Protein 3N5O (pdb70)

B-factor: mean 15.89, std 8.26, range [3.25, 47.75]

Organism: Coccidioides immitis (strain RS) (NCBI:txid246410)

Solvent-accessible surface area: 18265 Å² total; per-residue (Å²): 140,20,88,10,57,6,44,9,18,6,68,12,21,14,1,0,6,0,11,0,0,0,40,10,7,97,18,116,34,90,100,27,69,10,47,30,141,156,21,78,11,117,54,86,106,9,36,102,60,4,35,27,43,42,10,6,1,0,12,0,29,98,41,111,8,60,26,25,109,122,44,90,34,9,45,1,8,14,7,18,0,0,2,12,4,0,26,20,20,29,110,132,35,106,88,84,0,14,19,87,107,99,37,27,10,7,26,1,10,0,11,7,0,7,5,7,2,2,6,50,8,37,3,3,25,36,62,81,1,41,109,47,0,51,84,49,139,16,79,34,54,68,10,0,92,70,2,2,29,98,6,0,18,40,0,12,138,36,2,108,102,10,29,24,123,4,0,16,30,99,137,9,7,7,0,0,0,0,0,0,1,8,0,26,40,4,86,142,16,45,11,78,12,64,161,12,85,36,0,70,112,0,10,77,28,0,51,155,37,122,13,0,55,106,0,24,39,63,115,5,87,39,3,64,146,107,55,136,135,48,89,15,34,5,63,9,57,8,69,23,17,16,0,0,6,1,11,0,1,1,38,10,9,97,15,117,35,58,102,69,62,44,85,130,135,149,71,55,7,47,0,37,0,9,90,40,118,4,64,28,26,111,125,41,61,42,18,53,2,20,24,9,18,0,0,2,12,7,0,24,18,32,65,112,133,31,108,84,86,0,14,18,93,105,100,37,26,6,6,30,1,6,0,8,4,0,4,7,2,1,2,6,31,8,41,3,3,23,40,102,75,1,42,131,55,0,104,91,60,122,5,78,28,54,65,9,0,79,59,1,2,26,88,6,0,30,0,0,12,30,20,1,116,110,13,27,26,121,4,0,15,32,95,134,8,6,5,0,0,0,0,0,0,1,9,0,24,43,3,86,146,14,47,10,78,14,61,153,10,83,33,0,74,117,0,12,83,31,0,48,155,34,70,14,0,51,124,0,20,38,37,118,10,89,41,2,58,152,116,49,132,130

InterPro domains:
  IPR004045 Glutathione S-transferase, N-terminal [PF13409] (14-90)
  IPR004045 Glutathione S-transferase, N-terminal [PS50404] (4-96)
  IPR004046 Glutathione S-transferase, C-terminal [PF00043] (156-210)
  IPR005955 Glutathione S-transferases, class Zeta [TIGR01262] (8-225)
  IPR010987 Glutathione S-transferase, C-terminal-like [PS50405] (105-227)
  IPR034330 Glutathione S-transferases, class Zeta , C-terminal [cd03191] (106-222)
  IPR036249 Thioredoxin-like superfamily [SSF52833] (5-99)
  IPR036282 Glutathione S-transferase, C-terminal domain superfamily [SSF47616] (98-226)
  IPR040079 Glutathione transferase family [SFLDS00019] (7-210)

Structure (mmCIF, N/CA/C/O backbone):
data_3N5O
#
_entry.id   3N5O
#
_cell.length_a   49.610
_cell.length_b   110.930
_cell.length_c   168.490
_cell.angle_alpha   90.00
_cell.angle_beta   90.00
_cell.angle_gamma   90.00
#
_symmetry.space_group_name_H-M   'C 2 2 21'
#
loop_
_entity.id
_entity.type
_entity.pdbx_description
1 polymer 'glutathione transferase'
2 non-polymer GLUTATHIONE
3 non-polymer 'SULFATE ION'
4 water water
#
loop_
_atom_site.group_PDB
_atom_site.id
_atom_site.type_symbol
_atom_site.label_atom_id
_atom_site.label_alt_id
_atom_site.label_comp_id
_atom_site.label_asym_id
_atom_site.label_entity_id
_atom_site.label_seq_id
_atom_site.pdbx_PDB_ins_code
_atom_site.Cartn_x
_atom_site.Cartn_y
_atom_site.Cartn_z
_atom_site.occupancy
_atom_site.B_iso_or_equiv
_atom_site.auth_seq_id
_atom_site.auth_comp_id
_atom_site.auth_asym_id
_atom_site.auth_atom_id
_atom_site.pdbx_PDB_model_num
ATOM 1 N N . THR A 1 7 ? 12.311 36.538 36.306 1.00 33.70 3 THR A N 1
ATOM 2 C CA . THR A 1 7 ? 11.402 36.005 35.230 1.00 33.10 3 THR A CA 1
ATOM 3 C C . THR A 1 7 ? 12.122 35.978 33.873 1.00 31.53 3 THR A C 1
ATOM 4 O O . THR A 1 7 ? 12.839 36.929 33.529 1.00 31.92 3 THR A O 1
ATOM 8 N N . PRO A 1 8 ? 11.916 34.899 33.089 1.00 30.08 4 PRO A N 1
ATOM 9 C CA . PRO A 1 8 ? 12.591 34.707 31.800 1.00 28.58 4 PRO A CA 1
ATOM 10 C C . PRO A 1 8 ? 12.182 35.739 30.761 1.00 27.17 4 PRO A C 1
ATOM 11 O O . PRO A 1 8 ? 11.094 36.287 30.840 1.00 27.06 4 PRO A O 1
ATOM 15 N N . ASN A 1 9 ? 13.048 35.975 29.785 1.00 25.67 5 ASN A N 1
ATOM 16 C CA . ASN A 1 9 ? 12.691 36.732 28.599 1.00 24.50 5 ASN A CA 1
ATOM 17 C C . ASN A 1 9 ? 12.608 35.790 27.384 1.00 22.29 5 ASN A C 1
ATOM 18 O O . ASN A 1 9 ? 13.320 34.788 27.329 1.00 21.34 5 ASN A O 1
ATOM 23 N N . PHE A 1 10 ? 11.716 36.114 26.451 1.00 20.20 6 PHE A N 1
ATOM 24 C CA . PHE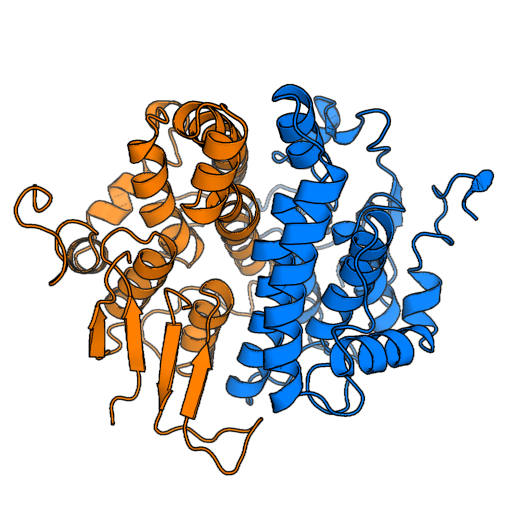 A 1 10 ? 11.329 35.219 25.353 1.00 18.15 6 PHE A CA 1
ATOM 25 C C . PHE A 1 10 ? 11.444 35.892 24.002 1.00 17.77 6 PHE A C 1
ATOM 26 O O . PHE A 1 10 ? 10.975 37.013 23.818 1.00 17.57 6 PHE A O 1
ATOM 34 N N . GLU A 1 11 ? 12.099 35.207 23.075 1.00 16.66 7 GLU A N 1
ATOM 35 C CA A GLU A 1 11 ? 12.121 35.622 21.682 0.50 17.03 7 GLU A CA 1
ATOM 36 C CA B GLU A 1 11 ? 12.166 35.618 21.669 0.50 17.03 7 GLU A CA 1
ATOM 37 C C . GLU A 1 11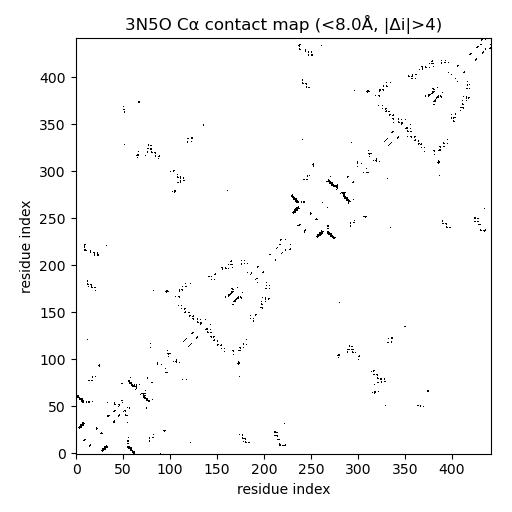 ? 11.671 34.437 20.825 1.00 16.42 7 GLU A C 1
ATOM 38 O O . GLU A 1 11 ? 12.181 33.338 20.961 1.00 16.39 7 GLU A O 1
ATOM 49 N N . LEU A 1 12 ? 10.698 34.684 19.960 1.00 16.39 8 LEU A N 1
ATOM 50 C CA . LEU A 1 12 ? 10.129 33.629 19.127 1.00 16.13 8 LEU A CA 1
ATOM 51 C C . LEU A 1 12 ? 10.536 33.799 17.672 1.00 16.74 8 LEU A C 1
ATOM 52 O O . LEU A 1 12 ? 10.167 34.790 17.033 1.00 17.12 8 LEU A O 1
ATOM 57 N N . TYR A 1 13 ? 11.306 32.830 17.157 1.00 17.31 9 TYR A N 1
ATOM 58 C CA . TYR A 1 13 ? 11.511 32.729 15.717 1.00 17.69 9 TYR A CA 1
ATOM 59 C C . TYR A 1 13 ? 10.286 32.021 15.177 1.00 17.04 9 TYR A C 1
ATOM 60 O O . TYR A 1 13 ? 10.029 30.847 15.488 1.00 16.60 9 TYR A O 1
ATOM 69 N N . GLY A 1 14 ? 9.513 32.744 14.378 1.00 16.87 10 GLY A N 1
ATOM 70 C CA . GLY A 1 14 ? 8.243 32.244 13.901 1.00 16.87 10 GLY A CA 1
ATOM 71 C C . GLY A 1 14 ? 7.956 32.636 12.463 1.00 16.87 10 GLY A C 1
ATOM 72 O O . GLY A 1 14 ? 8.771 33.291 11.808 1.00 17.15 10 GLY A O 1
ATOM 73 N N . TYR A 1 15 ? 6.789 32.230 11.981 1.00 14.98 11 TYR A N 1
ATOM 74 C CA . TYR A 1 15 ? 6.367 32.537 10.635 1.00 15.18 11 TYR A CA 1
ATOM 75 C C . TYR A 1 15 ? 4.864 32.680 10.667 1.00 15.67 11 TYR A C 1
ATOM 76 O O . TYR A 1 15 ? 4.165 31.880 11.305 1.00 15.16 11 TYR A O 1
ATOM 85 N N . PHE A 1 16 ? 4.352 33.688 9.976 1.00 14.90 12 PHE A N 1
ATOM 86 C CA . PHE A 1 16 ? 2.931 34.020 10.124 1.00 15.08 12 PHE A CA 1
ATOM 87 C C . PHE A 1 16 ? 2.022 32.809 9.883 1.00 14.30 12 PHE A C 1
ATOM 88 O O . PHE A 1 16 ? 1.028 32.620 10.586 1.00 13.92 12 PHE A O 1
ATOM 96 N N . ARG A 1 17 ? 2.366 32.001 8.890 1.00 14.19 13 ARG A N 1
ATOM 97 C CA . ARG A 1 17 ? 1.459 30.950 8.438 1.00 14.89 13 ARG A CA 1
ATOM 98 C C . ARG A 1 17 ? 1.873 29.587 8.963 1.00 14.35 13 ARG A C 1
ATOM 99 O O . ARG A 1 17 ? 1.345 28.562 8.512 1.00 16.40 13 ARG A O 1
ATOM 107 N N . SER A 1 18 ? 2.823 29.567 9.888 1.00 13.01 14 SER A N 1
ATOM 108 C CA . SER A 1 18 ? 3.280 28.318 10.484 1.00 11.72 14 SER A CA 1
ATOM 109 C C . SER A 1 18 ? 2.291 27.935 11.585 1.00 11.36 14 SER A C 1
ATOM 110 O O . SER A 1 18 ? 2.058 28.734 12.520 1.00 9.56 14 SER A O 1
ATOM 113 N N . SER A 1 19 ? 1.694 26.740 11.497 1.00 10.62 15 SER A N 1
ATOM 114 C CA . SER A 1 19 ? 0.722 26.360 12.548 1.00 11.37 15 SER A CA 1
ATOM 115 C C . SER A 1 19 ? 1.438 26.149 13.884 1.00 10.81 15 SER A C 1
ATOM 116 O O . SER A 1 19 ? 0.922 26.553 14.925 1.00 11.14 15 SER A O 1
ATOM 119 N N . CYS A 1 20 ? 2.645 25.568 13.849 1.00 11.10 16 CYS A N 1
ATOM 120 C CA . CYS A 1 20 ? 3.378 25.311 15.087 1.00 10.81 16 CYS A CA 1
ATOM 121 C C . CYS A 1 20 ? 3.768 26.614 15.782 1.00 11.26 16 CYS A C 1
ATOM 122 O O . CYS A 1 20 ? 3.752 26.687 17.019 1.00 9.72 16 CYS A O 1
ATOM 125 N N . SER A 1 21 ? 4.139 27.623 14.980 1.00 10.15 17 SER A N 1
ATOM 126 C CA . SER A 1 21 ? 4.333 29.000 15.478 1.00 11.03 17 SER A CA 1
ATOM 127 C C . SER A 1 21 ? 3.100 29.594 16.102 1.00 10.10 17 SER A C 1
ATOM 128 O O . SER A 1 21 ? 3.187 30.234 17.145 1.00 10.68 17 SER A O 1
ATOM 131 N N . GLY A 1 22 ? 1.961 29.395 15.457 1.00 9.42 18 GLY A N 1
ATOM 132 C CA . GLY A 1 22 ? 0.693 29.883 15.969 1.00 8.95 18 GLY A CA 1
ATOM 133 C C . GLY A 1 22 ? 0.289 29.326 17.320 1.00 8.79 18 GLY A C 1
ATOM 134 O O . GLY A 1 22 ? -0.324 30.019 18.135 1.00 8.72 18 GLY A O 1
ATOM 135 N N . ARG A 1 23 ? 0.674 28.083 17.579 1.00 8.02 19 ARG A N 1
ATOM 136 C CA . ARG A 1 23 ? 0.418 27.482 18.891 1.00 7.99 19 ARG A CA 1
ATOM 137 C C . ARG A 1 23 ? 1.086 28.366 19.949 1.00 8.86 19 ARG A C 1
ATOM 138 O O . ARG A 1 23 ? 0.495 28.717 20.963 1.00 8.35 19 ARG A O 1
ATOM 146 N N . LEU A 1 24 ? 2.346 28.734 19.700 1.00 9.67 20 LEU A N 1
ATOM 147 C CA . LEU A 1 24 ? 3.040 29.570 20.687 1.00 9.43 20 LEU A CA 1
ATOM 148 C C . LEU A 1 24 ? 2.457 30.988 20.758 1.00 9.98 20 LEU A C 1
ATOM 149 O O . LEU A 1 24 ? 2.296 31.539 21.846 1.00 9.03 20 LEU A O 1
ATOM 154 N N . ARG A 1 25 ? 2.141 31.572 19.599 1.00 10.08 21 ARG A N 1
ATOM 155 C CA . ARG A 1 25 ? 1.509 32.887 19.565 1.00 10.70 21 ARG A CA 1
ATOM 156 C C . ARG A 1 25 ? 0.253 32.893 20.429 1.00 10.33 21 ARG A C 1
ATOM 157 O O . ARG A 1 25 ? 0.052 33.807 21.239 1.00 9.79 21 ARG A O 1
ATOM 165 N N . ILE A 1 26 ? -0.597 31.889 20.251 1.00 9.77 22 ILE A N 1
ATOM 166 C CA . ILE A 1 26 ? -1.824 31.805 21.055 1.00 10.45 22 ILE A CA 1
ATOM 167 C C . ILE A 1 26 ? -1.511 31.722 22.563 1.00 10.78 22 ILE A C 1
ATOM 168 O O . ILE A 1 26 ? -2.118 32.429 23.374 1.00 10.76 22 ILE A O 1
ATOM 173 N N . ALA A 1 27 ? -0.585 30.840 22.929 1.00 11.36 23 ALA A N 1
ATOM 174 C CA . ALA A 1 27 ? -0.262 30.649 24.347 1.00 11.02 23 ALA A CA 1
ATOM 175 C C . ALA A 1 27 ? 0.316 31.907 24.990 1.00 11.72 23 ALA A C 1
ATOM 176 O O . ALA A 1 27 ? -0.063 32.240 26.106 1.00 11.34 23 ALA A O 1
ATOM 178 N N . PHE A 1 28 ? 1.255 32.573 24.318 1.00 12.33 24 PHE A N 1
ATOM 179 C CA . PHE A 1 28 ? 1.783 33.847 24.819 1.00 13.92 24 PHE A CA 1
ATOM 180 C C . PHE A 1 28 ? 0.682 34.876 25.095 1.00 13.93 24 PHE A C 1
ATOM 181 O O . PHE A 1 28 ? 0.648 35.464 26.183 1.00 14.63 24 PHE A O 1
ATOM 189 N N . HIS A 1 29 ? -0.214 35.090 24.132 1.00 13.97 25 HIS A N 1
ATOM 190 C CA . HIS A 1 29 ? -1.292 36.055 24.349 1.00 14.05 25 HIS A CA 1
ATOM 191 C C . HIS A 1 29 ? -2.255 35.652 25.477 1.00 13.74 25 HIS A C 1
ATOM 192 O O . HIS A 1 29 ? -2.604 36.492 26.325 1.00 12.94 25 HIS A O 1
ATOM 199 N N . LEU A 1 30 ? -2.643 34.363 25.522 1.00 12.96 26 LEU A N 1
ATOM 200 C CA . LEU A 1 30 ? -3.550 33.878 26.583 1.00 12.20 26 LEU A CA 1
ATOM 201 C C . LEU A 1 30 ? -2.982 34.091 27.967 1.00 12.27 26 LEU A C 1
ATOM 202 O O . LEU A 1 30 ? -3.731 34.341 28.916 1.00 12.62 26 LEU A O 1
ATOM 207 N N . LYS A 1 31 ? -1.663 33.955 28.094 1.00 11.84 27 LYS A N 1
ATOM 208 C CA . LYS A 1 31 ? -1.014 33.947 29.402 1.00 12.69 27 LYS A CA 1
ATOM 209 C C . LYS A 1 31 ? -0.453 35.341 29.706 1.00 13.67 27 LYS A C 1
ATOM 210 O O . LYS A 1 31 ? 0.227 35.554 30.724 1.00 15.16 27 LYS A O 1
ATOM 216 N N . SER A 1 32 ? -0.707 36.279 28.794 1.00 14.23 28 SER A N 1
ATOM 217 C CA . SER A 1 32 ? -0.207 37.652 28.928 1.00 15.18 28 SER A CA 1
ATOM 218 C C . SER A 1 32 ? 1.329 37.730 29.099 1.00 15.69 28 SER A C 1
ATOM 219 O O . SER A 1 32 ? 1.841 38.548 29.891 1.00 13.48 28 SER A O 1
ATOM 222 N N . ILE A 1 33 ? 2.055 36.890 28.357 1.00 14.03 29 ILE A N 1
ATOM 223 C CA . ILE A 1 33 ? 3.507 36.872 28.436 1.00 15.82 29 ILE A CA 1
ATOM 224 C C . ILE A 1 33 ? 4.055 37.654 27.256 1.00 16.98 29 ILE A C 1
ATOM 225 O O . ILE A 1 33 ? 3.843 37.274 26.081 1.00 17.68 29 ILE A O 1
ATOM 230 N N . PRO A 1 34 ? 4.765 38.755 27.541 1.00 17.97 30 PRO A N 1
ATOM 231 C CA . PRO A 1 34 ? 5.357 39.484 26.420 1.00 18.14 30 PRO A CA 1
ATOM 232 C C . PRO A 1 34 ? 6.498 38.687 25.760 1.00 18.10 30 PRO A C 1
ATOM 233 O O . PRO A 1 34 ? 7.168 37.882 26.428 1.00 17.81 30 PRO A O 1
ATOM 237 N N . TYR A 1 35 ? 6.714 38.904 24.466 1.00 18.03 31 TYR A N 1
ATOM 238 C CA . TYR A 1 35 ? 7.816 38.241 23.761 1.00 18.32 31 TYR A CA 1
ATOM 239 C C . TYR A 1 35 ? 8.258 39.057 22.553 1.00 18.88 31 TYR A C 1
ATOM 240 O O . TYR A 1 35 ? 7.459 39.808 21.963 1.00 18.12 31 TYR A O 1
ATOM 249 N N . THR A 1 36 ? 9.527 38.883 22.182 1.00 19.25 32 THR A N 1
ATOM 250 C CA . THR A 1 36 ? 10.109 39.520 21.014 1.00 20.28 32 THR A CA 1
ATOM 251 C C . THR A 1 36 ? 9.923 38.618 19.808 1.00 20.48 32 THR A C 1
ATOM 252 O O . THR A 1 36 ? 10.230 37.429 19.877 1.00 18.64 32 THR A O 1
ATOM 256 N N . ARG A 1 37 ? 9.449 39.213 18.708 1.00 21.26 33 ARG A N 1
ATOM 257 C CA . ARG A 1 37 ? 9.197 38.523 17.444 1.00 22.87 33 ARG A CA 1
ATOM 258 C C . ARG A 1 37 ? 10.373 38.545 16.460 1.00 23.32 33 ARG A C 1
ATOM 259 O O . ARG A 1 37 ? 10.934 39.604 16.180 1.00 23.12 33 ARG A O 1
ATOM 267 N N . HIS A 1 38 ? 10.741 37.371 15.955 1.00 23.43 34 HIS A N 1
ATOM 268 C CA . HIS A 1 38 ? 11.766 37.229 14.922 1.00 24.17 34 HIS A CA 1
ATOM 269 C C . HIS A 1 38 ? 11.222 36.370 13.764 1.00 23.99 34 HIS A C 1
ATOM 270 O O . HIS A 1 38 ? 11.311 35.153 13.803 1.00 23.62 34 HIS A O 1
ATOM 272 N N . PRO A 1 39 ? 10.651 37.006 12.722 1.00 24.50 35 PRO A N 1
ATOM 273 C CA . PRO A 1 39 ? 10.112 36.269 11.559 1.00 24.43 35 PRO A CA 1
ATOM 274 C C . PRO A 1 39 ? 11.151 35.497 10.727 1.00 24.26 35 PRO A C 1
ATOM 275 O O . PRO A 1 39 ? 12.225 36.014 10.446 1.00 24.33 35 PRO A O 1
ATOM 279 N N . VAL A 1 40 ? 10.833 34.258 10.358 1.00 23.36 36 VAL A N 1
ATOM 280 C CA . VAL A 1 40 ? 11.674 33.482 9.469 1.00 23.21 36 VAL A CA 1
ATOM 281 C C . VAL A 1 40 ? 10.843 33.096 8.237 1.00 23.73 36 VAL A C 1
ATOM 282 O O . VAL A 1 40 ? 9.945 32.241 8.330 1.00 22.65 36 VAL A O 1
ATOM 286 N N . ASN A 1 41 ? 11.151 33.697 7.083 1.00 24.41 37 ASN A N 1
ATOM 287 C CA . ASN A 1 41 ? 10.386 33.425 5.861 1.00 24.41 37 ASN A CA 1
ATOM 288 C C . ASN A 1 41 ? 10.578 32.021 5.262 1.00 24.93 37 ASN A C 1
ATOM 289 O O . ASN A 1 41 ? 11.583 31.745 4.568 1.00 24.15 37 ASN A O 1
ATOM 294 N N . LEU A 1 42 ? 9.587 31.159 5.505 1.00 24.81 38 LEU A N 1
ATOM 295 C CA . LEU A 1 42 ? 9.629 29.748 5.092 1.00 25.39 38 LEU A CA 1
ATOM 296 C C . LEU A 1 42 ? 9.508 29.532 3.579 1.00 26.75 38 LEU A C 1
ATOM 297 O O . LEU A 1 42 ? 10.039 28.543 3.030 1.00 26.22 38 LEU A O 1
ATOM 302 N N . LEU A 1 43 ? 8.788 30.438 2.916 1.00 27.54 39 LEU A N 1
ATOM 303 C CA . LEU A 1 43 ? 8.608 30.376 1.459 1.00 28.83 39 LEU A CA 1
ATOM 304 C C . LEU A 1 43 ? 9.885 30.751 0.722 1.00 28.84 39 LEU A C 1
ATOM 305 O O . LEU A 1 43 ? 10.082 30.364 -0.431 1.00 29.49 39 LEU A O 1
ATOM 310 N N . LYS A 1 44 ? 10.748 31.502 1.399 1.00 28.60 40 LYS A N 1
ATOM 311 C CA . LYS A 1 44 ? 12.046 31.904 0.855 1.00 28.51 40 LYS A CA 1
ATOM 312 C C . LYS A 1 44 ? 13.146 30.941 1.285 1.00 28.46 40 LYS A C 1
ATOM 313 O O . LYS A 1 44 ? 14.314 31.099 0.904 1.00 28.47 40 LYS A O 1
ATOM 319 N N . GLY A 1 45 ? 12.773 29.947 2.091 1.00 28.31 41 GLY A N 1
ATOM 320 C CA . GLY A 1 45 ? 13.718 28.926 2.551 1.00 27.86 41 GLY A CA 1
ATOM 321 C C . GLY A 1 45 ? 14.718 29.433 3.579 1.00 27.68 41 GLY A C 1
ATOM 322 O O . GLY A 1 45 ? 15.794 28.847 3.752 1.00 27.06 41 GLY A O 1
ATOM 323 N N . GLU A 1 46 ? 14.359 30.512 4.274 1.00 27.93 42 GLU A N 1
ATOM 324 C CA . GLU A 1 46 ? 15.197 31.051 5.358 1.00 28.45 42 GLU A CA 1
ATOM 325 C C . GLU A 1 46 ? 15.418 30.068 6.519 1.00 29.06 42 GLU A C 1
ATOM 326 O O . GLU A 1 46 ? 16.450 30.162 7.216 1.00 29.07 42 GLU A O 1
ATOM 332 N N . GLN A 1 47 ? 14.471 29.135 6.710 1.00 29.07 43 GLN A N 1
ATOM 333 C CA . GLN A 1 47 ? 14.648 27.987 7.627 1.00 30.11 43 GLN A CA 1
ATOM 334 C C . GLN A 1 47 ? 15.837 27.073 7.263 1.00 31.46 43 GLN A C 1
ATOM 335 O O . GLN A 1 47 ? 16.332 26.328 8.124 1.00 31.47 43 GLN A O 1
ATOM 341 N N . HIS A 1 48 ? 16.278 27.136 5.996 1.00 33.22 44 HIS A N 1
ATOM 342 C CA . HIS A 1 48 ? 17.347 26.262 5.464 1.00 34.79 44 HIS A CA 1
ATOM 343 C C . HIS A 1 48 ? 18.761 26.828 5.578 1.00 35.82 44 HIS A C 1
ATOM 344 O O . HIS A 1 48 ? 19.733 26.072 5.467 1.00 36.48 44 HIS A O 1
ATOM 351 N N . SER A 1 49 ? 18.890 28.138 5.781 1.00 36.72 45 SER A N 1
ATOM 352 C CA . SER A 1 49 ? 20.213 28.751 5.909 1.00 37.90 45 SER A CA 1
ATOM 353 C C . SER A 1 49 ? 21.035 28.061 7.006 1.00 38.47 45 SER A C 1
ATOM 354 O O . SER A 1 49 ? 20.468 27.508 7.967 1.00 38.34 45 SER A O 1
ATOM 357 N N . ASP A 1 50 ? 22.363 28.076 6.855 1.00 39.35 46 ASP A N 1
ATOM 358 C CA . ASP A 1 50 ? 23.270 27.522 7.879 1.00 39.65 46 ASP A CA 1
ATOM 359 C C . ASP A 1 50 ? 23.094 28.251 9.232 1.00 39.49 46 ASP A C 1
ATOM 360 O O . ASP A 1 50 ? 23.059 27.605 10.290 1.00 38.94 46 ASP A O 1
ATOM 362 N N . THR A 1 51 ? 22.958 29.586 9.179 1.00 39.67 47 THR A N 1
ATOM 363 C CA . THR A 1 51 ? 22.739 30.416 10.379 1.00 39.47 47 THR A CA 1
ATOM 364 C C . THR A 1 51 ? 21.496 29.998 11.178 1.00 38.66 47 THR A C 1
ATOM 365 O O . THR A 1 51 ? 21.522 30.023 12.414 1.00 38.68 47 THR A O 1
ATOM 369 N N . TYR A 1 52 ? 20.423 29.619 10.477 1.00 37.39 48 TYR A N 1
ATOM 370 C CA . TYR A 1 52 ? 19.203 29.156 11.159 1.00 36.39 48 TYR A CA 1
ATOM 371 C C . TYR A 1 52 ? 19.307 27.692 11.642 1.00 35.82 48 TYR A C 1
ATOM 372 O O . TYR A 1 52 ? 18.758 27.343 12.703 1.00 35.83 48 TYR A O 1
ATOM 381 N N . LYS A 1 53 ? 20.018 26.848 10.886 1.00 35.44 49 LYS A N 1
ATOM 382 C CA . LYS A 1 53 ? 20.309 25.461 11.324 1.00 35.00 49 LYS A CA 1
ATOM 383 C C . LYS A 1 53 ? 21.080 25.442 12.657 1.00 34.70 49 LYS A C 1
ATOM 384 O O . LYS A 1 53 ? 20.832 24.568 13.516 1.00 34.11 49 LYS A O 1
ATOM 386 N N . SER A 1 54 ? 21.989 26.418 12.818 1.00 34.47 50 SER A N 1
ATOM 387 C CA . SER A 1 54 ? 22.693 26.696 14.100 1.00 34.44 50 SER A CA 1
ATOM 388 C C . SER A 1 54 ? 21.752 27.024 15.259 1.00 33.82 50 SER A C 1
ATOM 389 O O . SER A 1 54 ? 22.050 26.704 16.406 1.00 33.77 50 SER A O 1
ATOM 392 N N . LEU A 1 55 ? 20.637 27.690 14.955 1.00 32.96 51 LEU A N 1
ATOM 393 C CA . LEU A 1 55 ? 19.649 28.055 15.976 1.00 31.95 51 LEU A CA 1
ATOM 394 C C . LEU A 1 55 ? 18.720 26.877 16.256 1.00 31.19 51 LEU A C 1
ATOM 395 O O . LEU A 1 55 ? 18.555 26.479 17.424 1.00 30.65 51 LEU A O 1
ATOM 400 N N . ASN A 1 56 ? 18.128 26.319 15.191 1.00 30.34 52 ASN A N 1
ATOM 401 C CA . ASN A 1 56 ? 17.301 25.111 15.293 1.00 29.30 52 ASN A CA 1
ATOM 402 C C . ASN A 1 56 ? 17.740 24.028 14.275 1.00 28.97 52 ASN A C 1
ATOM 403 O O . ASN A 1 56 ? 17.594 24.208 13.053 1.00 28.55 52 ASN A O 1
ATOM 408 N N . PRO A 1 57 ? 18.271 22.901 14.783 1.00 28.07 53 PRO A N 1
ATOM 409 C CA . PRO A 1 57 ? 18.888 21.870 13.946 1.00 27.81 53 PRO A CA 1
ATOM 410 C C . PRO A 1 57 ? 17.889 21.054 13.117 1.00 27.09 53 PRO A C 1
ATOM 411 O O . PRO A 1 57 ? 18.296 20.244 12.261 1.00 26.47 53 PRO A O 1
ATOM 415 N N . THR A 1 58 ? 16.598 21.253 13.370 1.00 25.72 54 THR A N 1
ATOM 416 C CA . THR A 1 58 ? 15.542 20.633 12.551 1.00 25.41 54 THR A CA 1
ATOM 417 C C . THR A 1 58 ? 15.164 21.528 11.364 1.00 26.18 54 THR A C 1
ATOM 418 O O . THR A 1 58 ? 14.353 21.127 10.516 1.00 27.11 54 THR A O 1
ATOM 422 N N . ASN A 1 59 ? 15.734 22.738 11.315 1.00 26.02 55 ASN A N 1
ATOM 423 C CA . ASN A 1 59 ? 15.371 23.751 10.306 1.00 26.18 55 ASN A CA 1
ATOM 424 C C . ASN A 1 59 ? 13.869 24.004 10.275 1.00 25.62 55 ASN A C 1
ATOM 425 O O . ASN A 1 59 ? 13.237 23.999 9.202 1.00 25.61 55 ASN A O 1
ATOM 430 N N . THR A 1 60 ? 13.288 24.166 11.463 1.00 24.75 56 THR A N 1
ATOM 431 C CA . THR A 1 60 ? 11.849 24.406 11.589 1.00 23.54 56 THR A CA 1
ATOM 432 C C . THR A 1 60 ? 11.589 25.643 12.463 1.00 22.98 56 THR A C 1
ATOM 433 O O . THR A 1 60 ? 12.452 26.088 13.229 1.00 22.52 56 THR A O 1
ATOM 437 N N . VAL A 1 61 ? 10.386 26.187 12.326 1.00 22.93 57 VAL A N 1
ATOM 438 C CA . VAL A 1 61 ? 9.879 27.164 13.265 1.00 22.58 57 VAL A CA 1
ATOM 439 C C . VAL A 1 61 ? 8.686 26.457 13.850 1.00 20.54 57 VAL A C 1
ATOM 440 O O . VAL A 1 61 ? 8.043 25.656 13.154 1.00 22.22 57 VAL A O 1
ATOM 444 N N . PRO A 1 62 ? 8.375 26.746 15.111 1.00 18.26 58 PRO A N 1
ATOM 445 C CA . PRO A 1 62 ? 9.062 27.795 15.860 1.00 17.14 58 PRO A CA 1
ATOM 446 C C . PRO A 1 62 ? 10.388 27.389 16.537 1.00 15.94 58 PRO A C 1
ATOM 447 O O . PRO A 1 62 ? 10.685 26.200 16.717 1.00 15.16 58 PRO A O 1
ATOM 451 N N . LEU A 1 63 ? 11.159 28.397 16.925 1.00 14.91 59 LEU A N 1
ATOM 452 C CA . LEU A 1 63 ? 12.233 28.206 17.874 1.00 15.05 59 LEU A CA 1
ATOM 453 C C . LEU A 1 63 ? 12.036 29.230 18.981 1.00 14.91 59 LEU A C 1
ATOM 454 O O . LEU A 1 63 ? 11.987 30.425 18.710 1.00 14.79 59 LEU A O 1
ATOM 459 N N . LEU A 1 64 ? 11.958 28.766 20.222 1.00 13.46 60 LEU A N 1
ATOM 460 C CA . LEU A 1 64 ? 11.827 29.680 21.342 1.00 13.42 60 LEU A CA 1
ATOM 461 C C . LEU A 1 64 ? 13.161 29.846 22.020 1.00 13.73 60 LEU A C 1
ATOM 462 O O . LEU A 1 64 ? 13.759 28.860 22.453 1.00 12.72 60 LEU A O 1
ATOM 467 N N . VAL A 1 65 ? 13.629 31.096 22.102 1.00 13.15 61 VAL A N 1
ATOM 468 C CA . VAL A 1 65 ? 14.907 31.366 22.781 1.00 14.23 61 VAL A CA 1
ATOM 469 C C . VAL A 1 65 ? 14.576 32.039 24.085 1.00 14.63 61 VAL A C 1
ATOM 470 O O . VAL A 1 65 ? 13.920 33.082 24.108 1.00 15.62 61 VAL A O 1
ATOM 474 N N . VAL A 1 66 ? 14.997 31.413 25.177 1.00 15.32 62 VAL A N 1
ATOM 475 C CA . VAL A 1 66 ? 14.673 31.878 26.527 1.00 15.47 62 VAL A CA 1
ATOM 476 C C . VAL A 1 66 ? 15.946 32.436 27.153 1.00 16.71 62 VAL A C 1
ATOM 477 O O . VAL A 1 66 ? 17.010 31.790 27.123 1.00 16.13 62 VAL A O 1
ATOM 481 N N . SER A 1 67 ? 15.851 33.632 27.720 1.00 17.44 63 SER A N 1
ATOM 482 C CA . SER A 1 67 ? 17.032 34.234 28.326 1.00 19.99 63 SER A CA 1
ATOM 483 C C . SER A 1 67 ? 16.670 34.824 29.681 1.00 20.54 63 SER A C 1
ATOM 484 O O . SER A 1 67 ? 15.513 34.750 30.111 1.00 19.83 63 SER A O 1
ATOM 487 N N . ASN A 1 68 ? 17.664 35.410 30.346 1.00 22.03 64 ASN A N 1
ATOM 488 C CA . ASN A 1 68 ? 17.534 35.809 31.744 1.00 23.41 64 ASN A CA 1
ATOM 489 C C . ASN A 1 68 ? 17.204 34.621 32.636 1.00 23.59 64 ASN A C 1
ATOM 490 O O . ASN A 1 68 ? 16.422 34.719 33.587 1.00 24.32 64 ASN A O 1
ATOM 495 N N . ILE A 1 69 ? 17.788 33.477 32.320 1.00 23.36 65 ILE A N 1
ATOM 496 C CA . ILE A 1 69 ? 17.546 32.288 33.115 1.00 24.29 65 ILE A CA 1
ATOM 497 C C . ILE A 1 69 ? 18.840 31.550 33.376 1.00 25.07 65 ILE A C 1
ATOM 498 O O . ILE A 1 69 ? 19.873 31.813 32.745 1.00 26.28 65 ILE A O 1
ATOM 503 N N . ASN A 1 70 ? 18.778 30.617 34.308 1.00 25.86 66 ASN A N 1
ATOM 504 C CA . ASN A 1 70 ? 19.872 29.690 34.520 1.00 27.24 66 ASN A CA 1
ATOM 505 C C . ASN A 1 70 ? 19.730 28.523 33.540 1.00 26.41 66 ASN A C 1
ATOM 506 O O . ASN A 1 70 ? 18.792 27.732 33.653 1.00 25.13 66 ASN A O 1
ATOM 511 N N . ASN A 1 71 ? 20.651 28.431 32.581 1.00 25.94 67 ASN A N 1
ATOM 512 C CA . ASN A 1 71 ? 20.649 27.323 31.646 1.00 25.56 67 ASN A CA 1
ATOM 513 C C . ASN A 1 71 ? 21.338 26.120 32.285 1.00 26.09 67 ASN A C 1
ATOM 514 O O . ASN A 1 71 ? 22.570 26.004 32.260 1.00 26.27 67 ASN A O 1
ATOM 519 N N . THR A 1 72 ? 20.527 25.238 32.871 1.00 25.76 68 THR A N 1
ATOM 520 C CA . THR A 1 72 ? 21.029 24.095 33.627 1.00 25.88 68 THR A CA 1
ATOM 521 C C . THR A 1 72 ? 21.647 23.036 32.715 1.00 26.76 68 THR A C 1
ATOM 522 O O . THR A 1 72 ? 22.330 22.126 33.195 1.00 26.80 68 THR A O 1
ATOM 526 N N . VAL A 1 73 ? 21.412 23.152 31.408 1.00 26.98 69 VAL A N 1
ATOM 527 C CA . VAL A 1 73 ? 21.979 22.196 30.455 1.00 27.69 69 VAL A CA 1
ATOM 528 C C . VAL A 1 73 ? 23.355 22.672 29.945 1.00 28.50 69 VAL A C 1
ATOM 529 O O . VAL A 1 73 ? 24.305 21.894 29.884 1.00 28.59 69 VAL A O 1
ATOM 533 N N . SER A 1 74 ? 23.454 23.953 29.592 1.00 28.93 70 SER A N 1
ATOM 534 C CA . SER A 1 74 ? 24.745 24.561 29.257 1.00 29.74 70 SER A CA 1
ATOM 535 C C . SER A 1 74 ? 24.879 25.805 30.115 1.00 29.92 70 SER A C 1
ATOM 536 O O . SER A 1 74 ? 24.429 26.868 29.713 1.00 29.33 70 SER A O 1
ATOM 539 N N . PRO A 1 75 ? 25.464 25.660 31.318 1.00 30.83 71 PRO A N 1
ATOM 540 C CA . PRO A 1 75 ? 25.605 26.746 32.293 1.00 31.74 71 PRO A CA 1
ATOM 541 C C . PRO A 1 75 ? 26.324 27.984 31.772 1.00 32.30 71 PRO A C 1
ATOM 542 O O . PRO A 1 75 ? 26.012 29.092 32.203 1.00 33.06 71 PRO A O 1
ATOM 546 N N . SER A 1 76 ? 27.275 27.800 30.860 1.00 32.67 72 SER A N 1
ATOM 547 C CA . SER A 1 76 ? 28.010 28.922 30.263 1.00 32.75 72 SER A CA 1
ATOM 548 C C . SER A 1 76 ? 27.212 29.705 29.194 1.00 32.60 72 SER A C 1
ATOM 549 O O . SER A 1 76 ? 27.647 30.762 28.743 1.00 32.01 72 SER A O 1
ATOM 552 N N . SER A 1 77 ? 26.045 29.191 28.796 1.00 31.70 73 SER A N 1
ATOM 553 C CA . SER A 1 77 ? 25.220 29.851 27.795 1.00 31.75 73 SER A CA 1
ATOM 554 C C . SER A 1 77 ? 24.286 30.898 28.412 1.00 31.49 73 SER A C 1
ATOM 555 O O . SER A 1 77 ? 23.675 30.665 29.464 1.00 31.52 73 SER A O 1
ATOM 558 N N . ALA A 1 78 ? 24.209 32.061 27.767 1.00 30.89 74 ALA A N 1
ATOM 559 C CA . ALA A 1 78 ? 23.331 33.150 28.227 1.00 30.58 74 ALA A CA 1
ATOM 560 C C . ALA A 1 78 ? 21.855 32.826 27.986 1.00 29.52 74 ALA A C 1
ATOM 561 O O . ALA A 1 78 ? 20.966 33.378 28.650 1.00 31.35 74 ALA A O 1
ATOM 563 N N . SER A 1 79 ? 21.586 31.919 27.054 1.00 27.43 75 SER A N 1
ATOM 564 C CA . SER A 1 79 ? 20.208 31.573 26.743 1.00 25.04 75 SER A CA 1
ATOM 565 C C . SER A 1 79 ? 20.010 30.056 26.663 1.00 23.40 75 SER A C 1
ATOM 566 O O . SER A 1 79 ? 20.973 29.291 26.749 1.00 23.55 75 SER A O 1
ATOM 569 N N . PHE A 1 80 ? 18.749 29.651 26.519 1.00 21.57 76 PHE A N 1
ATOM 570 C CA . PHE A 1 80 ? 18.340 28.264 26.298 1.00 19.35 76 PHE A CA 1
ATOM 571 C C . PHE A 1 80 ? 17.339 28.261 25.133 1.00 17.45 76 PHE A C 1
ATOM 572 O O . PHE A 1 80 ? 16.403 29.063 25.135 1.00 16.91 76 PHE A O 1
ATOM 580 N N . SER A 1 81 ? 17.519 27.354 24.170 1.00 15.73 77 SER A N 1
ATOM 581 C CA A SER A 1 81 ? 16.680 27.252 22.970 0.70 15.23 77 SER A CA 1
ATOM 582 C CA B SER A 1 81 ? 16.604 27.309 23.036 0.30 14.62 77 SER A CA 1
ATOM 583 C C . SER A 1 81 ? 15.739 26.054 23.038 1.00 14.16 77 SER A C 1
ATOM 584 O O . SER A 1 81 ? 16.172 24.967 23.435 1.00 13.29 77 SER A O 1
ATOM 589 N N . ILE A 1 82 ? 14.487 26.235 22.618 1.00 12.53 78 ILE A N 1
ATOM 590 C CA . ILE A 1 82 ? 13.526 25.114 22.616 1.00 11.43 78 ILE A CA 1
ATOM 591 C C . ILE A 1 82 ? 12.972 25.024 21.205 1.00 10.73 78 ILE A C 1
ATOM 592 O O . ILE A 1 82 ? 12.214 25.901 20.773 1.00 11.34 78 ILE A O 1
ATOM 597 N N . GLY A 1 83 ? 13.388 23.989 20.473 1.00 9.69 79 GLY A N 1
ATOM 598 C CA . GLY A 1 83 ? 13.058 23.857 19.039 1.00 10.16 79 GLY A CA 1
ATOM 599 C C . GLY A 1 83 ? 11.810 23.050 18.687 1.00 10.32 79 GLY A C 1
ATOM 600 O O . GLY A 1 83 ? 11.543 22.818 17.503 1.00 11.02 79 GLY A O 1
ATOM 601 N N . GLN A 1 84 ? 11.039 22.625 19.687 1.00 9.46 80 GLN A N 1
ATOM 602 C CA . GLN A 1 84 ? 9.798 21.900 19.419 1.00 7.92 80 GLN A CA 1
ATOM 603 C C . GLN A 1 84 ? 8.663 22.558 20.164 1.00 8.23 80 GLN A C 1
ATOM 604 O O . GLN A 1 84 ? 8.780 22.823 21.366 1.00 6.17 80 GLN A O 1
ATOM 610 N N . SER A 1 85 ? 7.561 22.839 19.465 1.00 8.51 81 SER A N 1
ATOM 611 C CA . SER A 1 85 ? 6.467 23.610 20.090 1.00 8.22 81 SER A CA 1
ATOM 612 C C . SER A 1 85 ? 5.841 22.991 21.327 1.00 8.20 81 SER A C 1
ATOM 613 O O . SER A 1 85 ? 5.496 23.728 22.222 1.00 8.40 81 SER A O 1
ATOM 616 N N . LEU A 1 86 ? 5.657 21.664 21.395 1.00 7.24 82 LEU A N 1
ATOM 617 C CA . LEU A 1 86 ? 4.991 21.101 22.606 1.00 7.92 82 LEU A CA 1
ATOM 618 C C . LEU A 1 86 ? 5.907 21.215 23.811 1.00 7.76 82 LEU A C 1
ATOM 619 O O . LEU A 1 86 ? 5.468 21.535 24.917 1.00 6.78 82 LEU A O 1
ATOM 624 N N . ALA A 1 87 ? 7.199 21.002 23.584 1.00 6.94 83 ALA A N 1
ATOM 625 C CA . ALA A 1 87 ? 8.160 21.181 24.674 1.00 6.81 83 ALA A CA 1
ATOM 626 C C . ALA A 1 87 ? 8.133 22.644 25.128 1.00 6.85 83 ALA A C 1
ATOM 627 O O . ALA A 1 87 ? 8.175 22.914 26.333 1.00 7.43 83 ALA A O 1
ATOM 629 N N . ALA A 1 88 ? 8.062 23.585 24.184 1.00 7.63 84 ALA A N 1
ATOM 630 C CA . ALA A 1 88 ? 8.007 25.018 24.533 1.00 8.12 84 ALA A CA 1
ATOM 631 C C . ALA A 1 88 ? 6.746 25.375 25.316 1.00 8.10 84 ALA A C 1
ATOM 632 O O . ALA A 1 88 ? 6.840 26.097 26.315 1.00 8.88 84 ALA A O 1
ATOM 634 N N . LEU A 1 89 ? 5.584 24.891 24.863 1.00 7.56 85 LEU A N 1
ATOM 635 C CA . LEU A 1 89 ? 4.314 25.084 25.596 1.00 8.41 85 LEU A CA 1
ATOM 636 C C . LEU A 1 89 ? 4.382 24.580 27.046 1.00 8.29 85 LEU A C 1
ATOM 637 O O . LEU A 1 89 ? 3.968 25.295 27.980 1.00 7.35 85 LEU A O 1
ATOM 642 N N . GLU A 1 90 ? 4.890 23.363 27.254 1.00 7.18 86 GLU A N 1
ATOM 643 C CA . GLU A 1 90 ? 5.021 22.849 28.617 1.00 7.83 86 GLU A CA 1
ATOM 644 C C . GLU A 1 90 ? 6.024 23.659 29.430 1.00 8.57 86 GLU A C 1
ATOM 645 O O . GLU A 1 90 ? 5.832 23.828 30.649 1.00 8.23 86 GLU A O 1
ATOM 651 N N . TYR A 1 91 ? 7.053 24.195 28.766 1.00 8.89 87 TYR A N 1
ATOM 652 C CA . TYR A 1 91 ? 8.037 25.025 29.469 1.00 9.90 87 TYR A CA 1
ATOM 653 C C . TYR A 1 91 ? 7.358 26.299 30.004 1.00 10.84 87 TYR A C 1
ATOM 654 O O . TYR A 1 91 ? 7.600 26.686 31.146 1.00 11.65 87 TYR A O 1
ATOM 663 N N . LEU A 1 92 ? 6.519 26.950 29.190 1.00 10.76 88 LEU A N 1
ATOM 664 C CA . LEU A 1 92 ? 5.769 28.114 29.682 1.00 11.90 88 LEU A CA 1
ATOM 665 C C . LEU A 1 92 ? 5.003 27.796 30.965 1.00 12.54 88 LEU A C 1
ATOM 666 O O . LEU A 1 92 ? 4.963 28.613 31.910 1.00 12.53 88 LEU A O 1
ATOM 671 N N . GLU A 1 93 ? 4.438 26.588 31.007 1.00 12.33 89 GLU A N 1
ATOM 672 C CA . GLU A 1 93 ? 3.658 26.101 32.161 1.00 12.79 89 GLU A CA 1
ATOM 673 C C . GLU A 1 93 ? 4.545 25.861 33.377 1.00 13.91 89 GLU A C 1
ATOM 674 O O . GLU A 1 93 ? 4.165 26.214 34.509 1.00 14.45 89 GLU A O 1
ATOM 680 N N . GLU A 1 94 ? 5.717 25.271 33.150 1.00 13.67 90 GLU A N 1
ATOM 681 C CA . GLU A 1 94 ? 6.590 24.876 34.249 1.00 14.10 90 GLU A CA 1
ATOM 682 C C . GLU A 1 94 ? 7.513 25.987 34.726 1.00 15.75 90 GLU A C 1
ATOM 683 O O . GLU A 1 94 ? 7.887 26.036 35.894 1.00 15.92 90 GLU A O 1
ATOM 689 N N . ALA A 1 95 ? 7.866 26.903 33.837 1.00 15.71 91 ALA A N 1
ATOM 690 C CA . ALA A 1 95 ? 8.837 27.931 34.204 1.00 17.07 91 ALA A CA 1
ATOM 691 C C . ALA A 1 95 ? 8.156 29.128 34.803 1.00 17.61 91 ALA A C 1
ATOM 692 O O . ALA A 1 95 ? 8.829 29.984 35.359 1.00 18.45 91 ALA A O 1
ATOM 694 N N . LEU A 1 96 ? 6.835 29.211 34.649 1.00 18.12 92 LEU A N 1
ATOM 695 C CA . LEU A 1 96 ? 6.056 30.369 35.130 1.00 19.45 92 LEU A CA 1
ATOM 696 C C . LEU A 1 96 ? 4.866 29.873 35.962 1.00 19.89 92 LEU A C 1
ATOM 697 O O . LEU A 1 96 ? 3.699 30.138 35.631 1.00 19.42 92 LEU A O 1
ATOM 702 N N . PRO A 1 97 ? 5.162 29.132 37.049 1.00 21.26 93 PRO A N 1
ATOM 703 C CA . PRO A 1 97 ? 4.122 28.485 37.847 1.00 21.88 93 PRO A CA 1
ATOM 704 C C . PRO A 1 97 ? 3.125 29.426 38.523 1.00 22.84 93 PRO A C 1
ATOM 705 O O . PRO A 1 97 ? 2.042 28.975 38.943 1.00 23.38 93 PRO A O 1
ATOM 709 N N . THR A 1 98 ? 3.470 30.706 38.654 1.00 22.87 94 THR A N 1
ATOM 710 C CA . THR A 1 98 ? 2.541 31.661 39.265 1.00 23.85 94 THR A CA 1
ATOM 711 C C . THR A 1 98 ? 1.710 32.427 38.226 1.00 23.68 94 THR A C 1
ATOM 712 O O . THR A 1 98 ? 0.818 33.227 38.590 1.00 24.07 94 THR A O 1
ATOM 716 N N . ASN A 1 99 ? 1.988 32.196 36.940 1.00 22.52 95 ASN A N 1
ATOM 717 C CA . ASN A 1 99 ? 1.176 32.807 35.889 1.00 21.90 95 ASN A CA 1
ATOM 718 C C . ASN A 1 99 ? -0.309 32.595 36.180 1.00 22.46 95 ASN A C 1
ATOM 719 O O . ASN A 1 99 ? -0.720 31.500 36.541 1.00 23.18 95 ASN A O 1
ATOM 724 N N . ALA A 1 100 ? -1.108 33.641 36.007 1.00 21.83 96 ALA A N 1
ATOM 725 C CA . ALA A 1 100 ? -2.512 33.588 36.375 1.00 21.48 96 ALA A CA 1
ATOM 726 C C . ALA A 1 100 ? -3.362 32.686 35.482 1.00 20.70 96 ALA A C 1
ATOM 727 O O . ALA A 1 100 ? -4.486 32.378 35.847 1.00 19.88 96 ALA A O 1
ATOM 729 N N . ARG A 1 101 ? -2.852 32.260 34.319 1.00 18.98 97 ARG A N 1
ATOM 730 C CA . ARG A 1 101 ? -3.663 31.403 33.471 1.00 17.94 97 ARG A CA 1
ATOM 731 C C . ARG A 1 101 ? -2.930 30.119 33.094 1.00 16.05 97 ARG A C 1
ATOM 732 O O . ARG A 1 101 ? -2.321 30.056 32.013 1.00 15.20 97 ARG A O 1
ATOM 740 N N . PRO A 1 102 ? -2.979 29.102 33.977 1.00 15.55 98 PRO A N 1
ATOM 741 C CA . PRO A 1 102 ? -2.462 27.785 33.599 1.00 14.42 98 PRO A CA 1
ATOM 742 C C . PRO A 1 102 ? -3.220 27.230 32.395 1.00 13.35 98 PRO A C 1
ATOM 743 O O . PRO A 1 102 ? -4.460 27.391 32.309 1.00 12.89 98 PRO A O 1
ATOM 747 N N . LEU A 1 103 ? -2.501 26.596 31.470 1.00 11.38 99 LEU A N 1
ATOM 748 C CA . LEU A 1 103 ? -3.125 26.034 30.269 1.00 10.49 99 LEU A CA 1
ATOM 749 C C . LEU A 1 103 ? -3.248 24.510 30.326 1.00 9.89 99 LEU A C 1
ATOM 750 O O . LEU A 1 103 ? -3.622 23.879 29.328 1.00 10.25 99 LEU A O 1
ATOM 755 N N . LEU A 1 104 ? -2.955 23.929 31.492 1.00 10.50 100 LEU A N 1
ATOM 756 C CA . LEU A 1 104 ? -3.299 22.534 31.779 1.00 11.09 100 LEU A CA 1
ATOM 757 C C . LEU A 1 104 ? -4.177 22.466 33.031 1.00 11.70 100 LEU A C 1
ATOM 758 O O . LEU A 1 104 ? -4.033 23.323 33.912 1.00 12.43 100 LEU A O 1
ATOM 763 N N . PRO A 1 105 ? -5.069 21.454 33.119 1.00 11.25 101 PRO A N 1
ATOM 764 C CA . PRO A 1 105 ? -5.639 21.097 34.428 1.00 11.81 101 PRO A CA 1
ATOM 765 C C . PRO A 1 105 ? -4.533 20.929 35.458 1.00 12.23 101 PRO A C 1
ATOM 766 O O . PRO A 1 105 ? -3.392 20.629 35.096 1.00 11.78 101 PRO A O 1
ATOM 770 N N . PRO A 1 106 ? -4.861 21.139 36.752 1.00 12.86 102 PRO A N 1
ATOM 771 C CA . PRO A 1 106 ? -3.866 21.012 37.812 1.00 12.77 102 PRO A CA 1
ATOM 772 C C . PRO A 1 106 ? -3.283 19.612 37.861 1.00 12.85 102 PRO A C 1
ATOM 773 O O . PRO A 1 106 ? -3.930 18.640 37.461 1.00 12.76 102 PRO A O 1
ATOM 777 N N . ILE A 1 107 ? -2.065 19.526 38.373 1.00 13.37 103 ILE A N 1
ATOM 778 C CA . ILE A 1 107 ? -1.345 18.267 38.482 1.00 14.45 103 ILE A CA 1
ATOM 779 C C . ILE A 1 107 ? -2.097 17.226 39.339 1.00 14.39 103 ILE A C 1
ATOM 780 O O . ILE A 1 107 ? -1.878 16.027 39.186 1.00 14.22 103 ILE A O 1
ATOM 785 N N . SER A 1 108 ? -3.030 17.677 40.173 1.00 14.81 104 SER A N 1
ATOM 786 C CA . SER A 1 108 ? -3.883 16.761 40.941 1.00 14.60 104 SER A CA 1
ATOM 787 C C . SER A 1 108 ? -4.933 16.075 40.058 1.00 14.44 104 SER A C 1
ATOM 788 O O . SER A 1 108 ? -5.711 15.263 40.550 1.00 14.87 104 SER A O 1
ATOM 791 N N . ASN A 1 109 ? -4.968 16.412 38.766 1.00 12.99 105 ASN A N 1
ATOM 792 C CA . ASN A 1 109 ? -5.934 15.797 37.856 1.00 11.01 105 ASN A CA 1
ATOM 793 C C . ASN A 1 109 ? -5.184 15.197 36.650 1.00 9.67 105 ASN A C 1
ATOM 794 O O . ASN A 1 109 ? -5.265 15.738 35.546 1.00 8.40 105 ASN A O 1
ATOM 799 N N . PRO A 1 110 ? -4.440 14.089 36.861 1.00 9.37 106 PRO A N 1
ATOM 800 C CA . PRO A 1 110 ? -3.633 13.552 35.749 1.00 9.08 106 PRO A CA 1
ATOM 801 C C . PRO A 1 110 ? -4.510 13.006 34.601 1.00 8.54 106 PRO A C 1
ATOM 802 O O . PRO A 1 110 ? -4.084 13.029 33.434 1.00 8.81 106 PRO A O 1
ATOM 806 N N . VAL A 1 111 ? -5.718 12.538 34.929 1.00 9.23 107 VAL A N 1
ATOM 807 C CA . VAL A 1 111 ? -6.623 12.027 33.893 1.00 8.44 107 VAL A CA 1
ATOM 808 C C . VAL A 1 111 ? -6.972 13.141 32.902 1.00 9.11 107 VAL A C 1
ATOM 809 O O . VAL A 1 111 ? -6.841 12.936 31.691 1.00 8.48 107 VAL A O 1
ATOM 813 N N . ALA A 1 112 ? -7.415 14.293 33.406 1.00 8.68 108 ALA A N 1
ATOM 814 C CA . ALA A 1 112 ? -7.750 15.427 32.511 1.00 9.22 108 ALA A CA 1
ATOM 815 C C . ALA A 1 112 ? -6.513 15.910 31.736 1.00 8.06 108 ALA A C 1
ATOM 816 O O . ALA A 1 112 ? -6.589 16.255 30.543 1.00 8.48 108 ALA A O 1
ATOM 818 N N . ARG A 1 113 ? -5.375 15.964 32.417 1.00 7.33 109 ARG A N 1
ATOM 819 C CA . ARG A 1 113 ? -4.125 16.328 31.730 1.00 7.90 109 ARG A CA 1
ATOM 820 C C . ARG A 1 113 ? -3.805 15.368 30.574 1.00 7.35 109 ARG A C 1
ATOM 821 O O . ARG A 1 113 ? -3.350 15.818 29.534 1.00 7.31 109 ARG A O 1
ATOM 829 N N . ALA A 1 114 ? -3.999 14.058 30.775 1.00 6.79 110 ALA A N 1
ATOM 830 C CA . ALA A 1 114 ? -3.756 13.085 29.723 1.00 7.14 110 ALA A CA 1
ATOM 831 C C . ALA A 1 114 ? -4.700 13.276 28.526 1.00 7.19 110 ALA A C 1
ATOM 832 O O . ALA A 1 114 ? -4.271 13.133 27.374 1.00 6.41 110 ALA A O 1
ATOM 834 N N . HIS A 1 115 ? -5.969 13.607 28.791 1.00 7.63 111 HIS A N 1
ATOM 835 C CA . HIS A 1 115 ? -6.911 13.905 27.711 1.00 8.84 111 HIS A CA 1
ATOM 836 C C . HIS A 1 115 ? -6.426 15.121 26.921 1.00 8.05 111 HIS A C 1
ATOM 837 O O . HIS A 1 115 ? -6.435 15.119 25.665 1.00 7.22 111 HIS A O 1
ATOM 844 N N . VAL A 1 116 ? -6.016 16.167 27.637 1.00 7.12 112 VAL A N 1
ATOM 845 C CA . VAL A 1 116 ? -5.500 17.362 26.939 1.00 6.43 112 VAL A CA 1
ATOM 846 C C . VAL A 1 116 ? -4.282 17.002 26.063 1.00 6.75 112 VAL A C 1
ATOM 847 O O . VAL A 1 116 ? -4.218 17.366 24.877 1.00 6.01 112 VAL A O 1
ATOM 851 N N . ARG A 1 117 ? -3.308 16.319 26.655 1.00 5.74 113 ARG A N 1
ATOM 852 C CA . ARG A 1 117 ? -2.091 15.931 25.906 1.00 5.81 113 ARG A CA 1
ATOM 853 C C . ARG A 1 117 ? -2.409 15.008 24.736 1.00 5.95 113 ARG A C 1
ATOM 854 O O . ARG A 1 117 ? -1.766 15.127 23.673 1.00 5.27 113 ARG A O 1
ATOM 862 N N . THR A 1 118 ? -3.406 14.127 24.890 1.00 6.20 114 THR A N 1
ATOM 863 C CA . THR A 1 118 ? -3.732 13.220 23.781 1.00 6.50 114 THR A CA 1
ATOM 864 C C . THR A 1 118 ? -4.188 14.048 22.581 1.00 6.46 114 THR A C 1
ATOM 865 O O . THR A 1 118 ? -3.781 13.792 21.459 1.00 5.57 114 THR A O 1
ATOM 869 N N . ILE A 1 119 ? -5.071 15.019 22.811 1.00 6.04 115 ILE A N 1
ATOM 870 C CA . ILE A 1 119 ? -5.496 15.892 21.708 1.00 6.02 115 ILE A CA 1
ATOM 871 C C . ILE A 1 119 ? -4.302 16.639 21.085 1.00 6.49 115 ILE A C 1
ATOM 872 O O . ILE A 1 119 ? -4.184 16.699 19.852 1.00 7.27 115 ILE A O 1
ATOM 877 N N . CYS A 1 120 ? -3.438 17.227 21.924 1.00 6.25 116 CYS A N 1
ATOM 878 C CA . CYS A 1 120 ? -2.242 17.909 21.410 1.00 6.22 116 CYS A CA 1
ATOM 879 C C . CYS A 1 120 ? -1.399 16.968 20.535 1.00 5.70 116 CYS A C 1
ATOM 880 O O . CYS A 1 120 ? -0.860 17.398 19.503 1.00 5.72 116 CYS A O 1
ATOM 883 N N . ASN A 1 121 ? -1.272 15.718 20.968 1.00 5.82 117 ASN A N 1
ATOM 884 C CA . ASN A 1 121 ? -0.401 14.735 20.262 1.00 6.13 117 ASN A CA 1
ATOM 885 C C . ASN A 1 121 ? -1.038 14.293 18.945 1.00 5.61 117 ASN A C 1
ATOM 886 O O . ASN A 1 121 ? -0.356 14.127 17.944 1.00 5.08 117 ASN A O 1
ATOM 891 N N . ILE A 1 122 ? -2.351 14.123 18.908 1.00 5.30 118 ILE A N 1
ATOM 892 C CA . ILE A 1 122 ? -2.970 13.759 17.618 1.00 5.18 118 ILE A CA 1
ATOM 893 C C . ILE A 1 122 ? -2.616 14.833 16.588 1.00 5.56 118 ILE A C 1
ATOM 894 O O . ILE A 1 122 ? -2.224 14.523 15.454 1.00 4.92 118 ILE A O 1
ATOM 899 N N . ILE A 1 123 ? -2.749 16.093 16.986 1.00 4.81 119 ILE A N 1
ATOM 900 C CA . ILE A 1 123 ? -2.482 17.204 16.072 1.00 5.39 119 ILE A CA 1
ATOM 901 C C . ILE A 1 123 ? -0.976 17.309 15.751 1.00 6.03 119 ILE A C 1
ATOM 902 O O . ILE A 1 123 ? -0.551 17.421 14.578 1.00 6.45 119 ILE A O 1
ATOM 907 N N . ALA A 1 124 ? -0.160 17.310 16.799 1.00 6.69 120 ALA A N 1
ATOM 908 C CA . ALA A 1 124 ? 1.281 17.579 16.642 1.00 7.31 120 ALA A CA 1
ATOM 909 C C . ALA A 1 124 ? 2.111 16.386 16.132 1.00 8.60 120 ALA A C 1
ATOM 910 O O . ALA A 1 124 ? 3.208 16.576 15.594 1.00 8.56 120 ALA A O 1
ATOM 912 N N . CYS A 1 125 ? 1.608 15.171 16.334 1.00 8.41 121 CYS A N 1
ATOM 913 C CA . CYS A 1 125 ? 2.265 13.973 15.835 1.00 10.07 121 CYS A CA 1
ATOM 914 C C . CYS A 1 125 ? 1.631 13.495 14.533 1.00 9.43 121 CYS A C 1
ATOM 915 O O . CYS A 1 125 ? 2.354 13.212 13.582 1.00 9.69 121 CYS A O 1
ATOM 918 N N . ASP A 1 126 ? 0.299 13.411 14.478 1.00 8.99 122 ASP A N 1
ATOM 919 C CA . ASP A 1 126 ? -0.357 12.671 13.381 1.00 9.05 122 ASP A CA 1
ATOM 920 C C . ASP A 1 126 ? -0.941 13.499 12.256 1.00 8.81 122 ASP A C 1
ATOM 921 O O . ASP A 1 126 ? -1.348 12.950 11.254 1.00 8.90 122 ASP A O 1
ATOM 926 N N . VAL A 1 127 ? -1.028 14.814 12.448 1.00 7.85 123 VAL A N 1
ATOM 927 C CA . VAL A 1 127 ? -1.559 15.697 11.421 1.00 8.08 123 VAL A CA 1
ATOM 928 C C . VAL A 1 127 ? -0.488 16.649 10.920 1.00 8.38 123 VAL A C 1
ATOM 929 O O . VAL A 1 127 ? -0.179 16.619 9.729 1.00 7.88 123 VAL A O 1
ATOM 933 N N . GLN A 1 128 ? 0.063 17.493 11.799 1.00 7.59 124 GLN A N 1
ATOM 934 C CA . GLN A 1 128 ? 0.983 18.545 11.316 1.00 7.64 124 GLN A CA 1
ATOM 935 C C . GLN A 1 128 ? 2.210 17.990 10.575 1.00 7.31 124 GLN A C 1
ATOM 936 O O . GLN A 1 128 ? 2.507 18.462 9.469 1.00 6.62 124 GLN A O 1
ATOM 942 N N . PRO A 1 129 ? 2.919 16.999 11.157 1.00 7.09 125 PRO A N 1
ATOM 943 C CA . PRO A 1 129 ? 4.180 16.600 10.530 1.00 8.25 125 PRO A CA 1
ATOM 944 C C . PRO A 1 129 ? 3.995 15.986 9.160 1.00 9.67 125 PRO A C 1
ATOM 945 O O . PRO A 1 129 ? 4.871 16.165 8.310 1.00 10.89 125 PRO A O 1
ATOM 949 N N . VAL A 1 130 ? 2.855 15.335 8.920 1.00 9.36 126 VAL A N 1
ATOM 950 C CA . VAL A 1 130 ? 2.680 14.660 7.624 1.00 9.64 126 VAL A CA 1
ATOM 951 C C . VAL A 1 130 ? 2.043 15.578 6.573 1.00 9.92 126 VAL A C 1
ATOM 952 O O . VAL A 1 130 ? 1.853 15.192 5.431 1.00 10.52 126 VAL A O 1
ATOM 956 N N . THR A 1 131 ? 1.728 16.811 6.965 1.00 11.12 127 THR A N 1
ATOM 957 C CA . THR A 1 131 ? 1.070 17.729 6.051 1.00 11.45 127 THR A CA 1
ATOM 958 C C . THR A 1 131 ? 1.823 19.061 5.993 1.00 12.30 127 THR A C 1
ATOM 959 O O . THR A 1 131 ? 1.281 20.033 5.491 1.00 12.66 127 THR A O 1
ATOM 963 N N . ASN A 1 132 ? 3.054 19.114 6.493 1.00 12.58 128 ASN A N 1
ATOM 964 C CA . ASN A 1 132 ? 3.800 20.356 6.432 1.00 14.47 128 ASN A CA 1
ATOM 965 C C . ASN A 1 132 ? 4.451 20.607 5.073 1.00 14.34 128 ASN A C 1
ATOM 966 O O . ASN A 1 132 ? 4.370 19.785 4.159 1.00 14.54 128 ASN A O 1
ATOM 971 N N . LEU A 1 133 ? 5.117 21.738 4.949 1.00 13.73 129 LEU A N 1
ATOM 972 C CA . LEU A 1 133 ? 5.724 22.069 3.673 1.00 13.37 129 LEU A CA 1
ATOM 973 C C . LEU A 1 133 ? 6.750 21.025 3.235 1.00 12.25 129 LEU A C 1
ATOM 974 O O . LEU A 1 133 ? 6.730 20.619 2.072 1.00 12.44 129 LEU A O 1
ATOM 979 N N . LYS A 1 134 ? 7.633 20.608 4.139 1.00 11.13 130 LYS A N 1
ATOM 980 C CA . LYS A 1 134 ? 8.692 19.654 3.774 1.00 11.57 130 LYS A CA 1
ATOM 981 C C . LYS A 1 134 ? 8.069 18.382 3.191 1.00 11.19 130 LYS A C 1
ATOM 982 O O . LYS A 1 134 ? 8.549 17.829 2.174 1.00 11.28 130 LYS A O 1
ATOM 988 N N . ILE A 1 135 ? 7.021 17.897 3.841 1.00 10.02 131 ILE A N 1
ATOM 989 C CA . ILE A 1 135 ? 6.439 16.621 3.387 1.00 10.61 131 ILE A CA 1
ATOM 990 C C . ILE A 1 135 ? 5.648 16.832 2.095 1.00 10.93 131 ILE A C 1
ATOM 991 O O . ILE A 1 135 ? 5.726 16.003 1.167 1.00 10.64 131 ILE A O 1
ATOM 996 N N . GLN A 1 136 ? 4.940 17.966 1.997 1.00 9.67 132 GLN A N 1
ATOM 997 C CA . GLN A 1 136 ? 4.211 18.277 0.768 1.00 10.82 132 GLN A CA 1
ATOM 998 C C . GLN A 1 136 ? 5.185 18.344 -0.435 1.00 11.41 132 GLN A C 1
ATOM 999 O O . GLN A 1 136 ? 4.879 17.848 -1.520 1.00 11.56 132 GLN A O 1
ATOM 1005 N N . LYS A 1 137 ? 6.356 18.926 -0.225 1.00 11.69 133 LYS A N 1
ATOM 1006 C CA . LYS A 1 137 ? 7.390 18.945 -1.280 1.00 12.68 133 LYS A CA 1
ATOM 1007 C C . LYS A 1 137 ? 7.890 17.543 -1.676 1.00 12.52 133 LYS A C 1
ATOM 1008 O O . LYS A 1 137 ? 8.066 17.252 -2.868 1.00 12.12 133 LYS A O 1
ATOM 1014 N N . LYS A 1 138 ? 8.116 16.678 -0.689 1.00 11.82 134 LYS A N 1
ATOM 1015 C CA . LYS A 1 138 ? 8.489 15.272 -0.946 1.00 12.48 134 LYS A CA 1
ATOM 1016 C C . LYS A 1 138 ? 7.421 14.546 -1.742 1.00 12.21 134 LYS A C 1
ATOM 1017 O O . LYS A 1 138 ? 7.733 13.722 -2.605 1.00 12.09 134 LYS A O 1
ATOM 1023 N N . VAL A 1 139 ? 6.155 14.813 -1.424 1.00 11.67 135 VAL A N 1
ATOM 1024 C CA . VAL A 1 139 ? 5.045 14.243 -2.170 1.00 10.27 135 VAL A CA 1
ATOM 1025 C C . VAL A 1 139 ? 5.032 14.751 -3.609 1.00 12.00 135 VAL A C 1
ATOM 1026 O O . VAL A 1 139 ? 4.889 13.966 -4.548 1.00 11.94 135 VAL A O 1
ATOM 1030 N N . LYS A 1 140 ? 5.171 16.065 -3.785 1.00 12.57 136 LYS A N 1
ATOM 1031 C CA . LYS A 1 140 ? 5.245 16.653 -5.131 1.00 13.91 136 LYS A CA 1
ATOM 1032 C C . LYS A 1 140 ? 6.408 16.056 -5.926 1.00 14.83 136 LYS A C 1
ATOM 1033 O O . LYS A 1 140 ? 6.279 15.847 -7.132 1.00 15.65 136 LYS A O 1
ATOM 1035 N N . ALA A 1 141 ? 7.516 15.755 -5.252 1.00 15.06 137 ALA A N 1
ATOM 1036 C CA . ALA A 1 141 ? 8.727 15.233 -5.922 1.00 16.30 137 ALA A CA 1
ATOM 1037 C C . ALA A 1 141 ? 8.501 13.803 -6.423 1.00 16.83 137 ALA A C 1
ATOM 1038 O O . ALA A 1 141 ? 9.218 13.331 -7.310 1.00 17.59 137 ALA A O 1
ATOM 1040 N N . LEU A 1 142 ? 7.507 13.133 -5.842 1.00 15.22 138 LEU A N 1
ATOM 1041 C CA . LEU A 1 142 ? 7.068 11.804 -6.286 1.00 15.78 138 LEU A CA 1
ATOM 1042 C C . LEU A 1 142 ? 5.989 11.889 -7.353 1.00 15.87 138 LEU A C 1
ATOM 1043 O O . LEU A 1 142 ? 5.501 10.860 -7.815 1.00 16.82 138 LEU A O 1
ATOM 1048 N N . ASP A 1 143 ? 5.606 13.107 -7.722 1.00 15.63 139 ASP A N 1
ATOM 1049 C CA . ASP A 1 143 ? 4.534 13.329 -8.688 1.00 16.62 139 ASP A CA 1
ATOM 1050 C C . ASP A 1 143 ? 3.145 13.012 -8.149 1.00 15.57 139 ASP A C 1
ATOM 1051 O O . ASP A 1 143 ? 2.205 12.735 -8.917 1.00 15.42 139 ASP A O 1
ATOM 1056 N N . GLY A 1 144 ? 3.012 13.033 -6.825 1.00 13.80 140 GLY A N 1
ATOM 1057 C CA . GLY A 1 144 ? 1.694 12.999 -6.201 1.00 14.61 140 GLY A CA 1
ATOM 1058 C C . GLY A 1 144 ? 1.128 14.395 -5.977 1.00 14.77 140 GLY A C 1
ATOM 1059 O O . GLY A 1 144 ? 1.799 15.398 -6.222 1.00 16.08 140 GLY A O 1
ATOM 1060 N N . ASP A 1 145 ? -0.105 14.447 -5.497 1.00 14.62 141 ASP A N 1
ATOM 1061 C CA . ASP A 1 145 ? -0.803 15.702 -5.248 1.00 14.34 141 ASP A CA 1
ATOM 1062 C C . ASP A 1 145 ? -0.687 15.972 -3.747 1.00 12.71 141 ASP A C 1
ATOM 1063 O O . ASP A 1 145 ? -1.361 15.313 -2.948 1.00 11.51 141 ASP A O 1
ATOM 1068 N N . PRO A 1 146 ? 0.150 16.944 -3.366 1.00 13.19 142 PRO A N 1
ATOM 1069 C CA . PRO A 1 146 ? 0.335 17.280 -1.937 1.00 12.76 142 PRO A CA 1
ATOM 1070 C C . PRO A 1 146 ? -0.937 17.771 -1.237 1.00 12.88 142 PRO A C 1
ATOM 1071 O O . PRO A 1 146 ? -1.073 17.610 -0.013 1.00 12.76 142 PRO A O 1
ATOM 1075 N N . THR A 1 147 ? -1.863 18.366 -1.989 1.00 12.85 143 THR A N 1
ATOM 1076 C CA . THR A 1 147 ? -3.104 18.907 -1.431 1.00 12.86 143 THR A CA 1
ATOM 1077 C C . THR A 1 147 ? -4.070 17.785 -1.037 1.00 12.65 143 THR A C 1
ATOM 1078 O O . THR A 1 147 ? -4.608 17.783 0.069 1.00 12.06 143 THR A O 1
ATOM 1082 N N . VAL A 1 148 ? -4.252 16.812 -1.924 1.00 11.63 144 VAL A N 1
ATOM 1083 C CA . VAL A 1 148 ? -5.096 15.663 -1.603 1.00 12.16 144 VAL A CA 1
ATOM 1084 C C . VAL A 1 148 ? -4.479 14.789 -0.491 1.00 10.52 144 VAL A C 1
ATOM 1085 O O . VAL A 1 148 ? -5.163 14.386 0.454 1.00 8.84 144 VAL A O 1
ATOM 1089 N N . TRP A 1 149 ? -3.182 14.513 -0.616 1.00 10.38 145 TRP A N 1
ATOM 1090 C CA . TRP A 1 149 ? -2.423 13.840 0.454 1.00 10.18 145 TRP A CA 1
ATOM 1091 C C . TRP A 1 149 ? -2.707 14.528 1.791 1.00 10.28 145 TRP A C 1
ATOM 1092 O O . TRP A 1 149 ? -3.082 13.855 2.772 1.00 9.87 145 TRP A O 1
ATOM 1103 N N . SER A 1 150 ? -2.547 15.859 1.839 1.00 9.10 146 SER A N 1
ATOM 1104 C CA . SER A 1 150 ? -2.708 16.572 3.110 1.00 9.83 146 SER A CA 1
ATOM 1105 C C . SER A 1 150 ? -4.142 16.597 3.589 1.00 10.33 146 SER A C 1
ATOM 1106 O O . SER A 1 150 ? -4.392 16.388 4.770 1.00 10.90 146 SER A O 1
ATOM 1109 N N . ARG A 1 151 ? -5.084 16.815 2.675 1.00 10.56 147 ARG A N 1
ATOM 1110 C CA . ARG A 1 151 ? -6.506 16.804 3.033 1.00 11.09 147 ARG A CA 1
ATOM 1111 C C . ARG A 1 151 ? -6.905 15.453 3.623 1.00 10.72 147 ARG A C 1
ATOM 1112 O O . ARG A 1 151 ? -7.551 15.405 4.664 1.00 11.59 147 ARG A O 1
ATOM 1120 N N . ASP A 1 152 ? -6.514 14.352 2.978 1.00 10.70 148 ASP A N 1
ATOM 1121 C CA . ASP A 1 152 ? -6.870 13.026 3.469 1.00 10.60 148 ASP A CA 1
ATOM 1122 C C . ASP A 1 152 ? -6.321 12.793 4.884 1.00 9.87 148 ASP A C 1
ATOM 1123 O O . ASP A 1 152 ? -7.040 12.295 5.748 1.00 9.95 148 ASP A O 1
ATOM 1128 N N . LEU A 1 153 ? -5.062 13.159 5.113 1.00 8.07 149 LEU A N 1
ATOM 1129 C CA . LEU A 1 153 ? -4.449 12.925 6.427 1.00 8.48 149 LEU A CA 1
ATOM 1130 C C . LEU A 1 153 ? -4.997 13.845 7.501 1.00 7.87 149 LEU A C 1
ATOM 1131 O O . LEU A 1 153 ? -5.201 13.413 8.631 1.00 7.67 149 LEU A O 1
ATOM 1136 N N . ALA A 1 154 ? -5.244 15.116 7.160 1.00 7.59 150 ALA A N 1
ATOM 1137 C CA . ALA A 1 154 ? -5.895 15.998 8.138 1.00 7.33 150 ALA A CA 1
ATOM 1138 C C . ALA A 1 154 ? -7.301 15.507 8.467 1.00 7.65 150 ALA A C 1
ATOM 1139 O O . ALA A 1 154 ? -7.681 15.456 9.626 1.00 6.81 150 ALA A O 1
ATOM 1141 N N . THR A 1 155 ? -8.073 15.101 7.447 1.00 8.50 151 THR A N 1
ATOM 1142 C CA . THR A 1 155 ? -9.406 14.584 7.709 1.00 9.94 151 THR A CA 1
ATOM 1143 C C . THR A 1 155 ? -9.380 13.416 8.692 1.00 10.95 151 THR A C 1
ATOM 1144 O O . THR A 1 155 ? -10.192 13.328 9.616 1.00 10.24 151 THR A O 1
ATOM 1148 N N . GLN A 1 156 ? -8.430 12.517 8.480 1.00 11.60 152 GLN A N 1
ATOM 1149 C CA . GLN A 1 156 ? -8.321 11.323 9.301 1.00 11.85 152 GLN A CA 1
ATOM 1150 C C . GLN A 1 156 ? -7.966 11.697 10.750 1.00 11.21 152 GLN A C 1
ATOM 1151 O O . GLN A 1 156 ? -8.594 11.221 11.729 1.00 10.35 152 GLN A O 1
ATOM 1157 N N . GLY A 1 157 ? -6.962 12.557 10.882 1.00 9.91 153 GLY A N 1
ATOM 1158 C CA . GLY A 1 157 ? -6.545 13.073 12.188 1.00 8.83 153 GLY A CA 1
ATOM 1159 C C . GLY A 1 157 ? -7.657 13.843 12.894 1.00 8.24 153 GLY A C 1
ATOM 1160 O O . GLY A 1 157 ? -7.879 13.635 14.068 1.00 6.94 153 GLY A O 1
ATOM 1161 N N . PHE A 1 158 ? -8.368 14.723 12.197 1.00 7.25 154 PHE A N 1
ATOM 1162 C CA . PHE A 1 158 ? -9.487 15.432 12.870 1.00 8.22 154 PHE A CA 1
ATOM 1163 C C . PHE A 1 158 ? -10.588 14.478 13.339 1.00 8.53 154 PHE A C 1
ATOM 1164 O O . PHE A 1 158 ? -11.296 14.741 14.327 1.00 8.82 154 PHE A O 1
ATOM 1172 N N . GLY A 1 159 ? -10.725 13.358 12.629 1.00 8.88 155 GLY A N 1
ATOM 1173 C CA . GLY A 1 159 ? -11.593 12.257 13.078 1.00 9.68 155 GLY A CA 1
ATOM 1174 C C . GLY A 1 159 ? -11.227 11.789 14.478 1.00 10.18 155 GLY A C 1
ATOM 1175 O O . GLY A 1 159 ? -12.113 11.592 15.326 1.00 9.43 155 GLY A O 1
ATOM 1176 N N . ALA A 1 160 ? -9.924 11.565 14.722 1.00 9.29 156 ALA A N 1
ATOM 1177 C CA . ALA A 1 160 ? -9.474 11.193 16.061 1.00 8.87 156 ALA A CA 1
ATOM 1178 C C . ALA A 1 160 ? -9.710 12.287 17.127 1.00 9.36 156 ALA A C 1
ATOM 1179 O O . ALA A 1 160 ? -10.108 11.979 18.276 1.00 8.08 156 ALA A O 1
ATOM 1181 N N . VAL A 1 161 ? -9.450 13.545 16.755 1.00 7.82 157 VAL A N 1
ATOM 1182 C CA . VAL A 1 161 ? -9.699 14.691 17.660 1.00 8.03 157 VAL A CA 1
ATOM 1183 C C . VAL A 1 161 ? -11.207 14.722 18.025 1.00 8.46 157 VAL A C 1
ATOM 1184 O O . VAL A 1 161 ? -11.572 14.838 19.200 1.00 8.81 157 VAL A O 1
ATOM 1188 N N . GLU A 1 162 ? -12.050 14.541 17.027 1.00 8.35 158 GLU A N 1
ATOM 1189 C CA . GLU A 1 162 ? -13.506 14.646 17.234 1.00 9.29 158 GLU A CA 1
ATOM 1190 C C . GLU A 1 162 ? -13.958 13.571 18.215 1.00 9.59 158 GLU A C 1
ATOM 1191 O O . GLU A 1 162 ? -14.762 13.849 19.127 1.00 9.25 158 GLU A O 1
ATOM 1197 N N . LYS A 1 163 ? -13.418 12.358 18.065 1.00 9.40 159 LYS A N 1
ATOM 1198 C CA . LYS A 1 163 ? -13.802 11.273 18.977 1.00 11.17 159 LYS A CA 1
ATOM 1199 C C . LYS A 1 163 ? -13.419 11.590 20.417 1.00 11.45 159 LYS A C 1
ATOM 1200 O O . LYS A 1 163 ? -14.138 11.252 21.365 1.00 11.63 159 LYS A O 1
ATOM 1206 N N . LEU A 1 164 ? -12.263 12.215 20.602 1.00 11.53 160 LEU A N 1
ATOM 1207 C CA . LEU A 1 164 ? -11.877 12.636 2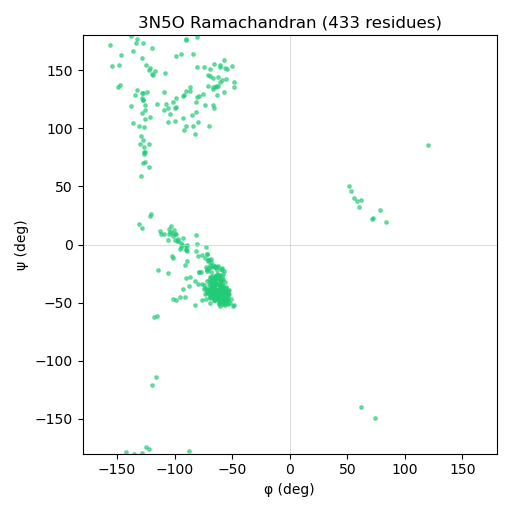1.941 1.00 11.52 160 LEU A CA 1
ATOM 1208 C C . LEU A 1 164 ? -12.787 13.728 22.504 1.00 12.14 160 LEU A C 1
ATOM 1209 O O . LEU A 1 164 ? -13.151 13.695 23.692 1.00 11.42 160 LEU A O 1
ATOM 1214 N N . LEU A 1 165 ? -13.162 14.704 21.669 1.00 10.59 161 LEU A N 1
ATOM 1215 C CA . LEU A 1 165 ? -13.993 15.791 22.142 1.00 10.83 161 LEU A CA 1
ATOM 1216 C C . LEU A 1 165 ? -15.408 15.315 22.478 1.00 11.10 161 LEU A C 1
ATOM 1217 O O . LEU A 1 165 ? -16.085 15.914 23.315 1.00 11.89 161 LEU A O 1
ATOM 1222 N N . GLU A 1 166 ? -15.824 14.208 21.878 1.00 10.22 162 GLU A N 1
ATOM 1223 C CA . GLU A 1 166 ? -17.135 13.610 22.209 1.00 11.97 162 GLU A CA 1
ATOM 1224 C C . GLU A 1 166 ? -17.192 13.197 23.671 1.00 12.85 162 GLU A C 1
ATOM 1225 O O . GLU A 1 166 ? -18.264 13.134 24.247 1.00 13.32 162 GLU A O 1
ATOM 1231 N N . LEU A 1 167 ? -16.032 12.918 24.261 1.00 12.99 163 LEU A N 1
ATOM 1232 C CA . LEU A 1 167 ? -15.958 12.605 25.691 1.00 14.01 163 LEU A CA 1
ATOM 1233 C C . LEU A 1 167 ? -15.685 13.832 26.549 1.00 14.13 163 LEU A C 1
ATOM 1234 O O . LEU A 1 167 ? -16.183 13.934 27.657 1.00 14.45 163 LEU A O 1
ATOM 1239 N N . SER A 1 168 ? -14.842 14.745 26.067 1.00 15.54 164 SER A N 1
ATOM 1240 C CA . SER A 1 168 ? -14.277 15.772 26.959 1.00 14.81 164 SER A CA 1
ATOM 1241 C C . SER A 1 168 ? -14.802 17.182 26.840 1.00 15.61 164 SER A C 1
ATOM 1242 O O . SER A 1 168 ? -14.674 17.951 27.787 1.00 15.19 164 SER A O 1
ATOM 1245 N N . ALA A 1 169 ? -15.339 17.550 25.672 1.00 14.54 165 ALA A N 1
ATOM 1246 C CA . ALA A 1 169 ? -15.647 18.943 25.374 1.00 15.31 165 ALA A CA 1
ATOM 1247 C C . ALA A 1 169 ? -16.831 19.536 26.142 1.00 16.02 165 ALA A C 1
ATOM 1248 O O . ALA A 1 169 ? -17.860 18.902 26.313 1.00 16.93 165 ALA A O 1
ATOM 1250 N N . GLY A 1 170 ? -16.630 20.751 26.622 1.00 15.96 166 GLY A N 1
ATOM 1251 C CA . GLY A 1 170 ? -17.686 21.553 27.186 1.00 15.79 166 GLY A CA 1
ATOM 1252 C C . GLY A 1 170 ? -17.684 22.746 26.283 1.00 14.78 166 GLY A C 1
ATOM 1253 O O . GLY A 1 170 ? -17.853 22.627 25.067 1.00 14.91 166 GLY A O 1
ATOM 1254 N N . ARG A 1 171 ? -17.466 23.902 26.873 1.00 14.47 167 ARG A N 1
ATOM 1255 C CA . ARG A 1 171 ? -17.254 25.103 26.105 1.00 14.12 167 ARG A CA 1
ATOM 1256 C C . ARG A 1 171 ? -16.019 24.948 25.200 1.00 13.01 167 ARG A C 1
ATOM 1257 O O . ARG A 1 171 ? -16.004 25.427 24.063 1.00 12.62 167 ARG A O 1
ATOM 1265 N N . PHE A 1 172 ? -14.994 24.281 25.723 1.00 12.68 168 PHE A N 1
ATOM 1266 C CA . PHE A 1 172 ? -13.697 24.131 25.013 1.00 11.21 168 PHE A CA 1
ATOM 1267 C C . PHE A 1 172 ? -13.354 22.630 24.891 1.00 11.24 168 PHE A C 1
ATOM 1268 O O . PHE A 1 172 ? -14.189 21.781 25.238 1.00 11.21 168 PHE A O 1
ATOM 1276 N N . CYS A 1 173 ? -12.158 22.303 24.381 1.00 10.55 169 CYS A N 1
ATOM 1277 C CA . CYS A 1 173 ? -11.766 20.895 24.121 1.00 10.27 169 CYS A CA 1
ATOM 1278 C C . CYS A 1 173 ? -11.982 19.968 25.326 1.00 11.04 169 CYS A C 1
ATOM 1279 O O . CYS A 1 173 ? -12.496 18.845 25.195 1.00 10.43 169 CYS A O 1
ATOM 1282 N N . VAL A 1 174 ? -11.533 20.436 26.485 1.00 11.72 170 VAL A N 1
ATOM 1283 C CA . VAL A 1 174 ? -11.624 19.654 27.703 1.00 12.96 170 VAL A CA 1
ATOM 1284 C C . VAL A 1 174 ? -12.322 20.522 28.765 1.00 14.50 170 VAL A C 1
ATOM 1285 O O . VAL A 1 174 ? -11.703 21.431 29.338 1.00 16.38 170 VAL A O 1
ATOM 1289 N N . GLY A 1 175 ? -13.614 20.260 28.981 1.00 15.12 171 GLY A N 1
ATOM 1290 C CA . GLY A 1 175 ? -14.465 21.043 29.897 1.00 15.97 171 GLY A CA 1
ATOM 1291 C C . GLY A 1 175 ? -14.616 22.506 29.502 1.00 17.03 171 GLY A C 1
ATOM 1292 O O . GLY A 1 175 ? -14.712 22.837 28.308 1.00 17.65 171 GLY A O 1
ATOM 1293 N N . ASP A 1 176 ? -14.602 23.410 30.483 1.00 17.02 172 ASP A N 1
ATOM 1294 C CA . ASP A 1 176 ? -15.034 24.777 30.202 1.00 17.33 172 ASP A CA 1
ATOM 1295 C C . ASP A 1 176 ? -13.923 25.821 30.253 1.00 16.94 172 ASP A C 1
ATOM 1296 O O . ASP A 1 176 ? -14.181 27.021 30.166 1.00 16.46 172 ASP A O 1
ATOM 1301 N N . GLU A 1 177 ? -12.674 25.364 30.352 1.00 15.96 173 GLU A N 1
ATOM 1302 C CA . GLU A 1 177 ? -11.536 26.278 30.376 1.00 15.39 173 GLU A CA 1
ATOM 1303 C C . GLU A 1 177 ? -10.627 25.987 29.194 1.00 13.71 173 GLU A C 1
ATOM 1304 O O . GLU A 1 177 ? -10.523 24.834 28.757 1.00 12.85 173 GLU A O 1
ATOM 1310 N N . ILE A 1 178 ? -9.999 27.036 28.680 1.00 11.97 174 ILE A N 1
ATOM 1311 C CA . ILE A 1 178 ? -9.014 26.899 27.604 1.00 10.63 174 ILE A CA 1
ATOM 1312 C C . ILE A 1 178 ? -7.784 26.143 28.126 1.00 9.97 174 ILE A C 1
ATOM 1313 O O . ILE A 1 178 ? -7.292 26.389 29.253 1.00 10.07 174 ILE A O 1
ATOM 1318 N N . THR A 1 179 ? -7.341 25.183 27.318 1.00 9.17 175 THR A N 1
ATOM 1319 C CA . THR A 1 179 ? -6.163 24.377 27.626 1.00 8.19 175 THR A CA 1
ATOM 1320 C C . THR A 1 179 ? -5.252 24.308 26.405 1.00 7.33 175 THR A C 1
ATOM 1321 O O . THR A 1 179 ? -5.579 24.805 25.329 1.00 7.37 175 THR A O 1
ATOM 1325 N N . LEU A 1 180 ? -4.107 23.646 26.572 1.00 8.51 176 LEU A N 1
ATOM 1326 C CA . LEU A 1 180 ? -3.187 23.440 25.466 1.00 7.23 176 LEU A CA 1
ATOM 1327 C C . LEU A 1 180 ? -3.830 22.703 24.294 1.00 7.64 176 LEU A C 1
ATOM 1328 O O . LEU A 1 180 ? -3.386 22.906 23.174 1.00 7.95 176 LEU A O 1
ATOM 1333 N N . ALA A 1 181 ? -4.874 21.898 24.543 1.00 7.40 177 ALA A N 1
ATOM 1334 C CA . ALA A 1 181 ? -5.630 21.262 23.449 1.00 7.42 177 ALA A CA 1
ATOM 1335 C C . ALA A 1 181 ? -6.210 22.299 22.465 1.00 8.12 177 ALA A C 1
ATOM 1336 O O . ALA A 1 181 ? -6.131 22.126 21.258 1.00 6.65 177 ALA A O 1
ATOM 1338 N N . ASP A 1 182 ? -6.847 23.343 23.010 1.00 7.79 178 ASP A N 1
ATOM 1339 C CA . ASP A 1 182 ? -7.421 24.425 22.185 1.00 8.18 178 ASP A CA 1
ATOM 1340 C C . ASP A 1 182 ? -6.329 25.214 21.472 1.00 7.60 178 ASP A C 1
ATOM 1341 O O . ASP A 1 182 ? -6.521 25.637 20.346 1.00 8.12 178 ASP A O 1
ATOM 1346 N N . VAL A 1 183 ? -5.215 25.438 22.161 1.00 8.24 179 VAL A N 1
ATOM 1347 C CA . VAL A 1 183 ? -4.029 26.093 21.590 1.00 7.82 179 VAL A CA 1
ATOM 1348 C C . VAL A 1 183 ? -3.550 25.349 20.350 1.00 7.37 179 VAL A C 1
ATOM 1349 O O . VAL A 1 183 ? -3.173 25.982 19.357 1.00 7.75 179 VAL A O 1
ATOM 1353 N N . CYS A 1 184 ? -3.587 24.017 20.378 1.00 7.88 180 CYS A N 1
ATOM 1354 C CA . CYS A 1 184 ? -3.115 23.217 19.226 1.00 8.18 180 CYS A CA 1
ATOM 1355 C C . CYS A 1 184 ? -4.212 23.109 18.164 1.00 8.78 180 CYS A C 1
ATOM 1356 O O . CYS A 1 184 ? -3.945 23.042 16.936 1.00 9.24 180 CYS A O 1
ATOM 1359 N N . LEU A 1 185 ? -5.456 23.114 18.617 1.00 9.18 181 LEU A N 1
ATOM 1360 C CA . LEU A 1 185 ? -6.559 22.924 17.681 1.00 9.50 181 LEU A CA 1
ATOM 1361 C C . LEU A 1 185 ? -6.682 24.070 16.708 1.00 9.83 181 LEU A C 1
ATOM 1362 O O . LEU A 1 185 ? -6.843 23.858 15.500 1.00 9.68 181 LEU A O 1
ATOM 1367 N N . VAL A 1 186 ? -6.643 25.295 17.231 1.00 9.45 182 VAL A N 1
ATOM 1368 C CA . VAL A 1 186 ? -6.902 26.472 16.392 1.00 9.37 182 VAL A CA 1
ATOM 1369 C C . VAL A 1 186 ? -5.965 26.595 15.182 1.00 8.70 182 VAL A C 1
ATOM 1370 O O . VAL A 1 186 ? -6.454 26.728 14.044 1.00 7.19 182 VAL A O 1
ATOM 1374 N N . PRO A 1 187 ? -4.637 26.520 15.400 1.00 8.22 183 PRO A N 1
ATOM 1375 C CA . PRO A 1 187 ? -3.789 26.647 14.224 1.00 9.04 183 PRO A CA 1
ATOM 1376 C C . PRO A 1 187 ? -3.898 25.467 13.256 1.00 8.80 183 PRO A C 1
ATOM 1377 O O . PRO A 1 187 ? -3.692 25.647 12.068 1.00 9.07 183 PRO A O 1
ATOM 1381 N N . ALA A 1 188 ? -4.224 24.282 13.769 1.00 8.56 184 ALA A N 1
ATOM 1382 C CA . ALA A 1 188 ? -4.445 23.104 12.909 1.00 8.05 184 ALA A CA 1
ATOM 1383 C C . ALA A 1 188 ? -5.681 23.248 12.041 1.00 7.98 184 ALA A C 1
ATOM 1384 O O . ALA A 1 188 ? -5.713 22.798 10.882 1.00 8.31 184 ALA A O 1
ATOM 1386 N N . VAL A 1 189 ? -6.708 23.888 12.576 1.00 7.99 185 VAL A N 1
ATOM 1387 C CA . VAL A 1 189 ? -7.866 24.169 11.752 1.00 8.84 185 VAL A CA 1
ATOM 1388 C C . VAL A 1 189 ? -7.482 25.175 10.647 1.00 9.22 185 VAL A C 1
ATOM 1389 O O . VAL A 1 189 ? -7.856 24.986 9.486 1.00 9.82 185 VAL A O 1
ATOM 1393 N N . TRP A 1 190 ? -6.754 26.234 10.991 1.00 9.65 186 TRP A N 1
ATOM 1394 C CA . TRP A 1 190 ? -6.311 27.194 9.938 1.00 11.41 186 TRP A CA 1
ATOM 1395 C C . TRP A 1 190 ? -5.534 26.477 8.837 1.00 12.19 186 TRP A C 1
ATOM 1396 O O . TRP A 1 190 ? -5.733 26.722 7.616 1.00 12.25 186 TRP A O 1
ATOM 1407 N N . ALA A 1 191 ? -4.677 25.548 9.261 1.00 11.82 187 ALA A N 1
ATOM 1408 C CA . ALA A 1 191 ? -3.889 24.769 8.313 1.00 12.41 187 ALA A CA 1
ATOM 1409 C C . ALA A 1 191 ? -4.739 23.836 7.440 1.00 12.82 187 ALA A C 1
ATOM 1410 O O . ALA A 1 191 ? -4.534 23.768 6.202 1.00 13.15 187 ALA A O 1
ATOM 1412 N N . ALA A 1 192 ? -5.699 23.150 8.060 1.00 12.38 188 ALA A N 1
ATOM 1413 C CA . ALA A 1 192 ? -6.505 22.146 7.373 1.00 13.88 188 ALA A CA 1
ATOM 1414 C C . ALA A 1 192 ? -7.401 22.826 6.354 1.00 14.98 188 ALA A C 1
ATOM 1415 O O . ALA A 1 192 ? -7.711 22.260 5.295 1.00 14.33 188 ALA A O 1
ATOM 1417 N N . GLU A 1 193 ? -7.801 24.058 6.655 1.00 16.50 189 GLU A N 1
ATOM 1418 C CA . GLU A 1 193 ? -8.624 24.800 5.699 1.00 18.06 189 GLU A CA 1
ATOM 1419 C C . GLU A 1 193 ? -7.880 25.169 4.412 1.00 18.66 189 GLU A C 1
ATOM 1420 O O . GLU A 1 193 ? -8.511 25.206 3.350 1.00 18.46 189 GLU A O 1
ATOM 1426 N N . ARG A 1 194 ? -6.548 25.363 4.496 1.00 17.38 190 ARG A N 1
ATOM 1427 C CA . ARG A 1 194 ? -5.711 25.653 3.323 1.00 17.73 190 ARG A CA 1
ATOM 1428 C C . ARG A 1 194 ? -5.787 24.515 2.310 1.00 17.72 190 ARG A C 1
ATOM 1429 O O . ARG A 1 194 ? -5.625 24.743 1.112 1.00 17.66 190 ARG A O 1
ATOM 1437 N N . VAL A 1 195 ? -5.992 23.287 2.792 1.00 15.91 191 VAL A N 1
ATOM 1438 C CA . VAL A 1 195 ? -6.023 22.125 1.895 1.00 15.66 191 VAL A CA 1
ATOM 1439 C C . VAL A 1 195 ? -7.435 21.588 1.626 1.00 15.99 191 VAL A C 1
ATOM 1440 O O . VAL A 1 195 ? -7.591 20.489 1.065 1.00 16.69 191 VAL A O 1
ATOM 1444 N N . GLY A 1 196 ? -8.439 22.363 2.037 1.00 15.48 192 GLY A N 1
ATOM 1445 C CA . GLY A 1 196 ? -9.849 22.084 1.724 1.00 15.67 192 GLY A CA 1
ATOM 1446 C C . GLY A 1 196 ? -10.500 21.003 2.562 1.00 15.48 192 GLY A C 1
ATOM 1447 O O . GLY A 1 196 ? -11.417 20.302 2.099 1.00 15.32 192 GLY A O 1
ATOM 1448 N N . MET A 1 197 ? -10.042 20.857 3.804 1.00 14.46 193 MET A N 1
ATOM 1449 C CA . MET A 1 197 ? -10.714 19.946 4.707 1.00 13.88 193 MET A CA 1
ATOM 1450 C C . MET A 1 197 ? -12.095 20.478 5.025 1.00 14.89 193 MET A C 1
ATOM 1451 O O . MET A 1 197 ? -12.274 21.677 5.200 1.00 14.50 193 MET A O 1
ATOM 1456 N N . ASP A 1 198 ? -13.069 19.579 5.153 1.00 16.00 194 ASP A N 1
ATOM 1457 C CA . ASP A 1 198 ? -14.419 20.011 5.522 1.00 17.04 194 ASP A CA 1
ATOM 1458 C C . ASP A 1 198 ? -14.595 19.961 7.052 1.00 15.59 194 ASP A C 1
ATOM 1459 O O . ASP A 1 198 ? -14.861 18.900 7.622 1.00 16.12 194 ASP A O 1
ATOM 1464 N N . LEU A 1 199 ? -14.456 21.116 7.692 1.00 15.64 195 LEU A N 1
ATOM 1465 C CA . LEU A 1 199 ? -14.509 21.214 9.158 1.00 15.20 195 LEU A CA 1
ATOM 1466 C C . LEU A 1 199 ? -15.880 20.807 9.731 1.00 15.75 195 LEU A C 1
ATOM 1467 O O . LEU A 1 199 ? -15.978 20.354 10.886 1.00 14.31 195 LEU A O 1
ATOM 1472 N N . ALA A 1 200 ? -16.935 20.951 8.915 1.00 16.34 196 ALA A N 1
ATOM 1473 C CA . ALA A 1 200 ? -18.287 20.593 9.364 1.00 16.97 196 ALA A CA 1
ATOM 1474 C C . ALA A 1 200 ? -18.477 19.099 9.566 1.00 16.78 196 ALA A C 1
ATOM 1475 O O . ALA A 1 200 ? -19.444 18.678 10.203 1.00 17.10 196 ALA A O 1
ATOM 1477 N N . ARG A 1 201 ? -17.563 18.285 9.034 1.00 15.99 197 ARG A N 1
ATOM 1478 C CA A ARG A 1 201 ? -17.600 16.860 9.291 0.70 15.63 197 ARG A CA 1
ATOM 1479 C CA B ARG A 1 201 ? -17.571 16.843 9.295 0.30 15.22 197 ARG A CA 1
ATOM 1480 C C . ARG A 1 201 ? -17.272 16.590 10.773 1.00 14.76 197 ARG A C 1
ATOM 1481 O O . ARG A 1 201 ? -17.475 15.485 11.272 1.00 14.61 197 ARG A O 1
ATOM 1496 N N . PHE A 1 202 ? -16.777 17.627 11.462 1.00 12.73 198 PHE A N 1
ATOM 1497 C CA . PHE A 1 202 ? -16.303 17.526 12.859 1.00 11.50 198 PHE A CA 1
ATOM 1498 C C . PHE A 1 202 ? -17.018 18.559 13.741 1.00 11.27 198 PHE A C 1
ATOM 1499 O O . PHE A 1 202 ? -16.454 19.634 14.063 1.00 10.37 198 PHE A O 1
ATOM 1507 N N . PRO A 1 203 ? -18.264 18.236 14.140 1.00 10.29 199 PRO A N 1
ATOM 1508 C CA . PRO A 1 203 ? -19.122 19.319 14.663 1.00 11.17 199 PRO A CA 1
ATOM 1509 C C . PRO A 1 203 ? -18.680 19.860 16.006 1.00 11.19 199 PRO A C 1
ATOM 1510 O O . PRO A 1 203 ? -18.788 21.061 16.244 1.00 11.68 199 PRO A O 1
ATOM 1514 N N . ILE A 1 204 ? -18.207 18.988 16.889 1.00 10.43 200 ILE A N 1
ATOM 1515 C CA . ILE A 1 204 ? -17.720 19.486 18.171 1.00 10.84 200 ILE A CA 1
ATOM 1516 C C . ILE A 1 204 ? -16.429 20.280 18.005 1.00 10.30 200 ILE A C 1
ATOM 1517 O O . ILE A 1 204 ? -16.252 21.357 18.602 1.00 10.34 200 ILE A O 1
ATOM 1522 N N . THR A 1 205 ? -15.522 19.748 17.202 1.00 10.18 201 THR A N 1
ATOM 1523 C CA . THR A 1 205 ? -14.275 20.446 16.916 1.00 11.05 201 THR A CA 1
ATOM 1524 C C . THR A 1 205 ? -14.600 21.852 16.365 1.00 11.71 201 THR A C 1
ATOM 1525 O O . THR A 1 205 ? -14.010 22.856 16.784 1.00 10.61 201 THR A O 1
ATOM 1529 N N . LYS A 1 206 ? -15.566 21.914 15.455 1.00 10.43 202 LYS A N 1
ATOM 1530 C CA . LYS A 1 206 ? -15.967 23.185 14.860 1.00 11.58 202 LYS A CA 1
ATOM 1531 C C . LYS A 1 206 ? -16.549 24.156 15.873 1.00 11.34 202 LYS A C 1
ATOM 1532 O O . LYS A 1 206 ? -16.214 25.361 15.872 1.00 12.03 202 LYS A O 1
ATOM 1538 N N . ARG A 1 207 ? -17.399 23.646 16.761 1.00 12.02 203 ARG A N 1
ATOM 1539 C CA . ARG A 1 207 ? -17.978 24.495 17.824 1.00 12.42 203 ARG A CA 1
ATOM 1540 C C . ARG A 1 207 ? -16.884 25.110 18.696 1.00 12.01 203 ARG A C 1
ATOM 1541 O O . ARG A 1 207 ? -16.854 26.339 18.944 1.00 12.25 203 ARG A O 1
ATOM 1549 N N . VAL A 1 208 ? -15.951 24.260 19.128 1.00 11.39 204 VAL A N 1
ATOM 1550 C CA . VAL A 1 208 ? -14.846 24.695 19.983 1.00 10.35 204 VAL A CA 1
ATOM 1551 C C . VAL A 1 208 ? -13.926 25.681 19.242 1.00 11.00 204 VAL A C 1
ATOM 1552 O O . VAL A 1 208 ? -13.512 26.689 19.824 1.00 11.73 204 VAL A O 1
ATOM 1556 N N . PHE A 1 209 ? -13.611 25.398 17.975 1.00 10.77 205 PHE A N 1
ATOM 1557 C CA . PHE A 1 209 ? -12.796 26.326 17.186 1.00 11.85 205 PHE A CA 1
ATOM 1558 C C . PHE A 1 209 ? -13.492 27.689 17.127 1.00 12.35 205 PHE A C 1
ATOM 1559 O O . PHE A 1 209 ? -12.840 28.724 17.312 1.00 13.48 205 PHE A O 1
ATOM 1567 N N . GLU A 1 210 ? -14.809 27.692 16.889 1.00 12.24 206 GLU A N 1
ATOM 1568 C CA . GLU A 1 210 ? -15.538 28.948 16.775 1.00 13.12 206 GLU A CA 1
ATOM 1569 C C . GLU A 1 210 ? -15.580 29.670 18.104 1.00 12.62 206 GLU A C 1
ATOM 1570 O O . GLU A 1 210 ? -15.541 30.904 18.136 1.00 12.76 206 GLU A O 1
ATOM 1576 N N . GLU A 1 211 ? -15.628 28.905 19.196 1.00 10.74 207 GLU A N 1
ATOM 1577 C CA . GLU A 1 211 ? -15.599 29.488 20.536 1.00 12.65 207 GLU A CA 1
ATOM 1578 C C . GLU A 1 211 ? -14.239 30.163 20.755 1.00 12.23 207 GLU A C 1
ATOM 1579 O O . GLU A 1 211 ? -14.176 31.280 21.311 1.00 13.06 207 GLU A O 1
ATOM 1585 N N . MET A 1 212 ? -13.165 29.512 20.304 1.00 11.38 208 MET A N 1
ATOM 1586 C CA . MET A 1 212 ? -11.840 30.107 20.453 1.00 11.63 208 MET A CA 1
ATOM 1587 C C . MET A 1 212 ? -11.677 31.401 19.656 1.00 11.71 208 MET A C 1
ATOM 1588 O O . MET A 1 212 ? -10.883 32.243 20.055 1.00 12.24 208 MET A O 1
ATOM 1593 N N . LEU A 1 213 ? -12.331 31.498 18.497 1.00 12.14 209 LEU A N 1
ATOM 1594 C CA . LEU A 1 213 ? -12.179 32.673 17.607 1.00 12.38 209 LEU A CA 1
ATOM 1595 C C . LEU A 1 213 ? -12.719 33.948 18.232 1.00 12.84 209 LEU A C 1
ATOM 1596 O O . LEU A 1 213 ? -12.358 35.047 17.800 1.00 14.25 209 LEU A O 1
ATOM 1601 N N . LYS A 1 214 ? -13.574 33.803 19.249 1.00 13.68 210 LYS A N 1
ATOM 1602 C CA . LYS A 1 214 ? -14.097 34.954 19.998 1.00 14.44 210 LYS A CA 1
ATOM 1603 C C . LYS A 1 214 ? -13.028 35.566 20.897 1.00 14.39 210 LYS A C 1
ATOM 1604 O O . LYS A 1 214 ? -13.158 36.721 21.347 1.00 13.72 210 LYS A O 1
ATOM 1610 N N . GLU A 1 215 ? -11.981 34.793 21.178 1.00 14.25 211 GLU A N 1
ATOM 1611 C CA . GLU A 1 215 ? -10.962 35.215 22.142 1.00 14.06 211 GLU A CA 1
ATOM 1612 C C . GLU A 1 215 ? -10.046 36.279 21.541 1.00 14.53 211 GLU A C 1
ATOM 1613 O O . GLU A 1 215 ? -9.506 36.085 20.448 1.00 12.04 211 GLU A O 1
ATOM 1619 N N . GLU A 1 216 ? -9.857 37.390 22.265 1.00 14.65 212 GLU A N 1
ATOM 1620 C CA . GLU A 1 216 ? -8.903 38.409 21.844 1.00 16.14 212 GLU A CA 1
ATOM 1621 C C . GLU A 1 216 ? -7.507 37.810 21.650 1.00 15.48 212 GLU A C 1
ATOM 1622 O O . GLU A 1 216 ? -6.794 38.152 20.714 1.00 14.69 212 GLU A O 1
ATOM 1628 N N . ALA A 1 217 ? -7.125 36.907 22.551 1.00 15.25 213 ALA A N 1
ATOM 1629 C CA . ALA A 1 217 ? -5.805 36.286 22.498 1.00 14.79 213 ALA A CA 1
ATOM 1630 C C . ALA A 1 217 ? -5.593 35.538 21.189 1.00 14.55 213 ALA A C 1
ATOM 1631 O O . ALA A 1 217 ? -4.499 35.596 20.612 1.00 14.50 213 ALA A O 1
ATOM 1633 N N . VAL A 1 218 ? -6.645 34.874 20.692 1.00 14.26 214 VAL A N 1
ATOM 1634 C CA . VAL A 1 218 ? -6.584 34.113 19.435 1.00 13.86 214 VAL A CA 1
ATOM 1635 C C . VAL A 1 218 ? -6.511 35.050 18.224 1.00 14.35 214 VAL A C 1
ATOM 1636 O O . VAL A 1 218 ? -5.738 34.820 17.293 1.00 13.71 214 VAL A O 1
ATOM 1640 N N . GLN A 1 219 ? -7.300 36.129 18.254 1.00 13.60 215 GLN A N 1
ATOM 1641 C CA . GLN A 1 219 ? -7.226 37.120 17.186 1.00 14.06 215 GLN A CA 1
ATOM 1642 C C . GLN A 1 219 ? -5.865 37.812 17.108 1.00 14.26 215 GLN A C 1
ATOM 1643 O O . GLN A 1 219 ? -5.353 38.005 16.002 1.00 15.43 215 GLN A O 1
ATOM 1649 N N . LYS A 1 220 ? -5.268 38.144 18.257 1.00 14.12 216 LYS A N 1
ATOM 1650 C CA . LYS A 1 220 ? -3.906 38.716 18.297 1.00 14.72 216 LYS A CA 1
ATOM 1651 C C . LYS A 1 220 ? -2.909 37.756 17.646 1.00 14.45 216 LYS A C 1
ATOM 1652 O O . LYS A 1 220 ? -1.906 38.166 17.019 1.00 13.57 216 LYS A O 1
ATOM 1658 N N . ALA A 1 221 ? -3.239 36.472 17.763 1.00 12.89 217 ALA A N 1
ATOM 1659 C CA . ALA A 1 221 ? -2.419 35.394 17.264 1.00 13.68 217 ALA A CA 1
ATOM 1660 C C . ALA A 1 221 ? -2.728 34.988 15.838 1.00 13.36 217 ALA A C 1
ATOM 1661 O O . ALA A 1 221 ? -2.066 34.100 15.324 1.00 13.98 217 ALA A O 1
ATOM 1663 N N . HIS A 1 222 ? -3.753 35.587 15.218 1.00 13.83 218 HIS A N 1
ATOM 1664 C CA . HIS A 1 222 ? -4.232 35.129 13.923 1.00 13.95 218 HIS A CA 1
ATOM 1665 C C . HIS A 1 222 ? -3.130 35.169 12.863 1.00 14.87 218 HIS A C 1
ATOM 1666 O O . HIS A 1 222 ? -2.344 36.115 12.831 1.00 14.46 218 HIS A O 1
ATOM 1673 N N . TRP A 1 223 ? -3.093 34.170 11.975 1.00 14.10 219 TRP A N 1
ATOM 1674 C CA . TRP A 1 223 ? -2.081 34.139 10.905 1.00 15.79 219 TRP A CA 1
ATOM 1675 C C . TRP A 1 223 ? -2.196 35.356 9.962 1.00 16.81 219 TRP A C 1
ATOM 1676 O O . TRP A 1 223 ? -1.197 35.805 9.388 1.00 17.44 219 TRP A O 1
ATOM 1687 N N . GLN A 1 224 ? -3.407 35.905 9.845 1.00 16.51 220 GLN A N 1
ATOM 1688 C CA . GLN A 1 224 ? -3.647 37.075 8.996 1.00 17.59 220 GLN A CA 1
ATOM 1689 C C . GLN A 1 224 ? -3.283 38.395 9.657 1.00 17.81 220 GLN A C 1
ATOM 1690 O O . GLN A 1 224 ? -3.331 39.444 9.005 1.00 18.95 220 GLN A O 1
ATOM 1696 N N . LYS A 1 225 ? -2.908 38.354 10.938 1.00 16.92 221 LYS A N 1
ATOM 1697 C CA . LYS A 1 225 ? -2.636 39.592 11.694 1.00 16.73 221 LYS A CA 1
ATOM 1698 C C . LYS A 1 225 ? -1.230 39.717 12.263 1.00 16.15 221 LYS A C 1
ATOM 1699 O O . LYS A 1 225 ? -1.032 40.401 13.274 1.00 15.11 221 LYS A O 1
ATOM 1705 N N . GLN A 1 226 ? -0.259 39.057 11.630 1.00 15.55 222 GLN A N 1
ATOM 1706 C CA . GLN A 1 226 ? 1.136 39.157 12.083 1.00 16.53 222 GLN A CA 1
ATOM 1707 C C . GLN A 1 226 ? 1.945 40.157 11.270 1.00 18.50 222 GLN A C 1
ATOM 1708 O O . GLN A 1 226 ? 1.560 40.525 10.150 1.00 18.89 222 GLN A O 1
ATOM 1714 N N . GLU A 1 227 ? 3.075 40.575 11.828 1.00 19.39 223 GLU A N 1
ATOM 1715 C CA . GLU A 1 227 ? 3.922 41.588 11.193 1.00 20.99 223 GLU A CA 1
ATOM 1716 C C . GLU A 1 227 ? 4.498 41.085 9.853 1.00 21.39 223 GLU A C 1
ATOM 1717 O O . GLU A 1 227 ? 4.730 41.873 8.936 1.00 21.34 223 GLU A O 1
ATOM 1723 N N . ASP A 1 228 ? 4.669 39.770 9.726 1.00 19.51 224 ASP A N 1
ATOM 1724 C CA . ASP A 1 228 ? 5.174 39.188 8.478 1.00 19.85 224 ASP A CA 1
ATOM 1725 C C . ASP A 1 228 ? 4.079 38.630 7.562 1.00 19.49 224 ASP A C 1
ATOM 1726 O O . ASP A 1 228 ? 4.389 37.957 6.569 1.00 19.58 224 ASP A O 1
ATOM 1731 N N . THR A 1 229 ? 2.810 38.893 7.886 1.00 19.19 225 THR A N 1
ATOM 1732 C CA . THR A 1 229 ? 1.713 38.589 6.967 1.00 19.86 225 THR A CA 1
ATOM 1733 C C . THR A 1 229 ? 1.849 39.503 5.730 1.00 20.78 225 THR A C 1
ATOM 1734 O O . THR A 1 229 ? 1.814 40.718 5.872 1.00 20.34 225 THR A O 1
ATOM 1738 N N . PRO A 1 230 ? 1.997 38.918 4.530 1.00 21.94 226 PRO A N 1
ATOM 1739 C CA . PRO A 1 230 ? 2.076 39.759 3.330 1.00 23.91 226 PRO A CA 1
ATOM 1740 C C . PRO A 1 230 ? 0.799 40.579 3.178 1.00 25.66 226 PRO A C 1
ATOM 1741 O O . PRO A 1 230 ? -0.254 40.164 3.660 1.00 24.87 226 PRO A O 1
ATOM 1745 N N . GLU A 1 231 ? 0.897 41.743 2.522 1.00 28.24 227 GLU A N 1
ATOM 1746 C CA . GLU A 1 231 ? -0.239 42.642 2.388 1.00 30.12 227 GLU A CA 1
ATOM 1747 C C . GLU A 1 231 ? -1.465 41.947 1.809 1.00 30.31 227 GLU A C 1
ATOM 1748 O O . GLU A 1 231 ? -2.575 42.119 2.309 1.00 29.58 227 GLU A O 1
ATOM 1754 N N . ASP A 1 232 ? -1.243 41.147 0.772 1.00 31.52 228 ASP A N 1
ATOM 1755 C CA . ASP A 1 232 ? -2.318 40.498 0.033 1.00 33.01 228 ASP A CA 1
ATOM 1756 C C . ASP A 1 232 ? -3.120 39.515 0.898 1.00 33.55 228 ASP A C 1
ATOM 1757 O O . ASP A 1 232 ? -4.269 39.185 0.570 1.00 34.26 228 ASP A O 1
ATOM 1759 N N . LEU A 1 233 ? -2.528 39.088 2.017 1.00 33.52 229 LEU A N 1
ATOM 1760 C CA . LEU A 1 233 ? -3.157 38.122 2.930 1.00 33.30 229 LEU A CA 1
ATOM 1761 C C . LEU A 1 233 ? -3.697 38.711 4.239 1.00 33.50 229 LEU A C 1
ATOM 1762 O O . LEU A 1 233 ? -4.192 37.965 5.080 1.00 34.03 229 LEU A O 1
ATOM 1767 N N . ARG A 1 234 ? -3.633 40.033 4.401 1.00 34.18 230 ARG A N 1
ATOM 1768 C CA . ARG A 1 234 ? -3.979 40.685 5.674 1.00 34.74 230 ARG A CA 1
ATOM 1769 C C . ARG A 1 234 ? -5.477 40.814 5.997 1.00 35.35 230 ARG A C 1
ATOM 1770 O O . ARG A 1 234 ? -6.331 40.849 5.106 1.00 36.22 230 ARG A O 1
ATOM 1778 N N . THR B 1 7 ? -9.830 -6.676 36.713 1.00 20.99 3 THR B N 1
ATOM 1779 C CA . THR B 1 7 ? -9.429 -5.701 35.646 1.00 20.05 3 THR B CA 1
ATOM 1780 C C . THR B 1 7 ? -8.054 -5.091 35.973 1.00 18.12 3 THR B C 1
ATOM 1781 O O . THR B 1 7 ? -7.860 -4.579 37.060 1.00 17.56 3 THR B O 1
ATOM 1785 N N . PRO B 1 8 ? -7.086 -5.187 35.028 1.00 16.61 4 PRO B N 1
ATOM 1786 C CA . PRO B 1 8 ? -5.738 -4.674 35.308 1.00 15.07 4 PRO B CA 1
ATOM 1787 C C . PRO B 1 8 ? -5.702 -3.138 35.356 1.00 14.24 4 PRO B C 1
ATOM 1788 O O . PRO B 1 8 ? -6.438 -2.487 34.607 1.00 13.76 4 PRO B O 1
ATOM 1792 N N . ASN B 1 9 ? -4.849 -2.576 36.221 1.00 12.82 5 ASN B N 1
ATOM 1793 C CA . ASN B 1 9 ? -4.630 -1.129 36.241 1.00 12.09 5 ASN B CA 1
ATOM 1794 C C . ASN B 1 9 ? -4.222 -0.652 34.848 1.00 11.06 5 ASN B C 1
ATOM 1795 O O . ASN B 1 9 ? -4.707 0.374 34.380 1.00 11.10 5 ASN B O 1
ATOM 1800 N N . PHE B 1 10 ? -3.362 -1.424 34.178 1.00 10.56 6 PHE B N 1
ATOM 1801 C CA . PHE B 1 10 ? -2.875 -1.036 32.864 1.00 10.39 6 PHE B CA 1
ATOM 1802 C C . PHE B 1 10 ? -2.917 -2.182 31.905 1.00 9.92 6 PHE B C 1
ATOM 1803 O O . PHE B 1 10 ? -2.365 -3.239 32.183 1.00 10.87 6 PHE B O 1
ATOM 1811 N N . GLU B 1 11 ? -3.526 -1.958 30.749 1.00 9.48 7 GLU B N 1
ATOM 1812 C CA . GLU B 1 11 ? -3.464 -2.971 29.710 1.00 10.31 7 GLU B CA 1
ATOM 1813 C C . GLU B 1 11 ? -2.967 -2.328 28.427 1.00 10.01 7 GLU B C 1
ATOM 1814 O O . GLU B 1 11 ? -3.552 -1.378 27.951 1.00 10.88 7 GLU B O 1
ATOM 1820 N N . LEU B 1 12 ? -1.890 -2.871 27.876 1.00 10.45 8 LEU B N 1
ATOM 1821 C CA . LEU B 1 12 ? -1.296 -2.290 26.666 1.00 10.17 8 LEU B CA 1
ATOM 1822 C C . LEU B 1 12 ? -1.626 -3.096 25.434 1.00 10.02 8 LEU B C 1
ATOM 1823 O O . LEU B 1 12 ? -1.167 -4.231 25.278 1.00 11.29 8 LEU B O 1
ATOM 1828 N N . TYR B 1 13 ? -2.417 -2.505 24.557 1.00 10.79 9 TYR B N 1
ATOM 1829 C CA . TYR B 1 13 ? -2.660 -3.062 23.232 1.00 11.82 9 TYR B CA 1
ATOM 1830 C C . TYR B 1 13 ? -1.448 -2.680 22.398 1.00 11.18 9 TYR B C 1
ATOM 1831 O O . TYR B 1 13 ? -1.269 -1.516 22.019 1.00 12.55 9 TYR B O 1
ATOM 1840 N N . GLY B 1 14 ? -0.582 -3.645 22.130 1.00 11.69 10 GLY B N 1
ATOM 1841 C CA . GLY B 1 14 ? 0.722 -3.301 21.567 1.00 11.26 10 GLY B CA 1
ATOM 1842 C C . GLY B 1 14 ? 1.110 -4.275 20.470 1.00 11.84 10 GLY B C 1
ATOM 1843 O O . GLY B 1 14 ? 0.389 -5.226 20.159 1.00 12.15 10 GLY B O 1
ATOM 1844 N N . TYR B 1 15 ? 2.272 -4.048 19.890 1.00 10.38 11 TYR B N 1
ATOM 1845 C CA . TYR B 1 15 ? 2.736 -4.890 18.811 1.00 10.25 11 TYR B CA 1
ATOM 1846 C C . TYR B 1 15 ? 4.248 -4.899 18.913 1.00 9.96 11 TYR B C 1
ATOM 1847 O O . TYR B 1 15 ? 4.858 -3.847 19.153 1.00 9.26 11 TYR B O 1
ATOM 1856 N N . PHE B 1 16 ? 4.849 -6.086 18.776 1.00 10.23 12 PHE B N 1
ATOM 1857 C CA . PHE B 1 16 ? 6.282 -6.223 19.071 1.00 10.03 12 PH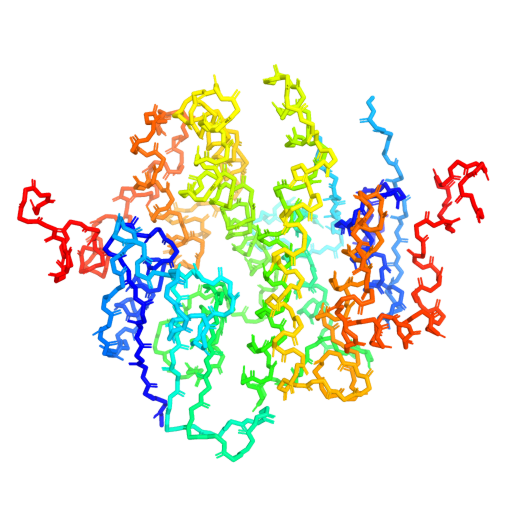E B CA 1
ATOM 1858 C C . PHE B 1 16 ? 7.112 -5.195 18.322 1.00 10.17 12 PHE B C 1
ATOM 1859 O O . PHE B 1 16 ? 8.018 -4.583 18.905 1.00 10.49 12 PHE B O 1
ATOM 1867 N N . ARG B 1 17 ? 6.802 -4.967 17.047 1.00 10.39 13 ARG B N 1
ATOM 1868 C CA . ARG B 1 17 ? 7.699 -4.133 16.252 1.00 10.56 13 ARG B CA 1
ATOM 1869 C C . ARG B 1 17 ? 7.252 -2.658 16.157 1.00 11.30 13 ARG B C 1
ATOM 1870 O O . ARG B 1 17 ? 7.862 -1.859 15.436 1.00 11.69 13 ARG B O 1
ATOM 1878 N N . SER B 1 18 ? 6.191 -2.305 16.880 1.00 11.24 14 SER B N 1
ATOM 1879 C CA . SER B 1 18 ? 5.715 -0.900 16.944 1.00 10.25 14 SER B CA 1
ATOM 1880 C C . SER B 1 18 ? 6.677 -0.065 17.812 1.00 9.90 14 SER B C 1
ATOM 1881 O O . SER B 1 18 ? 6.839 -0.335 19.010 1.00 7.97 14 SER B O 1
ATOM 1884 N N . SER B 1 19 ? 7.296 0.977 17.248 1.00 8.07 15 SER B N 1
ATOM 1885 C CA . SER B 1 19 ? 8.212 1.783 18.073 1.00 7.75 15 SER B CA 1
ATOM 1886 C C . SER B 1 19 ? 7.472 2.512 19.190 1.00 7.22 15 SER B C 1
ATOM 1887 O O . SER B 1 19 ? 7.999 2.628 20.322 1.00 7.73 15 SER B O 1
ATOM 1890 N N . CYS B 1 20 ? 6.266 2.994 18.902 1.00 6.39 16 CYS B N 1
ATOM 1891 C CA . CYS B 1 20 ? 5.502 3.713 19.932 1.00 7.58 16 CYS B CA 1
ATOM 1892 C C . CYS B 1 20 ? 5.111 2.759 21.058 1.00 7.54 16 CYS B C 1
ATOM 1893 O O . CYS B 1 20 ? 5.104 3.146 22.235 1.00 7.71 16 CYS B O 1
ATOM 1896 N N . SER B 1 21 ? 4.800 1.508 20.707 1.00 7.14 17 SER B N 1
ATOM 1897 C CA . SER B 1 21 ? 4.565 0.486 21.748 1.00 7.67 17 SER B CA 1
ATOM 1898 C C . SER B 1 21 ? 5.828 0.252 22.539 1.00 7.22 17 SER B C 1
ATOM 1899 O O . SER B 1 21 ? 5.781 0.048 23.753 1.00 8.04 17 SER B O 1
ATOM 1902 N N . GLY B 1 22 ? 6.954 0.214 21.834 1.00 5.71 18 GLY B N 1
ATOM 1903 C CA . GLY B 1 22 ? 8.249 -0.012 22.488 1.00 7.10 18 GLY B CA 1
ATOM 1904 C C . GLY B 1 22 ? 8.536 1.084 23.510 1.00 6.76 18 GLY B C 1
ATOM 1905 O O . GLY B 1 22 ? 9.134 0.808 24.550 1.00 6.14 18 GLY B O 1
ATOM 1906 N N . ARG B 1 23 ? 8.137 2.334 23.223 1.00 6.36 19 ARG B N 1
ATOM 1907 C CA . ARG B 1 23 ? 8.336 3.410 24.216 1.00 6.44 19 ARG B CA 1
ATOM 1908 C C . ARG B 1 23 ? 7.675 3.063 25.543 1.00 5.63 19 ARG B C 1
ATOM 1909 O O . ARG B 1 23 ? 8.265 3.209 26.618 1.00 6.18 19 ARG B O 1
ATOM 1917 N N . LEU B 1 24 ? 6.438 2.605 25.470 1.00 5.72 20 LEU B N 1
ATOM 1918 C CA . LEU B 1 24 ? 5.669 2.262 26.675 1.00 5.77 20 LEU B CA 1
ATOM 1919 C C . LEU B 1 24 ? 6.219 1.010 27.370 1.00 5.91 20 LEU B C 1
ATOM 1920 O O . LEU B 1 24 ? 6.272 0.949 28.602 1.00 5.17 20 LEU B O 1
ATOM 1925 N N . ARG B 1 25 ? 6.633 0.006 26.596 1.00 6.51 21 ARG B N 1
ATOM 1926 C CA . ARG B 1 25 ? 7.236 -1.190 27.226 1.00 7.37 21 ARG B CA 1
ATOM 1927 C C . ARG B 1 25 ? 8.467 -0.825 28.048 1.00 7.76 21 ARG B C 1
ATOM 1928 O O . ARG B 1 25 ? 8.658 -1.300 29.183 1.00 7.59 21 ARG B O 1
ATOM 1936 N N . ILE B 1 26 ? 9.329 0.007 27.464 1.00 7.31 22 ILE B N 1
ATOM 1937 C CA . ILE B 1 26 ? 10.521 0.446 28.173 1.00 7.38 22 ILE B CA 1
ATOM 1938 C C . ILE B 1 26 ? 10.142 1.222 29.437 1.00 7.15 22 ILE B C 1
ATOM 1939 O O . ILE B 1 26 ? 10.717 0.955 30.496 1.00 6.62 22 ILE B O 1
ATOM 1944 N N . ALA B 1 27 ? 9.176 2.148 29.343 1.00 6.84 23 ALA B N 1
ATOM 1945 C CA . ALA B 1 27 ? 8.766 2.895 30.527 1.00 8.12 23 ALA B CA 1
ATOM 1946 C C . ALA B 1 27 ? 8.214 2.017 31.630 1.00 8.00 23 ALA B C 1
ATOM 1947 O O . ALA B 1 27 ? 8.633 2.177 32.785 1.00 7.97 23 ALA B O 1
ATOM 1949 N N . PHE B 1 28 ? 7.291 1.104 31.290 1.00 7.00 24 PHE B N 1
ATOM 1950 C CA . PHE B 1 28 ? 6.706 0.245 32.304 1.00 8.32 24 PHE B CA 1
ATOM 1951 C C . PHE B 1 28 ? 7.797 -0.581 33.013 1.00 8.84 24 PHE B C 1
ATOM 1952 O O . PHE B 1 28 ? 7.785 -0.717 34.255 1.00 9.86 24 PHE B O 1
ATOM 1960 N N . HIS B 1 29 ? 8.735 -1.133 32.241 1.00 8.97 25 HIS B N 1
ATOM 1961 C CA . HIS B 1 29 ? 9.792 -1.946 32.857 1.00 9.62 25 HIS B CA 1
ATOM 1962 C C . HIS B 1 29 ? 10.737 -1.113 33.711 1.00 9.73 25 HIS B C 1
ATOM 1963 O O . HIS B 1 29 ? 11.093 -1.508 34.803 1.00 8.97 25 HIS B O 1
ATOM 1970 N N . LEU B 1 30 ? 11.157 0.037 33.205 1.00 10.04 26 LEU B N 1
ATOM 1971 C CA . LEU B 1 30 ? 12.032 0.939 33.962 1.00 9.84 26 LEU B CA 1
ATOM 1972 C C . LEU B 1 30 ? 11.410 1.421 35.268 1.00 9.77 26 LEU B C 1
ATOM 1973 O O . LEU B 1 30 ? 12.135 1.652 36.240 1.00 10.02 26 LEU B O 1
ATOM 1978 N N . LYS B 1 31 ? 10.098 1.645 35.254 1.00 8.24 27 LYS B N 1
ATOM 1979 C CA . LYS B 1 31 ? 9.394 2.157 36.451 1.00 9.11 27 LYS B CA 1
ATOM 1980 C C . LYS B 1 31 ? 8.816 1.014 37.292 1.00 9.35 27 LYS B C 1
ATOM 1981 O O . LYS B 1 31 ? 8.199 1.253 38.359 1.00 8.91 27 LYS B O 1
ATOM 1987 N N . SER B 1 32 ? 9.027 -0.229 36.832 1.00 9.70 28 SER B N 1
ATOM 1988 C CA . SER B 1 32 ? 8.488 -1.413 37.529 1.00 11.81 28 SER B CA 1
ATOM 1989 C C . SER B 1 32 ? 6.984 -1.278 37.800 1.00 12.14 28 SER B C 1
ATOM 1990 O O . SER B 1 32 ? 6.526 -1.493 38.930 1.00 13.38 28 SER B O 1
ATOM 1993 N N . ILE B 1 33 ? 6.213 -0.930 36.767 1.00 11.11 29 ILE B N 1
ATOM 1994 C CA . ILE B 1 33 ? 4.758 -0.789 36.886 1.00 10.54 29 ILE B CA 1
ATOM 1995 C C . ILE B 1 33 ? 4.226 -2.013 36.180 1.00 11.64 29 ILE B C 1
ATOM 1996 O O . ILE B 1 33 ? 4.524 -2.202 34.993 1.00 11.14 29 ILE B O 1
ATOM 2001 N N . PRO B 1 34 ? 3.521 -2.896 36.906 1.00 11.71 30 PRO B N 1
ATOM 2002 C CA . PRO B 1 34 ? 2.952 -4.085 36.233 1.00 12.42 30 PRO B CA 1
ATOM 2003 C C . PRO B 1 34 ? 1.941 -3.681 35.172 1.00 11.60 30 PRO B C 1
ATOM 2004 O O . PRO B 1 34 ? 1.224 -2.720 35.378 1.00 11.32 30 PRO B O 1
ATOM 2008 N N . TYR B 1 35 ? 1.893 -4.407 34.060 1.00 11.12 31 TYR B N 1
ATOM 2009 C CA . TYR B 1 35 ? 0.853 -4.174 33.058 1.00 10.74 31 TYR B CA 1
ATOM 2010 C C . TYR B 1 35 ? 0.488 -5.461 32.348 1.00 10.90 31 TYR B C 1
ATOM 2011 O O . TYR B 1 35 ? 1.291 -6.396 32.274 1.00 11.89 31 TYR B O 1
ATOM 2020 N N . THR B 1 36 ? -0.730 -5.514 31.834 1.00 11.66 32 THR B N 1
ATOM 2021 C CA . THR B 1 36 ? -1.202 -6.681 31.119 1.00 12.56 32 THR B CA 1
ATOM 2022 C C . THR B 1 36 ? -0.919 -6.490 29.611 1.00 12.90 32 THR B C 1
ATOM 2023 O O . THR B 1 36 ? -1.282 -5.471 29.028 1.00 12.45 32 THR B O 1
ATOM 2027 N N . ARG B 1 37 ? -0.259 -7.463 28.992 1.00 13.88 33 ARG B N 1
ATOM 2028 C CA . ARG B 1 37 ? 0.108 -7.345 27.561 1.00 15.10 33 ARG B CA 1
ATOM 2029 C C . ARG B 1 37 ? -1.041 -7.837 26.701 1.00 15.47 33 ARG B C 1
ATOM 2030 O O . ARG B 1 37 ? -1.616 -8.892 26.978 1.00 16.12 33 ARG B O 1
ATOM 2038 N N . HIS B 1 38 ? -1.407 -7.052 25.685 1.00 15.03 34 HIS B N 1
ATOM 2039 C CA . HIS B 1 38 ? -2.483 -7.436 24.789 1.00 16.03 34 HIS B CA 1
ATOM 2040 C C . HIS B 1 38 ? -1.991 -7.275 23.354 1.00 15.55 34 HIS B C 1
ATOM 2041 O O . HIS B 1 38 ? -2.207 -6.242 22.749 1.00 14.36 34 HIS B O 1
ATOM 2048 N N . PRO B 1 39 ? -1.339 -8.316 22.802 1.00 16.11 35 PRO B N 1
ATOM 2049 C CA . PRO B 1 39 ? -0.769 -8.124 21.454 1.00 16.29 35 PRO B CA 1
ATOM 2050 C C . PRO B 1 39 ? -1.873 -8.004 20.411 1.00 17.58 35 PRO B C 1
ATOM 2051 O O . PRO B 1 39 ? -2.923 -8.634 20.560 1.00 16.38 35 PRO B O 1
ATOM 2055 N N . VAL B 1 40 ? -1.636 -7.179 19.393 1.00 18.32 36 VAL B N 1
ATOM 2056 C CA . VAL B 1 40 ? -2.603 -6.923 18.326 1.00 21.38 36 VAL B CA 1
ATOM 2057 C C . VAL B 1 40 ? -1.903 -7.265 17.029 1.00 23.52 36 VAL B C 1
ATOM 2058 O O . VAL B 1 40 ? -0.782 -6.818 16.814 1.00 23.94 36 VAL B O 1
ATOM 2062 N N . ASN B 1 41 ? -2.560 -8.049 16.175 1.00 26.43 37 ASN B N 1
ATOM 2063 C CA . ASN B 1 41 ? -1.984 -8.430 14.859 1.00 29.58 37 ASN B CA 1
ATOM 2064 C C . ASN B 1 41 ? -2.006 -7.298 13.819 1.00 31.49 37 ASN B C 1
ATOM 2065 O O . ASN B 1 41 ? -2.851 -6.410 13.863 1.00 31.52 37 ASN B O 1
ATOM 2067 N N . LEU B 1 42 ? -1.054 -7.351 12.888 1.00 34.53 38 LEU B N 1
ATOM 2068 C CA . LEU B 1 42 ? -0.871 -6.348 11.832 1.00 36.52 38 LEU B CA 1
ATOM 2069 C C . LEU B 1 42 ? -2.162 -6.007 11.090 1.00 37.97 38 LEU B C 1
ATOM 2070 O O . LEU B 1 42 ? -2.506 -4.825 10.972 1.00 39.07 38 LEU B O 1
ATOM 2075 N N . LEU B 1 43 ? -2.854 -7.035 10.586 1.00 39.64 39 LEU B N 1
ATOM 2076 C CA . LEU B 1 43 ? -4.087 -6.852 9.804 1.00 41.07 39 LEU B CA 1
ATOM 2077 C C . LEU B 1 43 ? -5.189 -7.842 10.201 1.00 42.01 39 LEU B C 1
ATOM 2078 O O . LEU B 1 43 ? -6.008 -7.566 11.094 1.00 43.06 39 LEU B O 1
ATOM 2080 N N . ASN B 1 59 ? -8.228 1.375 14.576 1.00 32.14 55 ASN B N 1
ATOM 2081 C CA . ASN B 1 59 ? -7.472 0.377 15.333 1.00 31.41 55 ASN B CA 1
ATOM 2082 C C . ASN B 1 59 ? -6.120 0.966 15.819 1.00 30.51 55 ASN B C 1
ATOM 2083 O O . ASN B 1 59 ? -5.081 0.835 15.157 1.00 31.44 55 ASN B O 1
ATOM 2085 N N . THR B 1 60 ? -6.153 1.639 16.972 1.00 28.45 56 THR B N 1
ATOM 2086 C CA . THR B 1 60 ? -4.995 2.396 17.475 1.00 26.63 56 THR B CA 1
ATOM 2087 C C . THR B 1 60 ? -3.991 1.472 18.162 1.00 23.90 56 THR B C 1
ATOM 2088 O O . THR B 1 60 ? -4.379 0.698 19.022 1.00 24.02 56 THR B O 1
ATOM 2092 N N . VAL B 1 61 ? -2.724 1.536 17.749 1.00 22.00 57 VAL B N 1
ATOM 2093 C CA . VAL B 1 61 ? -1.645 0.738 18.349 1.00 19.69 57 VAL B CA 1
ATOM 2094 C C . VAL B 1 61 ? -0.414 1.662 18.488 1.00 17.73 57 VAL B C 1
ATOM 2095 O O . VAL B 1 61 ? 0.070 2.212 17.495 1.00 17.74 57 VAL B O 1
ATOM 2099 N N . PRO B 1 62 ? 0.075 1.877 19.727 1.00 16.34 58 PRO B N 1
ATOM 2100 C CA . PRO B 1 62 ? -0.428 1.305 20.987 1.00 14.52 58 PRO B CA 1
ATOM 2101 C C . PRO B 1 62 ? -1.638 2.037 21.523 1.00 13.61 58 PRO B C 1
ATOM 2102 O O . PRO B 1 62 ? -1.782 3.260 21.334 1.00 12.08 58 PRO B O 1
ATOM 2106 N N . LEU B 1 63 ? -2.446 1.285 22.266 1.00 12.13 59 LEU B N 1
ATOM 2107 C CA . LEU B 1 63 ? -3.555 1.852 22.984 1.00 12.02 59 LEU B CA 1
ATOM 2108 C C . LEU B 1 63 ? -3.345 1.396 24.408 1.00 11.04 59 LEU B C 1
ATOM 2109 O O . LEU B 1 63 ? -3.278 0.195 24.686 1.00 10.30 59 LEU B O 1
ATOM 2114 N N . LEU B 1 64 ? -3.204 2.362 25.306 1.00 10.40 60 LEU B N 1
ATOM 2115 C CA . LEU B 1 64 ? -3.090 2.033 26.706 1.00 9.05 60 LEU B CA 1
ATOM 2116 C C . LEU B 1 64 ? -4.442 2.218 27.384 1.00 9.85 60 LEU B C 1
ATOM 2117 O O . LEU B 1 64 ? -4.977 3.347 27.441 1.00 10.59 60 LEU B O 1
ATOM 2122 N N . VAL B 1 65 ? -4.986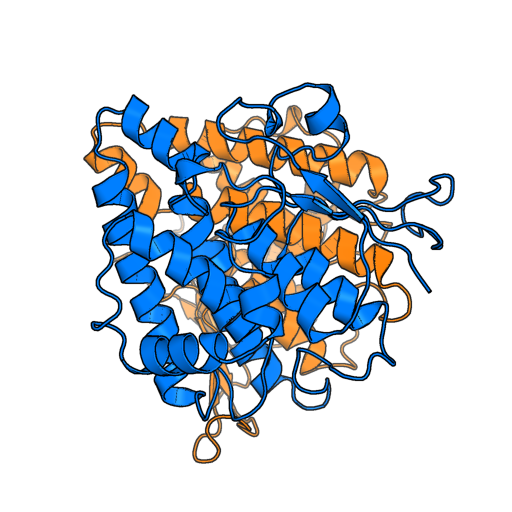 1.131 27.916 1.00 9.47 61 VAL B N 1
ATOM 2123 C CA . VAL B 1 65 ? -6.269 1.198 28.632 1.00 9.96 61 VAL B CA 1
ATOM 2124 C C . VAL B 1 65 ? -5.942 1.240 30.110 1.00 10.17 61 VAL B C 1
ATOM 2125 O O . VAL B 1 65 ? -5.213 0.378 30.627 1.00 9.68 61 VAL B O 1
ATOM 2129 N N . VAL B 1 66 ? -6.474 2.256 30.781 1.00 9.53 62 VAL B N 1
ATOM 2130 C CA . VAL B 1 66 ? -6.119 2.595 32.155 1.00 9.06 62 VAL B CA 1
ATOM 2131 C C . VAL B 1 66 ? -7.398 2.365 32.958 1.00 9.93 62 VAL B C 1
ATOM 2132 O O . VAL B 1 66 ? -8.436 2.966 32.652 1.00 9.36 62 VAL B O 1
ATOM 2136 N N . SER B 1 67 ? -7.352 1.476 33.954 1.00 9.15 63 SER B N 1
ATOM 2137 C CA . SER B 1 67 ? -8.590 1.103 34.650 1.00 11.07 63 SER B CA 1
ATOM 2138 C C . SER B 1 67 ? -8.451 1.261 36.149 1.00 11.26 63 SER B C 1
ATOM 2139 O O . SER B 1 67 ? -7.357 1.508 36.649 1.00 12.02 63 SER B O 1
ATOM 2142 N N . ASN B 1 68 ? -9.561 1.070 36.865 1.00 12.12 64 ASN B N 1
ATOM 2143 C CA . ASN B 1 68 ? -9.587 1.210 38.313 1.00 11.44 64 ASN B CA 1
ATOM 2144 C C . ASN B 1 68 ? -9.226 2.627 38.715 1.00 11.20 64 ASN B C 1
ATOM 2145 O O . ASN B 1 68 ? -8.523 2.856 39.713 1.00 10.55 64 ASN B O 1
ATOM 2150 N N . ILE B 1 69 ? -9.701 3.585 37.923 1.00 10.67 65 ILE B N 1
ATOM 2151 C CA . ILE B 1 69 ? -9.398 4.962 38.199 1.00 11.18 65 ILE B CA 1
ATOM 2152 C C . ILE B 1 69 ? -10.663 5.790 38.446 1.00 12.01 65 ILE B C 1
ATOM 2153 O O . ILE B 1 69 ? -11.801 5.350 38.191 1.00 12.63 65 ILE B O 1
ATOM 2158 N N . ASN B 1 70 ? -10.439 7.000 38.930 1.00 11.69 66 ASN B N 1
ATOM 2159 C CA . ASN B 1 70 ? -11.465 8.012 39.035 1.00 13.18 66 ASN B CA 1
ATOM 2160 C C . ASN B 1 70 ? -11.393 8.829 37.759 1.00 12.22 66 ASN B C 1
ATOM 2161 O O . ASN B 1 70 ? -10.411 9.556 37.526 1.00 11.69 66 ASN B O 1
ATOM 2166 N N . ASN B 1 71 ? -12.405 8.657 36.906 1.00 12.33 67 ASN B N 1
ATOM 2167 C CA . ASN B 1 71 ? -12.399 9.305 35.604 1.00 12.42 67 ASN B CA 1
ATOM 2168 C C . ASN B 1 71 ? -13.054 10.654 35.719 1.00 13.47 67 ASN B C 1
ATOM 2169 O O . ASN B 1 71 ? -14.291 10.778 35.784 1.00 13.45 67 ASN B O 1
ATOM 2174 N N . THR B 1 72 ? -12.205 11.672 35.761 1.00 14.42 68 THR B N 1
ATOM 2175 C CA . THR B 1 72 ? -12.639 13.042 36.016 1.00 15.49 68 THR B CA 1
ATOM 2176 C C . THR B 1 72 ? -13.210 13.663 34.740 1.00 16.95 68 THR B C 1
ATOM 2177 O O . THR B 1 72 ? -13.827 14.722 34.791 1.00 17.35 68 THR B O 1
ATOM 2181 N N . VAL B 1 73 ? -13.032 12.980 33.613 1.00 16.45 69 VAL B N 1
ATOM 2182 C CA . VAL B 1 73 ? -13.602 13.428 32.335 1.00 17.72 69 VAL B CA 1
ATOM 2183 C C . VAL B 1 73 ? -14.952 12.759 32.038 1.00 18.44 69 VAL B C 1
ATOM 2184 O O . VAL B 1 73 ? -15.913 13.428 31.622 1.00 19.48 69 VAL B O 1
ATOM 2188 N N . SER B 1 74 ? -15.011 11.445 32.244 1.00 18.25 70 SER B N 1
ATOM 2189 C CA . SER B 1 74 ? -16.249 10.683 32.116 1.00 18.75 70 SER B CA 1
ATOM 2190 C C . SER B 1 74 ? -16.546 9.963 33.429 1.00 18.90 70 SER B C 1
ATOM 2191 O O . SER B 1 74 ? -16.165 8.803 33.593 1.00 19.33 70 SER B O 1
ATOM 2194 N N . PRO B 1 75 ? -17.232 10.644 34.363 1.00 20.12 71 PRO B N 1
ATOM 2195 C CA . PRO B 1 75 ? -17.344 10.122 35.730 1.00 20.73 71 PRO B CA 1
ATOM 2196 C C . PRO B 1 75 ? -18.115 8.817 35.879 1.00 21.48 71 PRO B C 1
ATOM 2197 O O . PRO B 1 75 ? -17.917 8.121 36.870 1.00 21.73 71 PRO B O 1
ATOM 2201 N N . SER B 1 76 ? -18.947 8.452 34.902 1.00 21.51 72 SER B N 1
ATOM 2202 C CA . SER B 1 76 ? -19.700 7.197 35.006 1.00 22.76 72 SER B CA 1
ATOM 2203 C C . SER B 1 76 ? -18.852 5.990 34.612 1.00 22.13 72 SER B C 1
ATOM 2204 O O . SER B 1 76 ? -19.324 4.831 34.621 1.00 22.44 72 SER B O 1
ATOM 2207 N N . SER B 1 77 ? -17.595 6.269 34.263 1.00 20.80 73 SER B N 1
ATOM 2208 C CA A SER B 1 77 ? -16.660 5.249 33.827 0.70 20.11 73 SER B CA 1
ATOM 2209 C CA B SER B 1 77 ? -16.658 5.238 33.839 0.30 20.13 73 SER B CA 1
ATOM 2210 C C . SER B 1 77 ? -15.472 5.164 34.802 1.00 19.42 73 SER B C 1
ATOM 2211 O O . SER B 1 77 ? -15.048 6.179 35.348 1.00 19.23 73 SER B O 1
ATOM 2216 N N . ALA B 1 78 ? -14.968 3.955 35.038 1.00 18.23 74 ALA B N 1
ATOM 2217 C CA . ALA B 1 78 ? -13.806 3.767 35.905 1.00 17.66 74 ALA B CA 1
ATOM 2218 C C . ALA B 1 78 ? -12.558 3.511 35.054 1.00 16.35 74 ALA B C 1
ATOM 2219 O O . ALA B 1 78 ? -11.544 3.040 35.548 1.00 15.26 74 ALA B O 1
ATOM 2221 N N . SER B 1 79 ? -12.647 3.824 33.766 1.00 15.87 75 SER B N 1
ATOM 2222 C CA . SER B 1 79 ? -11.512 3.591 32.862 1.00 15.83 75 SER B CA 1
ATOM 2223 C C . SER B 1 79 ? -11.434 4.640 31.777 1.00 15.12 75 SER B C 1
ATOM 2224 O O . SER B 1 79 ? -12.406 5.373 31.519 1.00 14.79 75 SER B O 1
ATOM 2227 N N . PHE B 1 80 ? -10.270 4.730 31.137 1.00 13.77 76 PHE B N 1
ATOM 2228 C CA . PHE B 1 80 ? -10.185 5.473 29.880 1.00 14.36 76 PHE B CA 1
ATOM 2229 C C . PHE B 1 80 ? -9.002 4.949 29.107 1.00 13.91 76 PHE B C 1
ATOM 2230 O O . PHE B 1 80 ? -8.206 4.166 29.640 1.00 14.27 76 PHE B O 1
ATOM 2238 N N . SER B 1 81 ? -8.870 5.388 27.867 1.00 13.03 77 SER B N 1
ATOM 2239 C CA . SER B 1 81 ? -7.732 4.936 27.110 1.00 14.00 77 SER B CA 1
ATOM 2240 C C . SER B 1 81 ? -6.913 6.099 26.554 1.00 13.74 77 SER B C 1
ATOM 2241 O O . SER B 1 81 ? -7.417 7.231 26.387 1.00 13.50 77 SER B O 1
ATOM 2244 N N . ILE B 1 82 ? -5.628 5.830 26.321 1.00 11.52 78 ILE B N 1
ATOM 2245 C CA . ILE B 1 82 ? -4.732 6.853 25.845 1.00 10.31 78 ILE B CA 1
ATOM 2246 C C . ILE B 1 82 ? -4.100 6.278 24.588 1.00 9.81 78 ILE B C 1
ATOM 2247 O O . ILE B 1 82 ? -3.393 5.251 24.635 1.00 10.25 78 ILE B O 1
ATOM 2252 N N . GLY B 1 83 ? -4.385 6.916 23.463 1.00 9.83 79 GLY B N 1
ATOM 2253 C CA . GLY B 1 83 ? -3.968 6.417 22.184 1.00 8.79 79 GLY B CA 1
ATOM 2254 C C . GLY B 1 83 ? -2.800 7.192 21.625 1.00 9.38 79 GLY B C 1
ATOM 2255 O O . GLY B 1 83 ? -2.482 7.065 20.444 1.00 9.36 79 GLY B O 1
ATOM 2256 N N . GLN B 1 84 ? -2.148 8.004 22.456 1.00 7.60 80 GLN B N 1
ATOM 2257 C CA . GLN B 1 84 ? -0.959 8.688 21.995 1.00 5.62 80 GLN B CA 1
ATOM 2258 C C . GLN B 1 84 ? 0.142 8.420 23.004 1.00 6.23 80 GLN B C 1
ATOM 2259 O O . GLN B 1 84 ? -0.048 8.671 24.217 1.00 4.89 80 GLN B O 1
ATOM 2265 N N . SER B 1 85 ? 1.281 7.910 22.524 1.00 5.95 81 SER B N 1
ATOM 2266 C CA . SER B 1 85 ? 2.317 7.455 23.456 1.00 7.05 81 SER B CA 1
ATOM 2267 C C . SER B 1 85 ? 2.951 8.567 24.305 1.00 6.70 81 SER B C 1
ATOM 2268 O O . SER B 1 85 ? 3.278 8.321 25.462 1.00 6.26 81 SER B O 1
ATOM 2271 N N . LEU B 1 86 ? 3.148 9.772 23.769 1.00 7.04 82 LEU B N 1
ATOM 2272 C CA . LEU B 1 86 ? 3.751 10.850 24.615 1.00 7.58 82 LEU B CA 1
ATOM 2273 C C . LEU B 1 86 ? 2.819 11.236 25.783 1.00 6.85 82 LEU B C 1
ATOM 2274 O O . LEU B 1 86 ? 3.252 11.441 26.917 1.00 5.79 82 LEU B O 1
ATOM 2279 N N . ALA B 1 87 ? 1.526 11.336 25.501 1.00 5.56 83 ALA B N 1
ATOM 2280 C CA . ALA B 1 87 ? 0.532 11.595 26.569 1.00 6.12 83 ALA B CA 1
ATOM 2281 C C . ALA B 1 87 ? 0.521 10.457 27.590 1.00 6.06 83 ALA B C 1
ATOM 2282 O O . ALA B 1 87 ? 0.385 10.705 28.796 1.00 6.05 83 ALA B O 1
ATOM 2284 N N . ALA B 1 88 ? 0.623 9.211 27.114 1.00 5.72 84 ALA B N 1
ATOM 2285 C CA . ALA B 1 88 ? 0.649 8.049 28.029 1.00 4.91 84 ALA B CA 1
ATOM 2286 C C . ALA B 1 88 ? 1.898 8.094 28.903 1.00 5.98 84 ALA B C 1
ATOM 2287 O O . ALA B 1 88 ? 1.828 7.817 30.093 1.00 5.10 84 ALA B O 1
ATOM 2289 N N . LEU B 1 89 ? 3.054 8.412 28.301 1.00 5.51 85 LEU B N 1
ATOM 2290 C CA . LEU B 1 89 ? 4.282 8.511 29.104 1.00 6.79 85 LEU B CA 1
ATOM 2291 C C . LEU B 1 89 ? 4.179 9.547 30.221 1.00 6.37 85 LEU B C 1
ATOM 2292 O O . LEU B 1 89 ? 4.606 9.293 31.359 1.00 7.25 85 LEU B O 1
ATOM 2297 N N . GLU B 1 90 ? 3.634 10.725 29.909 1.00 7.18 86 GLU B N 1
ATOM 2298 C CA . GLU B 1 90 ? 3.554 11.773 30.928 1.00 7.79 86 GLU B CA 1
ATOM 2299 C C . GLU B 1 90 ? 2.494 11.389 31.956 1.00 7.41 86 GLU B C 1
ATOM 2300 O O . GLU B 1 90 ? 2.614 11.776 33.140 1.00 7.97 86 GLU B O 1
ATOM 2306 N N . TYR B 1 91 ? 1.456 10.669 31.515 1.00 7.48 87 TYR B N 1
ATOM 2307 C CA . TYR B 1 91 ? 0.436 10.151 32.451 1.00 7.14 87 TYR B CA 1
ATOM 2308 C C . TYR B 1 91 ? 1.042 9.211 33.492 1.00 7.77 87 TYR B C 1
ATOM 2309 O O . TYR B 1 91 ? 0.740 9.331 34.682 1.00 7.73 87 TYR B O 1
ATOM 2318 N N . LEU B 1 92 ? 1.905 8.295 33.072 1.00 7.22 88 LEU B N 1
ATOM 2319 C CA . LEU B 1 92 ? 2.591 7.422 34.047 1.00 7.77 88 LEU B CA 1
ATOM 2320 C C . LEU B 1 92 ? 3.400 8.222 35.100 1.00 8.70 88 LEU B C 1
ATOM 2321 O O . LEU B 1 92 ? 3.377 7.884 36.284 1.00 8.76 88 LEU B O 1
ATOM 2326 N N . GLU B 1 93 ? 4.034 9.312 34.676 1.00 8.44 89 GLU B N 1
ATOM 2327 C CA . GLU B 1 93 ? 4.750 10.214 35.593 1.00 9.49 89 GLU B CA 1
ATOM 2328 C C . GLU B 1 93 ? 3.769 10.857 36.606 1.00 10.21 89 GLU B C 1
ATOM 2329 O O . GLU B 1 93 ? 4.073 10.930 37.804 1.00 11.42 89 GLU B O 1
ATOM 2335 N N . GLU B 1 94 ? 2.585 11.257 36.138 1.00 9.17 90 GLU B N 1
ATOM 2336 C CA . GLU B 1 94 ? 1.708 12.089 36.955 1.00 9.93 90 GLU B CA 1
ATOM 2337 C C . GLU B 1 94 ? 0.751 11.256 37.806 1.00 9.46 90 GLU B C 1
ATOM 2338 O O . GLU B 1 94 ? 0.366 11.680 38.901 1.00 9.57 90 GLU B O 1
ATOM 2344 N N . ALA B 1 95 ? 0.399 10.072 37.317 1.00 8.93 91 ALA B N 1
ATOM 2345 C CA . ALA B 1 95 ? -0.539 9.182 38.021 1.00 9.06 91 ALA B CA 1
ATOM 2346 C C . ALA B 1 95 ? 0.167 8.444 39.149 1.00 9.19 91 ALA B C 1
ATOM 2347 O O . ALA B 1 95 ? -0.476 7.995 40.084 1.00 9.53 91 ALA B O 1
ATOM 2349 N N . LEU B 1 96 ? 1.491 8.302 39.045 1.00 8.76 92 LEU B N 1
ATOM 2350 C CA . LEU B 1 96 ? 2.278 7.634 40.065 1.00 9.26 92 LEU B CA 1
ATOM 2351 C C . LEU B 1 96 ? 3.440 8.533 40.504 1.00 9.16 92 LEU B C 1
ATOM 2352 O O . LEU B 1 96 ? 4.608 8.262 40.218 1.00 8.94 92 LEU B O 1
ATOM 2357 N N . PRO B 1 97 ? 3.119 9.619 41.206 1.00 9.25 93 PRO B N 1
ATOM 2358 C CA . PRO B 1 97 ? 4.132 10.641 41.527 1.00 10.08 93 PRO B CA 1
ATOM 2359 C C . PRO B 1 97 ? 5.228 10.158 42.480 1.00 10.50 93 PRO B C 1
ATOM 2360 O O . PRO B 1 97 ? 6.308 10.779 42.539 1.00 12.08 93 PRO B O 1
ATOM 2364 N N . THR B 1 98 ? 4.995 9.058 43.202 1.00 9.44 94 THR B N 1
ATOM 2365 C CA . THR B 1 98 ? 6.031 8.574 44.124 1.00 8.67 94 THR B CA 1
ATOM 2366 C C . THR B 1 98 ? 6.862 7.413 43.552 1.00 8.55 94 THR B C 1
ATOM 2367 O O . THR B 1 98 ? 7.709 6.850 44.249 1.00 9.09 94 THR B O 1
ATOM 2371 N N . ASN B 1 99 ? 6.608 7.043 42.294 1.00 7.60 95 ASN B N 1
ATOM 2372 C CA . ASN B 1 99 ? 7.341 5.980 41.623 1.00 8.32 95 ASN B CA 1
ATOM 2373 C C . ASN B 1 99 ? 8.862 6.162 41.800 1.00 7.95 95 ASN B C 1
ATOM 2374 O O . ASN B 1 99 ? 9.351 7.282 41.753 1.00 8.53 95 ASN B O 1
ATOM 2379 N N . ALA B 1 100 ? 9.580 5.072 42.027 1.00 8.97 96 ALA B N 1
ATOM 2380 C CA . ALA B 1 100 ? 11.010 5.132 42.328 1.00 8.95 96 ALA B CA 1
ATOM 2381 C C . ALA B 1 100 ? 11.849 5.677 41.152 1.00 10.33 96 ALA B C 1
ATOM 2382 O O . ALA B 1 100 ? 13.004 6.099 41.355 1.00 11.39 96 ALA B O 1
ATOM 2384 N N . ARG B 1 101 ? 11.296 5.670 39.939 1.00 9.10 97 ARG B N 1
ATOM 2385 C CA . ARG B 1 101 ? 12.077 6.155 38.795 1.00 10.23 97 ARG B CA 1
ATOM 2386 C C . ARG B 1 101 ? 11.379 7.236 37.986 1.00 9.37 97 ARG B C 1
ATOM 2387 O O . ARG B 1 101 ? 10.799 6.936 36.938 1.00 9.94 97 ARG B O 1
ATOM 2395 N N . PRO B 1 102 ? 11.413 8.491 38.472 1.00 9.67 98 PRO B N 1
ATOM 2396 C CA . PRO B 1 102 ? 10.940 9.595 37.631 1.00 9.27 98 PRO B CA 1
ATOM 2397 C C . PRO B 1 102 ? 11.732 9.615 36.331 1.00 8.46 98 PRO B C 1
ATOM 2398 O O . PRO B 1 102 ? 12.953 9.483 36.351 1.00 8.52 98 PRO B O 1
ATOM 2402 N N . LEU B 1 103 ? 11.018 9.706 35.204 1.00 8.89 99 LEU B N 1
ATOM 2403 C CA . LEU B 1 103 ? 11.668 9.762 33.882 1.00 8.22 99 LEU B CA 1
ATOM 2404 C C . LEU B 1 103 ? 11.742 11.207 33.344 1.00 9.56 99 LEU B C 1
ATOM 2405 O O . LEU B 1 103 ? 12.141 11.449 32.195 1.00 9.06 99 LEU B O 1
ATOM 2410 N N . LEU B 1 104 ? 11.403 12.184 34.197 1.00 10.33 100 LEU B N 1
ATOM 2411 C CA . LEU B 1 104 ? 11.726 13.587 33.892 1.00 10.26 100 LEU B CA 1
ATOM 2412 C C . LEU B 1 104 ? 12.597 14.105 35.015 1.00 11.10 100 LEU B C 1
ATOM 2413 O O . LEU B 1 104 ? 12.477 13.622 36.148 1.00 12.22 100 LEU B O 1
ATOM 2418 N N . PRO B 1 105 ? 13.463 15.079 34.715 1.00 11.14 101 PRO B N 1
ATOM 2419 C CA . PRO B 1 105 ? 14.170 15.824 35.745 1.00 12.08 101 PRO B CA 1
ATOM 2420 C C . PRO B 1 105 ? 13.126 16.471 36.685 1.00 12.84 101 PRO B C 1
ATOM 2421 O O . PRO B 1 105 ? 11.948 16.595 36.314 1.00 12.32 101 PRO B O 1
ATOM 2425 N N . PRO B 1 106 ? 13.524 16.822 37.912 1.00 13.64 102 PRO B N 1
ATOM 2426 C CA . PRO B 1 106 ? 12.563 17.452 38.855 1.00 14.01 102 PRO B CA 1
ATOM 2427 C C . PRO B 1 106 ? 11.898 18.741 38.303 1.00 13.95 102 PRO B C 1
ATOM 2428 O O . PRO B 1 106 ? 12.501 19.440 37.476 1.00 13.60 102 PRO B O 1
ATOM 2432 N N . ILE B 1 107 ? 10.679 19.047 38.768 1.00 14.38 103 ILE B N 1
ATOM 2433 C CA . ILE B 1 107 ? 9.927 20.248 38.356 1.00 15.58 103 ILE B CA 1
ATOM 2434 C C . ILE B 1 107 ? 10.681 21.564 38.647 1.00 15.76 103 ILE B C 1
ATOM 2435 O O . ILE B 1 107 ? 10.424 22.620 38.027 1.00 15.06 103 ILE B O 1
ATOM 2440 N N . SER B 1 108 ? 11.622 21.482 39.584 1.00 15.56 104 SER B N 1
ATOM 2441 C CA . SER B 1 108 ? 12.487 22.598 39.903 1.00 16.61 104 SER B CA 1
ATOM 2442 C C . SER B 1 108 ? 13.520 22.865 38.800 1.00 15.83 104 SER B C 1
ATOM 2443 O O . SER B 1 108 ? 14.217 23.895 38.840 1.00 16.31 104 SER B O 1
ATOM 2446 N N . ASN B 1 109 ? 13.600 21.957 37.818 1.00 14.39 105 ASN B N 1
ATOM 2447 C CA . ASN B 1 109 ? 14.521 22.090 36.686 1.00 14.28 105 ASN B CA 1
ATOM 2448 C C . ASN B 1 109 ? 13.769 22.078 35.319 1.00 13.71 105 ASN B C 1
ATOM 2449 O O . ASN B 1 109 ? 13.933 21.138 34.518 1.00 13.74 105 ASN B O 1
ATOM 2454 N N . PRO B 1 110 ? 12.953 23.126 35.052 1.00 13.10 106 PRO B N 1
ATOM 2455 C CA . PRO B 1 110 ? 12.130 23.206 33.827 1.00 12.40 106 PRO B CA 1
ATOM 2456 C C . PRO B 1 110 ? 12.959 23.262 32.545 1.00 12.47 106 PRO B C 1
ATOM 2457 O O . PRO B 1 110 ? 12.482 22.792 31.503 1.00 10.69 106 PRO B O 1
ATOM 2461 N N . VAL B 1 111 ? 14.179 23.809 32.620 1.00 11.73 107 VAL B N 1
ATOM 2462 C CA . VAL B 1 111 ? 15.088 23.789 31.473 1.00 11.83 107 VAL B CA 1
ATOM 2463 C C . VAL B 1 111 ? 15.425 22.369 31.071 1.00 12.05 107 VAL B C 1
ATOM 2464 O O . VAL B 1 111 ? 15.304 22.029 29.895 1.00 12.50 107 VAL B O 1
ATOM 2468 N N . ALA B 1 112 ? 15.833 21.539 32.025 1.00 11.80 108 ALA B N 1
ATOM 2469 C CA . ALA B 1 112 ? 16.204 20.163 31.685 1.00 11.49 108 ALA B CA 1
ATOM 2470 C C . ALA B 1 112 ? 14.996 19.364 31.209 1.00 10.06 108 ALA B C 1
ATOM 2471 O O . ALA B 1 112 ? 15.118 18.549 30.305 1.00 8.98 108 ALA B O 1
ATOM 2473 N N . ARG B 1 113 ? 13.836 19.652 31.792 1.00 9.90 109 ARG B N 1
ATOM 2474 C CA . ARG B 1 113 ? 12.572 19.027 31.384 1.00 10.29 109 ARG B CA 1
ATOM 2475 C C . ARG B 1 113 ? 12.225 19.378 29.946 1.00 9.73 109 ARG B C 1
ATOM 2476 O O . ARG B 1 113 ? 11.843 18.514 29.160 1.00 9.11 109 ARG B O 1
ATOM 2484 N N . ALA B 1 114 ? 12.427 20.642 29.602 1.00 9.45 110 ALA B N 1
ATOM 2485 C CA . ALA B 1 114 ? 12.202 21.121 28.253 1.00 8.49 110 ALA B CA 1
ATOM 2486 C C . ALA B 1 114 ? 13.155 20.489 27.245 1.00 8.84 110 ALA B C 1
ATOM 2487 O O . ALA B 1 114 ? 12.739 20.117 26.156 1.00 8.59 110 ALA B O 1
ATOM 2489 N N . HIS B 1 115 ? 14.435 20.388 27.602 1.00 8.01 111 HIS B N 1
ATOM 2490 C CA . HIS B 1 115 ? 15.395 19.734 26.729 1.00 9.50 111 HIS B CA 1
ATOM 2491 C C . HIS B 1 115 ? 15.034 18.249 26.516 1.00 8.36 111 HIS B C 1
ATOM 2492 O O . HIS B 1 115 ? 15.116 17.755 25.408 1.00 8.45 111 HIS B O 1
ATOM 2499 N N . VAL B 1 116 ? 14.634 17.559 27.575 1.00 7.87 112 VAL B N 1
ATOM 2500 C CA . VAL B 1 116 ? 14.117 16.190 27.448 1.00 8.05 112 VAL B CA 1
ATOM 2501 C C . VAL B 1 116 ? 12.927 16.158 26.474 1.00 7.87 112 VAL B C 1
ATOM 2502 O O . VAL B 1 116 ? 12.905 15.330 25.548 1.00 8.12 112 VAL B O 1
ATOM 2506 N N . ARG B 1 117 ? 11.961 17.065 26.664 1.00 7.99 113 ARG B N 1
ATOM 2507 C CA . ARG B 1 117 ? 10.726 16.982 25.869 1.00 7.85 113 ARG B CA 1
ATOM 2508 C C . ARG B 1 117 ? 11.007 17.296 24.400 1.00 7.46 113 ARG B C 1
ATOM 2509 O O . ARG B 1 117 ? 10.349 16.736 23.508 1.00 7.55 113 ARG B O 1
ATOM 2517 N N . THR B 1 118 ? 11.988 18.157 24.153 1.00 7.97 114 THR B N 1
ATOM 2518 C CA . THR B 1 118 ? 12.360 18.515 22.764 1.00 7.37 114 THR B CA 1
ATOM 2519 C C . THR B 1 118 ? 12.924 17.307 22.034 1.00 7.65 114 THR B C 1
ATOM 2520 O O . THR B 1 118 ? 12.549 17.045 20.906 1.00 6.86 114 THR B O 1
ATOM 2524 N N . ILE B 1 119 ? 13.799 16.552 22.691 1.00 7.05 115 ILE B N 1
ATOM 2525 C CA . ILE B 1 119 ? 14.337 15.341 22.077 1.00 7.19 115 ILE B CA 1
ATOM 2526 C C . ILE B 1 119 ? 13.164 14.377 21.801 1.00 7.11 115 ILE B C 1
ATOM 2527 O O . ILE B 1 119 ? 13.053 13.832 20.704 1.00 6.92 115 ILE B O 1
ATOM 2532 N N . CYS B 1 120 ? 12.289 14.189 22.779 1.00 7.19 116 CYS B N 1
ATOM 2533 C CA . CYS B 1 120 ? 11.100 13.312 22.573 1.00 6.61 116 CYS B CA 1
ATOM 2534 C C . CYS B 1 120 ? 10.271 13.743 21.370 1.00 5.56 116 CYS B C 1
ATOM 2535 O O . CYS B 1 120 ? 9.765 12.901 20.625 1.00 5.58 116 CYS B O 1
ATOM 2538 N N . ASN B 1 121 ? 10.092 15.043 21.214 1.00 5.06 117 ASN B N 1
ATOM 2539 C CA . ASN B 1 121 ? 9.254 15.578 20.146 1.00 6.63 117 ASN B CA 1
ATOM 2540 C C . ASN B 1 121 ? 9.890 15.513 18.784 1.00 5.74 117 ASN B C 1
ATOM 2541 O O . ASN B 1 121 ? 9.194 15.295 17.776 1.00 5.19 117 ASN B O 1
ATOM 2546 N N . ILE B 1 122 ? 11.204 15.685 18.719 1.00 5.11 118 ILE B N 1
ATOM 2547 C CA . ILE B 1 122 ? 11.848 15.486 17.412 1.00 6.51 118 ILE B CA 1
ATOM 2548 C C . ILE B 1 122 ? 11.484 14.083 16.919 1.00 6.41 118 ILE B C 1
ATOM 2549 O O . ILE B 1 122 ? 11.097 13.874 15.749 1.00 6.26 118 ILE B O 1
ATOM 2554 N N . ILE B 1 123 ? 11.556 13.124 17.829 1.00 6.46 119 ILE B N 1
ATOM 2555 C CA . ILE B 1 123 ? 11.350 11.731 17.427 1.00 5.86 119 ILE B CA 1
ATOM 2556 C C . ILE B 1 123 ? 9.857 11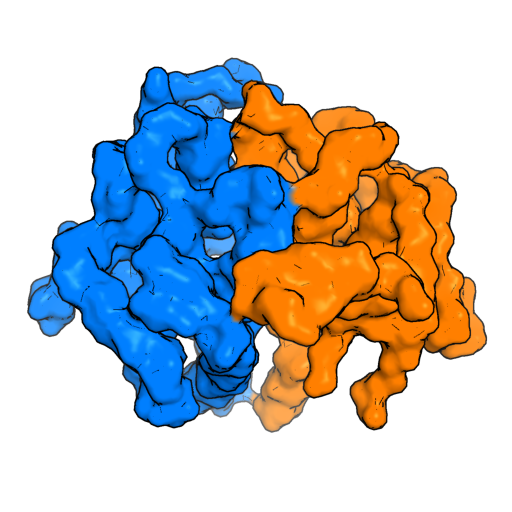.454 17.214 1.00 7.03 119 ILE B C 1
ATOM 2557 O O . ILE B 1 123 ? 9.457 10.886 16.170 1.00 7.55 119 ILE B O 1
ATOM 2562 N N . ALA B 1 124 ? 9.041 11.871 18.175 1.00 6.88 120 ALA B N 1
ATOM 2563 C CA . ALA B 1 124 ? 7.631 11.493 18.141 1.00 7.28 120 ALA B CA 1
ATOM 2564 C C . ALA B 1 124 ? 6.776 12.287 17.144 1.00 7.56 120 ALA B C 1
ATOM 2565 O O . ALA B 1 124 ? 5.721 11.804 16.730 1.00 7.21 120 ALA B O 1
ATOM 2567 N N . CYS B 1 125 ? 7.220 13.502 16.780 1.00 7.23 121 CYS B N 1
ATOM 2568 C CA . CYS B 1 125 ? 6.493 14.362 15.855 1.00 8.15 121 CYS B CA 1
ATOM 2569 C C . CYS B 1 125 ? 7.138 14.277 14.470 1.00 8.95 121 CYS B C 1
ATOM 2570 O O . CYS B 1 125 ? 6.448 14.096 13.478 1.00 9.07 121 CYS B O 1
ATOM 2573 N N . ASP B 1 126 ? 8.471 14.378 14.416 1.00 8.48 122 ASP B N 1
ATOM 2574 C CA . ASP B 1 126 ? 9.145 14.684 13.150 1.00 8.37 122 ASP B CA 1
ATOM 2575 C C . ASP B 1 126 ? 9.792 13.477 12.472 1.00 8.30 122 ASP B C 1
ATOM 2576 O O . ASP B 1 126 ? 10.208 13.575 11.310 1.00 8.48 122 ASP B O 1
ATOM 2581 N N . VAL B 1 127 ? 9.852 12.339 13.175 1.00 6.31 123 VAL B N 1
ATOM 2582 C CA . VAL B 1 127 ? 10.429 11.116 12.605 1.00 6.06 123 VAL B CA 1
ATOM 2583 C C . VAL B 1 127 ? 9.410 10.007 12.517 1.00 6.04 123 VAL B C 1
ATOM 2584 O O . VAL B 1 127 ? 9.125 9.540 11.424 1.00 5.76 123 VAL B O 1
ATOM 2588 N N . GLN B 1 128 ? 8.885 9.564 13.659 1.00 6.01 124 GLN B N 1
ATOM 2589 C CA . GLN B 1 128 ? 8.048 8.381 13.671 1.00 6.29 124 GLN B CA 1
ATOM 2590 C C . GLN B 1 128 ? 6.808 8.547 12.760 1.00 6.68 124 GLN B C 1
ATOM 2591 O O . GLN B 1 128 ? 6.481 7.624 12.019 1.00 6.72 124 GLN B O 1
ATOM 2597 N N . PRO B 1 129 ? 6.112 9.701 12.820 1.00 6.94 125 PRO B N 1
ATOM 2598 C CA . PRO B 1 129 ? 4.851 9.725 12.075 1.00 7.26 125 PRO B CA 1
ATOM 2599 C C . PRO B 1 129 ? 5.028 9.768 10.557 1.00 7.95 125 PRO B C 1
ATOM 2600 O O . PRO B 1 129 ? 4.110 9.391 9.837 1.00 8.15 125 PRO B O 1
ATOM 2604 N N . VAL B 1 130 ? 6.192 10.203 10.090 1.00 7.22 126 VAL B N 1
ATOM 2605 C CA . VAL B 1 130 ? 6.402 10.298 8.654 1.00 8.38 126 VAL B CA 1
ATOM 2606 C C . VAL B 1 130 ? 7.145 9.070 8.095 1.00 7.99 126 VAL B C 1
ATOM 2607 O O . VAL B 1 130 ? 7.453 9.016 6.903 1.00 8.83 126 VAL B O 1
ATOM 2611 N N . THR B 1 131 ? 7.430 8.095 8.962 1.00 8.63 127 THR B N 1
ATOM 2612 C CA . THR B 1 131 ? 8.160 6.869 8.552 1.00 8.09 127 THR B CA 1
ATOM 2613 C C . THR B 1 131 ? 7.448 5.601 9.033 1.00 8.48 127 THR B C 1
ATOM 2614 O O . THR B 1 131 ? 8.018 4.533 9.030 1.00 8.75 127 THR B O 1
ATOM 2618 N N . ASN B 1 132 ? 6.181 5.735 9.385 1.00 8.86 128 ASN B N 1
ATOM 2619 C CA . ASN B 1 132 ? 5.427 4.641 9.966 1.00 9.70 128 ASN B CA 1
ATOM 2620 C C . ASN B 1 132 ? 4.793 3.791 8.870 1.00 10.01 128 ASN B C 1
ATOM 2621 O O . ASN B 1 132 ? 5.029 4.037 7.683 1.00 9.03 128 ASN B O 1
ATOM 2626 N N . LEU B 1 133 ? 4.033 2.772 9.242 1.00 10.36 129 LEU B N 1
ATOM 2627 C CA . LEU B 1 133 ? 3.490 1.865 8.220 1.00 9.72 129 LEU B CA 1
ATOM 2628 C C . LEU B 1 133 ? 2.483 2.606 7.331 1.00 9.52 129 LEU B C 1
ATOM 2629 O O . LEU B 1 133 ? 2.539 2.506 6.106 1.00 8.83 129 LEU B O 1
ATOM 2634 N N . LYS B 1 134 ? 1.590 3.373 7.956 1.00 9.45 130 LYS B N 1
ATOM 2635 C CA . LYS B 1 134 ? 0.560 4.084 7.215 1.00 9.29 130 LYS B CA 1
ATOM 2636 C C . LYS B 1 134 ? 1.199 4.937 6.099 1.00 9.69 130 LYS B C 1
ATOM 2637 O O . LYS B 1 134 ? 0.786 4.861 4.934 1.00 9.95 130 LYS B O 1
ATOM 2643 N N . ILE B 1 135 ? 2.192 5.740 6.468 1.00 9.05 131 ILE B N 1
ATOM 2644 C CA . ILE B 1 135 ? 2.816 6.669 5.528 1.00 8.41 131 ILE B CA 1
ATOM 2645 C C . ILE B 1 135 ? 3.722 5.953 4.512 1.00 8.28 131 ILE B C 1
ATOM 2646 O O . ILE B 1 135 ? 3.682 6.290 3.335 1.00 8.96 131 ILE B O 1
ATOM 2651 N N . GLN B 1 136 ? 4.450 4.918 4.936 1.00 7.36 132 GLN B N 1
ATOM 2652 C CA . GLN B 1 136 ? 5.196 4.081 3.975 1.00 7.85 132 GLN B CA 1
ATOM 2653 C C . GLN B 1 136 ? 4.275 3.469 2.908 1.00 7.86 132 GLN B C 1
ATOM 2654 O O . GLN B 1 136 ? 4.643 3.359 1.728 1.00 7.62 132 GLN B O 1
ATOM 2660 N N . LYS B 1 137 ? 3.078 3.066 3.313 1.00 7.24 133 LYS B N 1
ATOM 2661 C CA . LYS B 1 137 ? 2.115 2.567 2.344 1.00 8.32 133 LYS B CA 1
ATOM 2662 C C . LYS B 1 137 ? 1.647 3.635 1.376 1.00 8.66 133 LYS B C 1
ATOM 2663 O O . LYS B 1 137 ? 1.499 3.363 0.181 1.00 9.69 133 LYS B O 1
ATOM 2669 N N . LYS B 1 138 ? 1.421 4.845 1.879 1.00 8.48 134 LYS B N 1
ATOM 2670 C CA . LYS B 1 138 ? 1.010 5.958 1.007 1.00 9.38 134 LYS B CA 1
ATOM 2671 C C . LYS B 1 138 ? 2.108 6.278 0.031 1.00 8.48 134 LYS B C 1
ATOM 2672 O O . LYS B 1 138 ? 1.841 6.671 -1.105 1.00 8.59 134 LYS B O 1
ATOM 2678 N N . VAL B 1 139 ? 3.351 6.118 0.466 1.00 7.48 135 VAL B N 1
ATOM 2679 C CA . VAL B 1 139 ? 4.505 6.407 -0.414 1.00 7.93 135 VAL B CA 1
ATOM 2680 C C . VAL B 1 139 ? 4.562 5.348 -1.523 1.00 8.01 135 VAL B C 1
ATOM 2681 O O . VAL B 1 139 ? 4.712 5.678 -2.721 1.00 8.95 135 VAL B O 1
ATOM 2685 N N . LYS B 1 140 ? 4.396 4.091 -1.135 1.00 7.46 136 LYS B N 1
ATOM 2686 C CA . LYS B 1 140 ? 4.419 3.014 -2.121 1.00 8.10 136 LYS B CA 1
ATOM 2687 C C . LYS B 1 140 ? 3.263 3.176 -3.090 1.00 8.39 136 LYS B C 1
ATOM 2688 O O . LYS B 1 140 ? 3.425 2.889 -4.280 1.00 9.65 136 LYS B O 1
ATOM 2694 N N . ALA B 1 141 ? 2.120 3.677 -2.602 1.00 9.13 137 ALA B N 1
ATOM 2695 C CA . ALA B 1 141 ? 0.950 3.873 -3.472 1.00 9.85 137 ALA B CA 1
ATOM 2696 C C . ALA B 1 141 ? 1.209 4.909 -4.577 1.00 10.30 137 ALA B C 1
ATOM 2697 O O . ALA B 1 141 ? 0.625 4.814 -5.671 1.00 11.94 137 ALA B O 1
ATOM 2699 N N . LEU B 1 142 ? 2.078 5.872 -4.289 1.00 10.09 138 LEU B N 1
ATOM 2700 C CA . LEU B 1 142 ? 2.563 6.850 -5.283 1.00 10.57 138 LEU B CA 1
ATOM 2701 C C . LEU B 1 142 ? 3.687 6.323 -6.165 1.00 10.02 138 LEU B C 1
ATOM 2702 O O . LEU B 1 142 ? 4.262 7.082 -6.960 1.00 10.25 138 LEU B O 1
ATOM 2707 N N . ASP B 1 143 ? 3.973 5.027 -6.055 1.00 9.93 139 ASP B N 1
ATOM 2708 C CA . ASP B 1 143 ? 5.152 4.373 -6.702 1.00 10.60 139 ASP B CA 1
ATOM 2709 C C . ASP B 1 143 ? 6.496 4.950 -6.241 1.00 11.21 139 ASP B C 1
ATOM 2710 O O . ASP B 1 143 ? 7.460 4.988 -6.999 1.00 11.22 139 ASP B O 1
ATOM 2715 N N . GLY B 1 144 ? 6.546 5.396 -4.978 1.00 10.70 140 GLY B N 1
ATOM 2716 C CA . GLY B 1 144 ? 7.789 5.842 -4.351 1.00 11.81 140 GLY B CA 1
ATOM 2717 C C . GLY B 1 144 ? 8.473 4.672 -3.667 1.00 11.66 140 GLY B C 1
ATOM 2718 O O . GLY B 1 144 ? 7.935 3.549 -3.648 1.00 11.77 140 GLY B O 1
ATOM 2719 N N . ASP B 1 145 ? 9.655 4.915 -3.114 1.00 10.80 141 ASP B N 1
ATOM 2720 C CA . ASP B 1 145 ? 10.379 3.880 -2.377 1.00 10.67 141 ASP B CA 1
ATOM 2721 C C . ASP B 1 145 ? 10.254 4.211 -0.891 1.00 9.24 141 ASP B C 1
ATOM 2722 O O . ASP B 1 145 ? 10.925 5.150 -0.441 1.00 9.17 141 ASP B O 1
ATOM 2727 N N . PRO B 1 146 ? 9.406 3.465 -0.132 1.00 9.22 142 PRO B N 1
ATOM 2728 C CA . PRO B 1 146 ? 9.160 3.816 1.277 1.00 9.58 142 PRO B CA 1
ATOM 2729 C C . PRO B 1 146 ? 10.409 3.680 2.153 1.00 9.34 142 PRO B C 1
ATOM 2730 O O . PRO B 1 146 ? 10.509 4.380 3.144 1.00 8.45 142 PRO B O 1
ATOM 2734 N N . THR B 1 147 ? 11.350 2.803 1.795 1.00 9.64 143 THR B N 1
ATOM 2735 C CA . THR B 1 147 ? 12.595 2.701 2.555 1.00 10.29 143 THR B CA 1
ATOM 2736 C C . THR B 1 147 ? 13.471 3.932 2.368 1.00 10.43 143 THR B C 1
ATOM 2737 O O . THR B 1 147 ? 13.963 4.484 3.358 1.00 10.21 143 THR B O 1
ATOM 2741 N N . VAL B 1 148 ? 13.649 4.396 1.126 1.00 9.75 144 VAL B N 1
ATOM 2742 C CA . VAL B 1 148 ? 14.481 5.580 0.888 1.00 10.92 144 VAL B CA 1
ATOM 2743 C C . VAL B 1 148 ? 13.827 6.789 1.536 1.00 9.96 144 VAL B C 1
ATOM 2744 O O . VAL B 1 148 ? 14.509 7.585 2.187 1.00 9.80 144 VAL B O 1
ATOM 2748 N N . TRP B 1 149 ? 12.519 6.941 1.334 1.00 8.85 145 TRP B N 1
ATOM 2749 C CA . TRP B 1 149 ? 11.746 8.035 1.949 1.00 7.83 145 TRP B CA 1
ATOM 2750 C C . TRP B 1 149 ? 12.005 8.058 3.472 1.00 7.75 145 TRP B C 1
ATOM 2751 O O . TRP B 1 149 ? 12.332 9.115 4.074 1.00 7.78 145 TRP B O 1
ATOM 2762 N N . SER B 1 150 ? 11.868 6.888 4.088 1.00 7.85 146 SER B N 1
ATOM 2763 C CA . SER B 1 150 ? 11.967 6.790 5.548 1.00 7.47 146 SER B CA 1
ATOM 2764 C C . SER B 1 150 ? 13.400 6.966 6.039 1.00 7.57 146 SER B C 1
ATOM 2765 O O . SER B 1 150 ? 13.628 7.641 7.055 1.00 7.90 146 SER B O 1
ATOM 2768 N N . ARG B 1 151 ? 14.361 6.379 5.328 1.00 8.27 147 ARG B N 1
ATOM 2769 C CA . ARG B 1 151 ? 15.761 6.578 5.715 1.00 9.65 147 ARG B CA 1
ATOM 2770 C C . ARG B 1 151 ? 16.122 8.074 5.661 1.00 9.97 147 ARG B C 1
ATOM 2771 O O . ARG B 1 151 ? 16.809 8.587 6.553 1.00 11.22 147 ARG B O 1
ATOM 2779 N N . ASP B 1 152 ? 15.698 8.755 4.595 1.00 10.05 148 ASP B N 1
ATOM 2780 C CA . ASP B 1 152 ? 15.955 10.184 4.416 1.00 9.96 148 ASP B CA 1
ATOM 2781 C C . ASP B 1 152 ? 15.410 10.977 5.630 1.00 10.04 148 ASP B C 1
ATOM 2782 O O . ASP B 1 152 ? 16.143 11.766 6.240 1.00 8.42 148 ASP B O 1
ATOM 2787 N N . LEU B 1 153 ? 14.130 10.757 5.973 1.00 8.19 149 LEU B N 1
ATOM 2788 C CA . LEU B 1 153 ? 13.507 11.477 7.083 1.00 7.44 149 LEU B CA 1
ATOM 2789 C C . LEU B 1 153 ? 14.084 11.136 8.437 1.00 7.77 149 LEU B C 1
ATOM 2790 O O . LEU B 1 153 ? 14.274 12.054 9.245 1.00 8.09 149 LEU B O 1
ATOM 2795 N N . ALA B 1 154 ? 14.378 9.850 8.686 1.00 7.04 150 ALA B N 1
ATOM 2796 C CA . ALA B 1 154 ? 15.014 9.436 9.949 1.00 7.53 150 ALA B CA 1
ATOM 2797 C C . ALA B 1 154 ? 16.419 10.061 10.093 1.00 7.67 150 ALA B C 1
ATOM 2798 O O . ALA B 1 154 ? 16.761 10.584 11.163 1.00 7.52 150 ALA B O 1
ATOM 2800 N N . THR B 1 155 ? 17.198 10.033 9.014 1.00 6.92 151 THR B N 1
ATOM 2801 C CA . THR B 1 155 ? 18.533 10.638 9.014 1.00 9.67 151 THR B CA 1
ATOM 2802 C C . THR B 1 155 ? 18.470 12.142 9.397 1.00 9.64 151 THR B C 1
ATOM 2803 O O . THR B 1 155 ? 19.264 12.620 10.235 1.00 9.42 151 THR B O 1
ATOM 2807 N N . GLN B 1 156 ? 17.542 12.878 8.790 1.00 10.69 152 GLN B N 1
ATOM 2808 C CA . GLN B 1 156 ? 17.345 14.316 9.112 1.00 11.25 152 GLN B CA 1
ATOM 2809 C C . GLN B 1 156 ? 16.999 14.547 10.567 1.00 11.16 152 GLN B C 1
ATOM 2810 O O . GLN B 1 156 ? 17.609 15.389 11.195 1.00 11.55 152 GLN B O 1
ATOM 2816 N N . GLY B 1 157 ? 16.060 13.769 11.115 1.00 10.16 153 GLY B N 1
ATOM 2817 C CA . GLY B 1 157 ? 15.644 13.904 12.543 1.00 9.60 153 GLY B CA 1
ATOM 2818 C C . GLY B 1 157 ? 16.738 13.475 13.500 1.00 9.23 153 GLY B C 1
ATOM 2819 O O . GLY B 1 157 ? 16.987 14.114 14.530 1.00 8.65 153 GLY B O 1
ATOM 2820 N N . PHE B 1 158 ? 17.423 12.389 13.173 1.00 9.56 154 PHE B N 1
ATOM 2821 C CA . PHE B 1 158 ? 18.556 11.993 14.015 1.00 9.63 154 PHE B CA 1
ATOM 2822 C C . PHE B 1 158 ? 19.682 13.031 14.013 1.00 10.15 154 PHE B C 1
ATOM 2823 O O . PHE B 1 158 ? 20.389 13.174 15.002 1.00 10.36 154 PHE B O 1
ATOM 2831 N N . GLY B 1 159 ? 19.833 13.752 12.907 1.00 10.54 155 GLY B N 1
ATOM 2832 C CA . GLY B 1 159 ? 20.747 14.910 12.852 1.00 10.94 155 GLY B CA 1
ATOM 2833 C C . GLY B 1 159 ? 20.417 15.936 13.940 1.00 10.49 155 GLY B C 1
ATOM 2834 O O . GLY B 1 159 ? 21.298 16.423 14.673 1.00 10.42 155 GLY B O 1
ATOM 2835 N N . ALA B 1 160 ? 19.139 16.239 14.068 1.00 9.79 156 ALA B N 1
ATOM 2836 C CA . ALA B 1 160 ? 18.672 17.171 15.080 1.00 9.76 156 ALA B CA 1
ATOM 2837 C C . ALA B 1 160 ? 18.826 16.618 16.492 1.00 9.61 156 ALA B C 1
ATOM 2838 O O . ALA B 1 160 ? 19.196 17.352 17.405 1.00 9.19 156 ALA B O 1
ATOM 2840 N N . VAL B 1 161 ? 18.523 15.325 16.687 1.00 8.47 157 VAL B N 1
ATOM 2841 C CA . VAL B 1 161 ? 18.732 14.688 18.014 1.00 7.75 157 VAL B CA 1
ATOM 2842 C C . VAL B 1 161 ? 20.204 14.761 18.395 1.00 8.50 157 VAL B C 1
ATOM 2843 O O . VAL B 1 161 ? 20.535 15.122 19.513 1.00 8.00 157 VAL B O 1
ATOM 2847 N N . GLU B 1 162 ? 21.086 14.421 17.452 1.00 8.68 158 GLU B N 1
ATOM 2848 C CA . GLU B 1 162 ? 22.528 14.421 17.715 1.00 10.03 158 GLU B CA 1
ATOM 2849 C C . GLU B 1 162 ? 23.009 15.814 18.160 1.00 10.02 158 GLU B C 1
ATOM 2850 O O . GLU B 1 162 ? 23.786 15.944 19.118 1.00 9.77 158 GLU B O 1
ATOM 2856 N N . LYS B 1 163 ? 22.519 16.845 17.488 1.00 9.95 159 LYS B N 1
ATOM 2857 C CA . LYS B 1 163 ? 22.875 18.230 17.866 1.00 11.43 159 LYS B CA 1
ATOM 2858 C C . LYS B 1 163 ? 22.446 18.576 19.301 1.00 11.93 159 LYS B C 1
ATOM 2859 O O . LYS B 1 163 ? 23.216 19.180 20.083 1.00 11.65 159 LYS B O 1
ATOM 2861 N N . LEU B 1 164 ? 21.239 18.160 19.673 1.00 10.36 160 LEU B N 1
ATOM 2862 C CA . LEU B 1 164 ? 20.818 18.346 21.072 1.00 10.73 160 LEU B CA 1
ATOM 2863 C C . LEU B 1 164 ? 21.646 17.540 22.084 1.00 11.53 160 LEU B C 1
ATOM 2864 O O . LEU B 1 164 ? 21.949 18.054 23.178 1.00 11.57 160 LEU B O 1
ATOM 2869 N N . LEU B 1 165 ? 22.025 16.305 21.736 1.00 10.65 161 LEU B N 1
ATOM 2870 C CA . LEU B 1 165 ? 22.821 15.487 22.656 1.00 11.12 161 LEU B CA 1
ATOM 2871 C C . LEU B 1 165 ? 24.248 16.050 22.802 1.00 11.76 161 LEU B C 1
ATOM 2872 O O . LEU B 1 165 ? 24.880 15.888 23.850 1.00 9.95 161 LEU B O 1
ATOM 2877 N N . GLU B 1 166 ? 24.730 16.722 21.759 1.00 11.69 162 GLU B N 1
ATOM 2878 C CA . GLU B 1 166 ? 26.051 17.393 21.831 1.00 13.76 162 GLU B CA 1
ATOM 2879 C C . GLU B 1 166 ? 26.054 18.413 22.991 1.00 14.59 162 GLU B C 1
ATOM 2880 O O . GLU B 1 166 ? 27.079 18.652 23.640 1.00 13.87 162 GLU B O 1
ATOM 2886 N N . LEU B 1 167 ? 24.888 18.971 23.285 1.00 14.79 163 LEU B N 1
ATOM 2887 C CA . LEU B 1 167 ? 24.767 19.927 24.386 1.00 16.17 163 LEU B CA 1
ATOM 2888 C C . LEU B 1 167 ? 24.485 19.279 25.739 1.00 16.22 163 LEU B C 1
ATOM 2889 O O . LEU B 1 167 ? 24.959 19.748 26.766 1.00 16.80 163 LEU B O 1
ATOM 2894 N N . SER B 1 168 ? 23.712 18.201 25.751 1.00 15.14 164 SER B N 1
ATOM 2895 C CA . SER B 1 168 ? 23.163 17.705 27.003 1.00 13.91 164 SER B CA 1
ATOM 2896 C C . SER B 1 168 ? 23.625 16.344 27.484 1.00 13.59 164 SER B C 1
ATOM 2897 O O . SER B 1 168 ? 23.501 16.039 28.679 1.00 13.62 164 SER B O 1
ATOM 2900 N N . ALA B 1 169 ? 24.120 15.510 26.585 1.00 13.16 165 ALA B N 1
ATOM 2901 C CA . ALA B 1 169 ? 24.408 14.118 26.937 1.00 13.93 165 ALA B CA 1
ATOM 2902 C C . ALA B 1 169 ? 25.554 13.908 27.951 1.00 14.90 165 ALA B C 1
ATOM 2903 O O . ALA B 1 169 ? 26.612 14.536 27.849 1.00 15.91 165 ALA B O 1
ATOM 2905 N N . GLY B 1 170 ? 25.320 13.033 28.925 1.00 13.96 166 GLY B N 1
ATOM 2906 C CA . GLY B 1 170 ? 26.376 12.513 29.756 1.00 15.08 166 GLY B CA 1
ATOM 2907 C C . GLY B 1 170 ? 26.402 11.032 29.445 1.00 14.90 166 GLY B C 1
ATOM 2908 O O . GLY B 1 170 ? 26.650 10.618 28.306 1.00 15.25 166 GLY B O 1
ATOM 2909 N N . ARG B 1 171 ? 26.065 10.237 30.445 1.00 14.45 167 ARG B N 1
ATOM 2910 C CA . ARG B 1 171 ? 25.844 8.820 30.225 1.00 13.86 167 ARG B CA 1
ATOM 2911 C C . ARG B 1 171 ? 24.609 8.585 29.341 1.00 13.07 167 ARG B C 1
ATOM 2912 O O . ARG B 1 171 ? 24.579 7.653 28.510 1.00 12.46 167 ARG B O 1
ATOM 2920 N N . PHE B 1 172 ? 23.601 9.436 29.531 1.00 11.54 168 PHE B N 1
ATOM 2921 C CA . PHE B 1 172 ? 22.333 9.306 28.799 1.00 10.66 168 PHE B CA 1
ATOM 2922 C C . PHE B 1 172 ? 22.024 10.600 28.004 1.00 10.54 168 PHE B C 1
ATOM 2923 O O . PHE B 1 172 ? 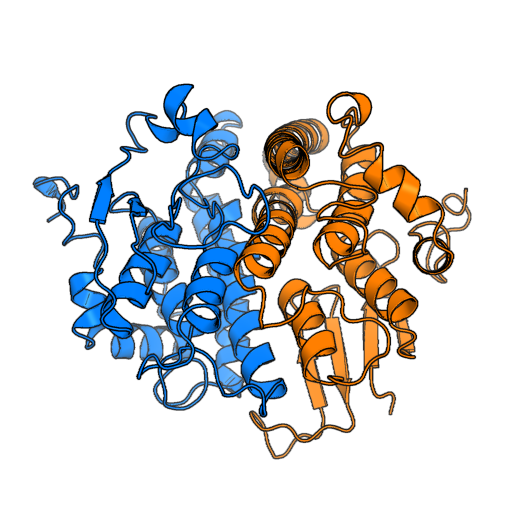22.864 11.499 27.943 1.00 11.02 168 PHE B O 1
ATOM 2931 N N . CYS B 1 173 ? 20.860 10.680 27.343 1.00 9.85 169 CYS B N 1
ATOM 2932 C CA . CYS B 1 173 ? 20.568 11.825 26.467 1.00 9.81 169 CYS B CA 1
ATOM 2933 C C . CYS B 1 173 ? 20.739 13.168 27.202 1.00 10.28 169 CYS B C 1
ATOM 2934 O O . CYS B 1 173 ? 21.245 14.159 26.630 1.00 8.29 169 CYS B O 1
ATOM 2937 N N . VAL B 1 174 ? 20.269 13.207 28.449 1.00 10.81 170 VAL B N 1
ATOM 2938 C CA . VAL B 1 174 ? 20.337 14.457 29.244 1.00 11.91 170 VAL B CA 1
ATOM 2939 C C . VAL B 1 174 ? 20.924 14.123 30.604 1.00 12.97 170 VAL B C 1
ATOM 2940 O O . VAL B 1 174 ? 20.239 13.539 31.474 1.00 12.52 170 VAL B O 1
ATOM 2944 N N . GLY B 1 175 ? 22.206 14.442 30.767 1.00 13.01 171 GLY B N 1
ATOM 2945 C CA . GLY B 1 175 ? 22.887 14.158 32.019 1.00 13.83 171 GLY B CA 1
ATOM 2946 C C . GLY B 1 175 ? 23.188 12.683 32.163 1.00 14.69 171 GLY B C 1
ATOM 2947 O O . GLY B 1 175 ? 23.371 11.955 31.170 1.00 13.83 171 GLY B O 1
ATOM 2948 N N . ASP B 1 176 ? 23.194 12.219 33.402 1.00 14.71 172 ASP B N 1
ATOM 2949 C CA . ASP B 1 176 ? 23.637 10.878 33.680 1.00 15.53 172 ASP B CA 1
ATOM 2950 C C . ASP B 1 176 ? 22.506 9.990 34.162 1.00 15.38 172 ASP B C 1
ATOM 2951 O O . ASP B 1 176 ? 22.759 8.878 34.611 1.00 15.68 172 ASP B O 1
ATOM 2956 N N . GLU B 1 177 ? 21.263 10.468 34.042 1.00 14.12 173 GLU B N 1
ATOM 2957 C CA . GLU B 1 177 ? 20.104 9.653 34.372 1.00 13.96 173 GLU B CA 1
ATOM 2958 C C . GLU B 1 177 ? 19.167 9.422 33.182 1.00 12.07 173 GLU B C 1
ATOM 2959 O O . GLU B 1 177 ? 19.038 10.272 32.310 1.00 10.59 173 GLU B O 1
ATOM 2965 N N . ILE B 1 178 ? 18.570 8.234 33.166 1.00 11.24 174 ILE B N 1
ATOM 2966 C CA . ILE B 1 178 ? 17.603 7.835 32.136 1.00 10.00 174 ILE B CA 1
ATOM 2967 C C . ILE B 1 178 ? 16.381 8.749 32.226 1.00 9.44 174 ILE B C 1
ATOM 2968 O O . ILE B 1 178 ? 15.799 8.919 33.307 1.00 10.65 174 ILE B O 1
ATOM 2973 N N . THR B 1 179 ? 15.997 9.331 31.092 1.00 8.14 175 THR B N 1
ATOM 2974 C CA . THR B 1 179 ? 14.772 10.108 31.009 1.00 7.20 175 THR B CA 1
ATOM 2975 C C . THR B 1 179 ? 13.906 9.647 29.839 1.00 7.93 175 THR B C 1
ATOM 2976 O O . THR B 1 179 ? 14.299 8.737 29.057 1.00 8.81 175 THR B O 1
ATOM 2980 N N . LEU B 1 180 ? 12.760 10.305 29.671 1.00 6.53 176 LEU B N 1
ATOM 2981 C CA . LEU B 1 180 ? 11.891 9.994 28.541 1.00 7.29 176 LEU B CA 1
ATOM 2982 C C . LEU B 1 180 ? 12.597 10.182 27.182 1.00 6.69 176 LEU B C 1
ATOM 2983 O O . LEU B 1 180 ? 12.203 9.575 26.197 1.00 6.55 176 LEU B O 1
ATOM 2988 N N . ALA B 1 181 ? 13.592 11.058 27.116 1.00 7.07 177 ALA B N 1
ATOM 2989 C CA . ALA B 1 181 ? 14.415 11.194 25.885 1.00 6.65 177 ALA B CA 1
ATOM 2990 C C . ALA B 1 181 ? 15.016 9.835 25.490 1.00 7.19 177 ALA B C 1
ATOM 2991 O O . ALA B 1 181 ? 14.956 9.424 24.333 1.00 6.30 177 ALA B O 1
ATOM 2993 N N . ASP B 1 182 ? 15.558 9.115 26.464 1.00 6.62 178 ASP B N 1
ATOM 2994 C CA . ASP B 1 182 ? 16.145 7.779 26.200 1.00 7.63 178 ASP B CA 1
ATOM 2995 C C . ASP B 1 182 ? 15.095 6.753 25.815 1.00 7.41 178 ASP B C 1
ATOM 2996 O O . ASP B 1 182 ? 15.339 5.870 25.002 1.00 8.11 178 ASP B O 1
ATOM 3001 N N . VAL B 1 183 ? 13.936 6.854 26.452 1.00 7.65 179 VAL B N 1
ATOM 3002 C CA . VAL B 1 183 ? 12.813 5.937 26.234 1.00 6.81 179 VAL B CA 1
ATOM 3003 C C . VAL B 1 183 ? 12.317 6.079 24.787 1.00 7.78 179 VAL B C 1
ATOM 3004 O O . VAL B 1 183 ? 11.973 5.085 24.134 1.00 6.66 179 VAL B O 1
ATOM 3008 N N . CYS B 1 184 ? 12.295 7.322 24.295 1.00 6.48 180 CYS B N 1
ATOM 3009 C CA . CYS B 1 184 ? 11.934 7.593 22.893 1.00 6.95 180 CYS B CA 1
ATOM 3010 C C . CYS B 1 184 ? 13.066 7.248 21.948 1.00 6.97 180 CYS B C 1
ATOM 3011 O O . CYS B 1 184 ? 12.820 6.825 20.809 1.00 7.25 180 CYS B O 1
ATOM 3014 N N . LEU B 1 185 ? 14.306 7.453 22.400 1.00 7.60 181 LEU B N 1
ATOM 3015 C CA . LEU B 1 185 ? 15.474 7.213 21.537 1.00 7.40 181 LEU B CA 1
ATOM 3016 C C . LEU B 1 185 ? 15.582 5.744 21.083 1.00 7.53 181 LEU B C 1
ATOM 3017 O O . LEU B 1 185 ? 15.780 5.444 19.893 1.00 7.37 181 LEU B O 1
ATOM 3022 N N . VAL B 1 186 ? 15.469 4.831 22.036 1.00 7.44 182 VAL B N 1
ATOM 3023 C CA . VAL B 1 186 ? 15.764 3.422 21.751 1.00 7.76 182 VAL B CA 1
ATOM 3024 C C . VAL B 1 186 ? 14.875 2.793 20.660 1.00 8.04 182 VAL B C 1
ATOM 3025 O O . VAL B 1 186 ? 15.405 2.259 19.672 1.00 8.61 182 VAL B O 1
ATOM 3029 N N . PRO B 1 187 ? 13.535 2.894 20.796 1.00 7.32 183 PRO B N 1
ATOM 3030 C CA . PRO B 1 187 ? 12.722 2.302 19.728 1.00 6.67 183 PRO B CA 1
ATOM 3031 C C . PRO B 1 187 ? 12.864 3.022 18.395 1.00 6.86 183 PRO B C 1
ATOM 3032 O O . PRO B 1 187 ? 12.654 2.395 17.340 1.00 5.68 183 PRO B O 1
ATOM 3036 N N . ALA B 1 188 ? 13.196 4.321 18.421 1.00 6.04 184 ALA B N 1
ATOM 3037 C CA . ALA B 1 188 ? 13.468 5.058 17.159 1.00 6.21 184 ALA B CA 1
ATOM 3038 C C . ALA B 1 188 ? 14.722 4.526 16.469 1.00 6.89 184 ALA B C 1
ATOM 3039 O O . ALA B 1 188 ? 14.776 4.405 15.234 1.00 7.21 184 ALA B O 1
ATOM 3041 N N . VAL B 1 189 ? 15.732 4.170 17.256 1.00 7.86 185 VAL B N 1
ATOM 3042 C CA . VAL B 1 189 ? 16.931 3.545 16.675 1.00 7.64 185 VAL B CA 1
ATOM 3043 C C . VAL B 1 189 ? 16.583 2.191 16.044 1.00 8.18 185 VAL B C 1
ATOM 3044 O O . VAL B 1 189 ? 16.966 1.909 14.898 1.00 7.41 185 VAL B O 1
ATOM 3048 N N . TRP B 1 190 ? 15.834 1.363 16.768 1.00 7.95 186 TRP B N 1
ATOM 3049 C CA . TRP B 1 190 ? 15.377 0.100 16.194 1.00 8.83 186 TRP B CA 1
ATOM 3050 C C . TRP B 1 190 ? 14.589 0.311 14.880 1.00 8.15 186 TRP B C 1
ATOM 3051 O O . TRP B 1 190 ? 14.838 -0.399 13.884 1.00 9.21 186 TRP B O 1
ATOM 3062 N N . ALA B 1 191 ? 13.653 1.264 14.862 1.00 7.65 187 ALA B N 1
ATOM 3063 C CA . ALA B 1 191 ? 12.906 1.558 13.644 1.00 8.07 187 ALA B CA 1
ATOM 3064 C C . ALA B 1 191 ? 13.830 2.074 12.531 1.00 8.42 187 ALA B C 1
ATOM 3065 O O . ALA B 1 191 ? 13.670 1.716 11.367 1.00 8.82 187 ALA B O 1
ATOM 3067 N N . ALA B 1 192 ? 14.791 2.907 12.886 1.00 8.54 188 ALA B N 1
ATOM 3068 C CA . ALA B 1 192 ? 15.650 3.515 11.849 1.00 10.12 188 ALA B CA 1
ATOM 3069 C C . ALA B 1 192 ? 16.558 2.475 11.219 1.00 10.40 188 ALA B C 1
ATOM 3070 O O . ALA B 1 192 ? 16.833 2.536 10.022 1.00 10.30 188 ALA B O 1
ATOM 3072 N N . GLU B 1 193 ? 16.987 1.509 12.020 1.00 11.37 189 GLU B N 1
ATOM 3073 C CA . GLU B 1 193 ? 17.836 0.409 11.534 1.00 13.48 189 GLU B CA 1
ATOM 3074 C C . GLU B 1 193 ? 17.119 -0.414 10.484 1.00 12.93 189 GLU B C 1
ATOM 3075 O O . GLU B 1 193 ? 17.764 -0.881 9.529 1.00 12.62 189 GLU B O 1
ATOM 3081 N N . ARG B 1 194 ? 15.793 -0.568 10.613 1.00 11.94 190 ARG B N 1
ATOM 3082 C CA . ARG B 1 194 ? 15.029 -1.319 9.626 1.00 12.38 190 ARG B CA 1
ATOM 3083 C C . ARG B 1 194 ? 15.121 -0.734 8.244 1.00 12.85 190 ARG B C 1
ATOM 3084 O O . ARG B 1 194 ? 14.984 -1.480 7.262 1.00 12.76 190 ARG B O 1
ATOM 3092 N N . VAL B 1 195 ? 15.265 0.598 8.148 1.00 10.96 191 VAL B N 1
ATOM 3093 C CA . VAL B 1 195 ? 15.327 1.254 6.833 1.00 11.53 191 VAL B CA 1
ATOM 3094 C C . VAL B 1 195 ? 16.768 1.595 6.436 1.00 12.05 191 VAL B C 1
ATOM 3095 O O . VAL B 1 195 ? 17.021 2.350 5.492 1.00 12.31 191 VAL B O 1
ATOM 3099 N N . GLY B 1 196 ? 17.712 1.037 7.170 1.00 11.79 192 GLY B N 1
ATOM 3100 C CA . GLY B 1 196 ? 19.118 1.109 6.757 1.00 12.77 192 GLY B CA 1
ATOM 3101 C C . GLY B 1 196 ? 19.810 2.392 7.153 1.00 12.84 192 GLY B C 1
ATOM 3102 O O . GLY B 1 196 ? 20.865 2.721 6.584 1.00 12.84 192 GLY B O 1
ATOM 3103 N N . MET B 1 197 ? 19.258 3.121 8.128 1.00 11.59 193 MET B N 1
ATOM 3104 C CA . MET B 1 197 ? 19.919 4.363 8.577 1.00 12.65 193 MET B CA 1
ATOM 3105 C C . MET B 1 197 ? 21.258 3.971 9.191 1.00 14.14 193 MET B C 1
ATOM 3106 O O . MET B 1 197 ? 21.311 3.034 9.947 1.00 14.86 193 MET B O 1
ATOM 3111 N N . ASP B 1 198 ? 22.317 4.703 8.868 1.00 15.80 194 ASP B N 1
ATOM 3112 C CA . ASP B 1 198 ? 23.650 4.464 9.435 1.00 17.33 194 ASP B CA 1
ATOM 3113 C C . ASP B 1 198 ? 23.822 5.159 10.798 1.00 17.28 194 ASP B C 1
ATOM 3114 O O . ASP B 1 198 ? 24.028 6.364 10.865 1.00 15.94 194 ASP B O 1
ATOM 3119 N N . LEU B 1 199 ? 23.722 4.388 11.875 1.00 18.12 195 LEU B N 1
ATOM 3120 C CA . LEU B 1 199 ? 23.713 4.936 13.226 1.00 18.19 195 LEU B CA 1
ATOM 3121 C C . LEU B 1 199 ? 25.078 5.524 13.591 1.00 19.10 195 LEU B C 1
ATOM 3122 O O . LEU B 1 199 ? 25.187 6.350 14.495 1.00 18.83 195 LEU B O 1
ATOM 3127 N N . ALA B 1 200 ? 26.110 5.106 12.862 1.00 19.80 196 ALA B N 1
ATOM 3128 C CA . ALA B 1 200 ? 27.465 5.576 13.125 1.00 20.20 196 ALA B CA 1
ATOM 3129 C C . ALA B 1 200 ? 27.622 7.046 12.750 1.00 19.33 196 ALA B C 1
ATOM 3130 O O . ALA B 1 200 ? 28.557 7.706 13.201 1.00 19.51 196 ALA B O 1
ATOM 3132 N N . ARG B 1 201 ? 26.705 7.561 11.938 1.00 17.59 197 ARG B N 1
ATOM 3133 C CA . ARG B 1 201 ? 26.682 8.987 11.613 1.00 17.12 197 ARG B CA 1
ATOM 3134 C C . ARG B 1 201 ? 26.272 9.840 12.808 1.00 15.83 197 ARG B C 1
ATOM 3135 O O . ARG B 1 201 ? 26.417 11.067 12.767 1.00 15.39 197 ARG B O 1
ATOM 3143 N N . PHE B 1 202 ? 25.747 9.200 13.856 1.00 13.58 198 PHE B N 1
ATOM 3144 C CA . PHE B 1 202 ? 25.224 9.918 15.039 1.00 12.04 198 PHE B CA 1
ATOM 3145 C C . PHE B 1 202 ? 25.896 9.332 16.265 1.00 10.66 198 PHE B C 1
ATOM 3146 O O . PHE B 1 202 ? 25.305 8.550 16.994 1.00 10.63 198 PHE B O 1
ATOM 3154 N N . PRO B 1 203 ? 27.152 9.729 16.510 1.00 11.76 199 PRO B N 1
ATOM 3155 C CA . PRO B 1 203 ? 27.982 8.981 17.461 1.00 11.72 199 PRO B CA 1
ATOM 3156 C C . PRO B 1 203 ? 27.599 9.086 18.941 1.00 11.30 199 PRO B C 1
ATOM 3157 O O . PRO B 1 203 ? 27.738 8.115 19.690 1.00 9.42 199 PRO B O 1
ATOM 3161 N N . ILE B 1 204 ? 27.114 10.246 19.369 1.00 11.35 200 ILE B N 1
ATOM 3162 C CA . ILE B 1 204 ? 26.664 10.355 20.759 1.00 11.42 200 ILE B CA 1
ATOM 3163 C C . ILE B 1 204 ? 25.358 9.604 20.874 1.00 11.66 200 ILE B C 1
ATOM 3164 O O . ILE B 1 204 ? 25.150 8.890 21.845 1.00 11.29 200 ILE B O 1
ATOM 3169 N N . THR B 1 205 ? 24.476 9.773 19.887 1.00 11.96 201 THR B N 1
ATOM 3170 C CA . THR B 1 205 ? 23.227 9.009 19.865 1.00 11.48 201 THR B CA 1
ATOM 3171 C C . THR B 1 205 ? 23.518 7.498 19.974 1.00 11.79 201 THR B C 1
ATOM 3172 O O . THR B 1 205 ? 22.885 6.799 20.764 1.00 10.37 201 THR B O 1
ATOM 3176 N N . LYS B 1 206 ? 24.481 7.002 19.192 1.00 11.74 202 LYS B N 1
ATOM 3177 C CA A LYS B 1 206 ? 24.843 5.582 19.244 0.70 12.09 202 LYS B CA 1
ATOM 3178 C CA B LYS B 1 206 ? 24.838 5.577 19.245 0.30 11.69 202 LYS B CA 1
ATOM 3179 C C . LYS B 1 206 ? 25.363 5.178 20.629 1.00 12.12 202 LYS B C 1
ATOM 3180 O O . LYS B 1 206 ? 25.044 4.096 21.154 1.00 11.48 202 LYS B O 1
ATOM 3191 N N . ARG B 1 207 ? 26.155 6.055 21.229 1.00 12.79 203 ARG B N 1
ATOM 3192 C CA . ARG B 1 207 ? 26.760 5.767 22.525 1.00 13.53 203 ARG B CA 1
ATOM 3193 C C . ARG B 1 207 ? 25.692 5.607 23.626 1.00 12.40 203 ARG B C 1
ATOM 3194 O O . ARG B 1 207 ? 25.711 4.644 24.396 1.00 12.50 203 ARG B O 1
ATOM 3202 N N . VAL B 1 208 ? 24.749 6.548 23.648 1.00 12.23 204 VAL B N 1
ATOM 3203 C CA . VAL B 1 208 ? 23.633 6.530 24.594 1.00 11.07 204 VAL B CA 1
ATOM 3204 C C . VAL B 1 208 ? 22.704 5.337 24.330 1.00 11.18 204 VAL B C 1
ATOM 3205 O O . VAL B 1 208 ? 22.250 4.661 25.270 1.00 11.48 204 VAL B O 1
ATOM 3209 N N . PHE B 1 209 ? 22.445 5.060 23.057 1.00 10.92 205 PHE B N 1
ATOM 3210 C CA . PHE B 1 209 ? 21.659 3.863 22.649 1.00 10.63 205 PHE B CA 1
ATOM 3211 C C . PHE B 1 209 ? 22.331 2.613 23.239 1.00 11.20 205 PHE B C 1
ATOM 3212 O O . PHE B 1 209 ? 21.678 1.777 23.856 1.00 11.27 205 PHE B O 1
ATOM 3220 N N . GLU B 1 210 ? 23.650 2.514 23.082 1.00 11.99 206 GLU B N 1
ATOM 3221 C CA . GLU B 1 210 ? 24.372 1.323 23.564 1.00 12.68 206 GLU B CA 1
ATOM 3222 C C . GLU B 1 210 ? 24.364 1.202 25.077 1.00 12.35 206 GLU B C 1
ATOM 3223 O O . GLU B 1 210 ? 24.302 0.073 25.614 1.00 12.69 206 GLU B O 1
ATOM 3229 N N . GLU B 1 211 ? 24.395 2.349 25.767 1.00 11.17 207 GLU B N 1
ATOM 3230 C CA . GLU B 1 211 ? 24.303 2.402 27.226 1.00 10.79 207 GLU B CA 1
ATOM 3231 C C . GLU B 1 211 ? 22.912 1.894 27.654 1.00 11.47 207 GLU B C 1
ATOM 3232 O O . GLU B 1 211 ? 22.775 1.131 28.636 1.00 11.95 207 GLU B O 1
ATOM 3238 N N . MET B 1 212 ? 21.878 2.294 26.906 1.00 9.81 208 MET B N 1
ATOM 3239 C CA . MET B 1 212 ? 20.509 1.848 27.232 1.00 10.01 208 MET B CA 1
ATOM 3240 C C . MET B 1 212 ? 20.341 0.341 27.041 1.00 10.92 208 MET B C 1
ATOM 3241 O O . MET B 1 212 ? 19.632 -0.294 27.821 1.00 11.95 208 MET B O 1
ATOM 3246 N N . LEU B 1 213 ? 21.007 -0.232 26.031 1.00 11.28 209 LEU B N 1
ATOM 3247 C CA . LEU B 1 213 ? 20.902 -1.674 25.787 1.00 12.02 209 LEU B CA 1
ATOM 3248 C C . LEU B 1 213 ? 21.466 -2.499 26.968 1.00 12.47 209 LEU B C 1
ATOM 3249 O O . LEU B 1 213 ? 21.082 -3.653 27.163 1.00 11.97 209 LEU B O 1
ATOM 3254 N N . LYS B 1 214 ? 22.330 -1.881 27.773 1.00 12.45 210 LYS B N 1
ATOM 3255 C CA . LYS B 1 214 ? 22.844 -2.552 28.969 1.00 13.70 210 LYS B CA 1
ATOM 3256 C C . LYS B 1 214 ? 21.794 -2.709 30.061 1.00 13.35 210 LYS B C 1
ATOM 3257 O O . LYS B 1 214 ? 21.994 -3.479 31.000 1.00 13.39 210 LYS B O 1
ATOM 3263 N N . GLU B 1 215 ? 20.675 -1.991 29.938 1.00 12.40 211 GLU B N 1
ATOM 3264 C CA . GLU B 1 215 ? 19.618 -2.019 30.962 1.00 11.59 211 GLU B CA 1
ATOM 3265 C C . GLU B 1 215 ? 18.736 -3.252 30.882 1.00 11.68 211 GLU B C 1
ATOM 3266 O O . GLU B 1 215 ? 18.186 -3.566 29.824 1.00 10.60 211 GLU B O 1
ATOM 3272 N N . GLU B 1 216 ? 18.580 -3.944 32.013 1.00 11.45 212 GLU B N 1
ATOM 3273 C CA . GLU B 1 216 ? 17.659 -5.098 32.071 1.00 12.73 212 GLU B CA 1
ATOM 3274 C C . GLU B 1 216 ? 16.238 -4.698 31.625 1.00 11.82 212 GLU B C 1
ATOM 3275 O O . GLU B 1 216 ? 15.570 -5.451 30.893 1.00 11.37 212 GLU B O 1
ATOM 3277 N N . ALA B 1 217 ? 15.820 -3.486 31.991 1.00 10.99 213 ALA B N 1
ATOM 3278 C CA . ALA B 1 217 ? 14.474 -3.046 31.682 1.00 10.58 213 ALA B CA 1
ATOM 3279 C C . ALA B 1 217 ? 14.340 -2.901 30.187 1.00 10.32 213 ALA B C 1
ATOM 3280 O O . ALA B 1 217 ? 13.288 -3.200 29.665 1.00 10.05 213 ALA B O 1
ATOM 3282 N N . VAL B 1 218 ? 15.391 -2.420 29.514 1.00 10.82 214 VAL B N 1
ATOM 3283 C CA . VAL B 1 218 ? 15.330 -2.238 28.059 1.00 11.03 214 VAL B CA 1
ATOM 3284 C C . VAL B 1 218 ? 15.353 -3.581 27.354 1.00 11.61 214 VAL B C 1
ATOM 3285 O O . VAL B 1 218 ? 14.639 -3.781 26.372 1.00 11.60 214 VAL B O 1
ATOM 3289 N N . GLN B 1 219 ? 16.182 -4.501 27.851 1.00 11.48 215 GLN B N 1
ATOM 3290 C CA . GLN B 1 219 ? 16.145 -5.873 27.325 1.00 11.63 215 GLN B CA 1
ATOM 3291 C C . GLN B 1 219 ? 14.765 -6.551 27.484 1.00 12.45 215 GLN B C 1
ATOM 3292 O O . GLN B 1 219 ? 14.302 -7.252 26.566 1.00 11.46 215 GLN B O 1
ATOM 3298 N N . LYS B 1 220 ? 14.112 -6.388 28.646 1.00 11.87 216 LYS B N 1
ATOM 3299 C CA . LYS B 1 220 ? 12.781 -6.996 28.829 1.00 12.23 216 LYS B CA 1
ATOM 3300 C C . LYS B 1 220 ? 11.789 -6.405 27.841 1.00 11.37 216 LYS B C 1
ATOM 3301 O O . LYS B 1 220 ? 10.818 -7.062 27.453 1.00 9.82 216 LYS B O 1
ATOM 3307 N N . ALA B 1 221 ? 12.076 -5.172 27.403 1.00 11.02 217 ALA B N 1
ATOM 3308 C CA . ALA B 1 221 ? 11.214 -4.418 26.499 1.00 10.33 217 ALA B CA 1
ATOM 3309 C C . ALA B 1 221 ? 11.605 -4.573 25.031 1.00 10.89 217 ALA B C 1
ATOM 3310 O O . ALA B 1 221 ? 10.973 -3.975 24.165 1.00 9.38 217 ALA B O 1
ATOM 3312 N N . HIS B 1 222 ? 12.633 -5.381 24.757 1.00 10.38 218 HIS B N 1
ATOM 3313 C CA . HIS B 1 222 ? 13.233 -5.478 23.415 1.00 11.11 218 HIS B CA 1
ATOM 3314 C C . HIS B 1 222 ? 12.223 -5.998 22.414 1.00 10.44 218 HIS B C 1
ATOM 3315 O O . HIS B 1 222 ? 11.478 -6.938 22.724 1.00 12.32 218 HIS B O 1
ATOM 3322 N N . TRP B 1 223 ? 12.180 -5.379 21.232 1.00 10.17 219 TRP B N 1
ATOM 3323 C CA . TRP B 1 223 ? 11.251 -5.788 20.190 1.00 9.33 219 TRP B CA 1
ATOM 3324 C C . TRP B 1 223 ? 11.444 -7.285 19.811 1.00 10.40 219 TRP B C 1
ATOM 3325 O O . TRP B 1 223 ? 10.517 -7.924 19.326 1.00 9.69 219 TRP B O 1
ATOM 3336 N N . GLN B 1 224 ? 12.634 -7.833 20.076 1.00 10.82 220 GLN B N 1
ATOM 3337 C CA . GLN B 1 224 ? 12.924 -9.234 19.704 1.00 11.26 220 GLN B CA 1
ATOM 3338 C C . GLN B 1 224 ? 12.565 -10.216 20.812 1.00 11.74 220 GLN B C 1
ATOM 3339 O O . GLN B 1 224 ? 12.709 -11.444 20.644 1.00 12.39 220 GLN B O 1
ATOM 3345 N N . LYS B 1 225 ? 12.149 -9.680 21.955 1.00 10.74 221 LYS B N 1
ATOM 3346 C CA . LYS B 1 225 ? 11.915 -10.480 23.148 1.00 10.83 221 LYS B CA 1
ATOM 3347 C C . LYS B 1 225 ? 10.484 -10.398 23.692 1.00 10.87 221 LYS B C 1
ATOM 3348 O O . LYS B 1 225 ? 10.269 -10.628 24.894 1.00 10.98 221 LYS B O 1
ATOM 3354 N N . GLN B 1 226 ? 9.508 -10.063 22.839 1.00 10.48 222 GLN B N 1
ATOM 3355 C CA . GLN B 1 226 ? 8.081 -10.050 23.262 1.00 10.72 222 GLN B CA 1
ATOM 3356 C C . GLN B 1 226 ? 7.329 -11.347 22.950 1.00 10.87 222 GLN B C 1
ATOM 3357 O O . GLN B 1 226 ? 7.784 -12.171 22.149 1.00 10.76 222 GLN B O 1
ATOM 3363 N N . GLU B 1 227 ? 6.172 -11.516 23.587 1.00 12.57 223 GLU B N 1
ATOM 3364 C CA . GLU B 1 227 ? 5.366 -12.728 23.426 1.00 13.63 223 GLU B CA 1
ATOM 3365 C C . GLU B 1 227 ? 4.894 -12.868 21.965 1.00 13.97 223 GLU B C 1
ATOM 3366 O O . GLU B 1 227 ? 4.723 -13.984 21.466 1.00 14.30 223 GLU B O 1
ATOM 3372 N N . ASP B 1 228 ? 4.743 -11.733 21.269 1.00 12.85 224 ASP B N 1
ATOM 3373 C CA . ASP B 1 228 ? 4.282 -11.746 19.884 1.00 13.51 224 ASP B CA 1
ATOM 3374 C C . ASP B 1 228 ? 5.391 -11.558 18.836 1.00 13.70 224 ASP B C 1
ATOM 3375 O O . ASP B 1 228 ? 5.084 -11.451 17.635 1.00 14.36 224 ASP B O 1
ATOM 3380 N N . THR B 1 229 ? 6.657 -11.555 19.281 1.00 12.90 225 THR B N 1
ATOM 3381 C CA . THR B 1 229 ? 7.792 -11.606 18.356 1.00 11.80 225 THR B CA 1
ATOM 3382 C C . THR B 1 229 ? 7.780 -12.972 17.638 1.00 12.03 225 THR B C 1
ATOM 3383 O O . THR B 1 229 ? 7.910 -14.009 18.286 1.00 12.73 225 THR B O 1
ATOM 3387 N N . PRO B 1 230 ? 7.622 -12.975 16.307 1.00 11.59 226 PRO B N 1
ATOM 3388 C CA . PRO B 1 230 ? 7.711 -14.218 15.492 1.00 11.74 226 PRO B CA 1
ATOM 3389 C C . PRO B 1 230 ? 9.049 -14.910 15.747 1.00 12.14 226 PRO B C 1
ATOM 3390 O O . PRO B 1 230 ? 10.081 -14.231 15.924 1.00 11.16 226 PRO B O 1
ATOM 3394 N N . GLU B 1 231 ? 9.064 -16.248 15.796 1.00 12.57 227 GLU B N 1
ATOM 3395 C CA . GLU B 1 231 ? 10.301 -16.933 16.231 1.00 14.71 227 GLU B CA 1
ATOM 3396 C C . GLU B 1 231 ? 11.522 -16.541 15.400 1.00 15.24 227 GLU B C 1
ATOM 3397 O O . GLU B 1 231 ? 12.623 -16.395 15.952 1.00 15.27 227 GLU B O 1
ATOM 3403 N N . ASP B 1 232 ? 11.324 -16.327 14.093 1.00 16.29 228 ASP B N 1
ATOM 3404 C CA . ASP B 1 232 ? 12.420 -15.981 13.199 1.00 18.74 228 ASP B CA 1
ATOM 3405 C C . ASP B 1 232 ? 13.025 -14.596 13.450 1.00 18.20 228 ASP B C 1
ATOM 3406 O O . ASP B 1 232 ? 14.088 -14.301 12.927 1.00 17.93 228 ASP B O 1
ATOM 3411 N N . LEU B 1 233 ? 12.349 -13.766 14.249 1.00 17.07 229 LEU B N 1
ATOM 3412 C CA . LEU B 1 233 ? 12.879 -12.438 14.612 1.00 16.72 229 LEU B CA 1
ATOM 3413 C C . LEU B 1 233 ? 13.314 -12.339 16.090 1.00 16.34 229 LEU B C 1
ATOM 3414 O O . LEU B 1 233 ? 13.648 -11.243 16.569 1.00 15.30 229 LEU B O 1
ATOM 3419 N N . ARG B 1 234 ? 13.347 -13.467 16.806 1.00 16.40 230 ARG B N 1
ATOM 3420 C CA . ARG B 1 234 ? 13.841 -13.467 18.202 1.00 16.68 230 ARG B CA 1
ATOM 3421 C C . ARG B 1 234 ? 15.375 -13.330 18.326 1.00 17.92 230 ARG B C 1
ATOM 3422 O O . ARG B 1 234 ? 15.907 -13.108 19.429 1.00 16.84 230 ARG B O 1
ATOM 3430 N N . ALA B 1 235 ? 16.075 -13.475 17.199 1.00 19.00 231 ALA B N 1
ATOM 3431 C CA . ALA B 1 235 ? 17.506 -13.128 17.107 1.00 20.92 231 ALA B CA 1
ATOM 3432 C C . ALA B 1 235 ? 17.854 -12.596 15.724 1.00 21.96 231 ALA B C 1
ATOM 3433 O O . ALA B 1 235 ? 18.955 -12.089 15.554 1.00 22.97 231 ALA B O 1
#

Foldseek 3Di:
DKAKEKAAALLQLLRLLVLLLCLVLVNDHHYHYQDVVVPSLVDPVNCVQPVVSDDTKMKIAPDQPPPDRPDRIDIDHGSVVVLVCCCVVCVVRPARQADDPVCVVRRVLLVVLLCLLRPQQDVCLDPVNLVVCVVVVHHSLVSNLVSLLVSLVVQLVSQVPADDQASHHDGHHSSLSSLQSSVVVNVVSPHDCVVRPRSVNRNVSCVVDPSSVCSHSQNDPNRDPVSD/DDQKEWAAALLQLLSLLVLLLCLVLVPDYHYHYDDPVPAHGKIKGACDCDPPDRVGRIDIDRASVVVSVCVCVVCVPGPAAQADDPVCVVRNVLLVVLLCLQRPQQDVCLDPVNLVVCVVVVHHSLVSNLVSLLVSLVVLLVSQVPAPDLASHPVGHHSSLSSLQSSVVSNVVSPHDCVVRPSSVNNNVSVVPDPSSVCSHSLNDPNRDPVSVD

Sequence (442 aa):
TPNFEELYGYFRSSCSGRLRIAFHLKSIPYTRHPVNLLKGEQHSDTYKSLNPTNTVPLLVVSNINNTVSPSSASFSSIGQSLAALEYLEEALPTNARPLLPPISNPVARAHVRTICNIIACDVQPVTNLKIQKKVKALDGDPTVWSRDLATQGFGAVEKLLELSAGRFCVGDEITLADVCLVPAVWAAERVGMDLARRFPITKRVFEEMLKEEAVQKAHWQKQEDTPEDLRTPNFELYGYFRSSCSGRLRIAFHLKSIPY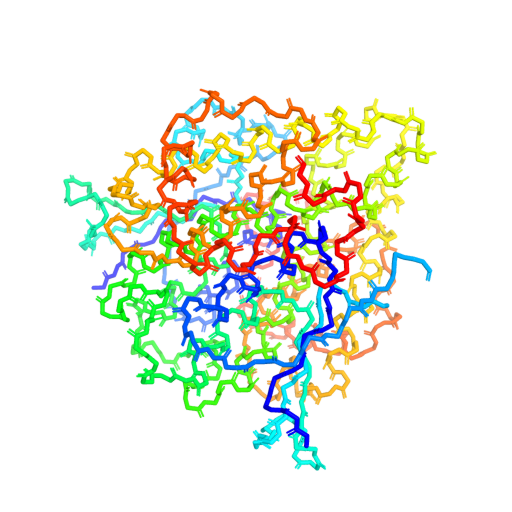TRHPVNLLNTVPLLVVSNINNTVSPSSSASFSIGQSLAALEYLEEALPTNARPLLPPISNPVARAHVRTICNIIACDVQPVTNLKIQKKVKALDGDPTVWSRDLATQGFGAVEKLLELSAGRFCVGDEITLADVCLVPAVWAAERVGMDLARFPITKKRVFEEMLKEEAVQKAHWQKQEDTPEDLRA

CATH classification: 3.40.30.10 (+1 more: 1.20.1050.10)

Secondary structure (DSSP, 8-state):
--EEEEEE-TT-HHHHHHHHHHHHTT---EEEE--GGGTGGGSHHHHHH-TT--S-EEEEESS--SSSTT-SEEEE-SHHHHHHHHHHH-TT-S--SS--TT-HHHHHHHHHHHHIIIIIITGGGSHHHHHHHHHTT--HHHHHHHHHHHHHHHHHHHHHHHBSSSSSBTS--HHHHHHHHHHHHHHHTT--GGGSHHHHHHHHHHHT-HHHHHT-GGGSTTS-GGG-/--SEEEEE-TT-HHHHHHHHHHHHHT---EEEE------SSEEEEESS--SSSTT-SEEEE--HHHHHHHHHHH-TT-S--SS--TT-HHHHHHHHHHHHHHHHHTGGGSSHHHHHHHHHTT--HHHHHHHHHHHHHHHHHHHHHHHBSSSSSBTS--HHHHHHHHHHHHHHHTT--GGGSHHHHHHHHHHHT-HHHHHT-GGGSTTS-GGG--

Radius of gyration: 20.51 Å; Cα contacts (8 Å, |Δi|>4): 792; chains: 2; bounding box: 48×60×53 Å

Nearest PDB structures (foldseek):
  3n5o-assembly1_B  TM=1.005E+00  e=4.163E-36  Coccidioides immitis
  3lg6-assembly2_C  TM=1.000E+00  e=4.203E-33  Coccidioides immitis
  3lg6-assembly2_D  TM=9.914E-01  e=2.798E-33  Coccidioides immitis
  3n5o-assembly1_A  TM=9.897E-01  e=3.382E-32  Coccidioides immitis
  2cz2-assembly1_A-2  TM=8.738E-01  e=3.324E-16  Mus musculus